Protein AF-A0A3B0K8T8-F1 (afdb_monomer)

Radius of gyration: 26.55 Å; Cα contacts (8 Å, |Δi|>4): 507; chains: 1; bounding box: 84×67×63 Å

Mean predicted aligned error: 16.22 Å

Solvent-accessible surface area (backbone atoms only — not comparable to full-atom values): 24638 Å² total; per-residue (Å²): 134,82,80,71,62,96,50,56,55,54,66,83,59,74,71,46,67,61,80,86,69,100,49,58,73,44,89,62,66,42,48,27,35,49,62,29,68,76,34,64,59,44,26,16,27,34,68,74,70,72,58,92,85,65,56,67,69,58,48,31,50,52,44,37,61,52,44,72,77,57,74,67,56,52,62,62,89,72,53,44,52,58,24,54,30,27,31,64,44,97,82,71,49,40,42,54,28,28,31,34,44,75,44,60,89,84,50,62,49,37,45,30,28,31,46,54,38,55,42,76,49,78,43,49,48,81,41,29,27,78,30,51,46,85,71,53,79,53,46,31,46,31,39,44,33,24,48,44,62,54,36,43,83,60,65,51,75,52,69,66,40,27,50,52,51,40,71,66,41,47,96,44,69,29,23,34,31,35,63,43,72,41,80,87,83,51,34,40,24,23,46,38,21,72,53,88,56,86,90,59,71,34,54,56,59,50,34,34,74,69,68,48,26,37,57,47,85,73,63,74,76,78,76,88,62,93,65,91,73,69,55,75,40,60,61,51,84,37,70,64,31,54,69,49,43,45,38,54,92,80,55,50,73,66,58,48,50,49,52,49,61,48,56,69,30,65,50,32,68,76,65,72,39,80,79,88,75,91,54,77,94,46,46,58,38,50,50,48,50,49,55,49,48,54,54,50,51,54,54,52,51,64,74,70,54,79,93,76,65,68,72,61,57,52,52,54,50,52,54,52,50,50,49,53,52,50,52,50,56,52,53,53,55,54,55,56,60,57,60,76,74,71,82,89,85,64,74,72,62,53,57,54,53,53,52,56,52,49,55,52,49,55,54,50,53,52,51,54,50,51,55,54,51,52,52,51,49,52,54,53,49,53,40,71,78,37,62,88,75,60,92,51,75,63,64,60,48,53,58,61,64,47,55,61,58,53,53,52,49,53,52,51,51,51,53,51,52,53,51,49,51,51,53,51,52,54,54,58,62,75,76,109

pLDDT: mean 72.73, std 20.95, range [30.58, 97.69]

Foldseek 3Di:
DDCPPPFFDDLQDDQAADADDPQAPDPDWFKKAWQAFLALFWTWIFGPPPDPPADPVVLQVVQQVVCVPVLDADQLQPLDFQGWWWFCDPVHTIFIWGFQDRADNPRQWTWIAGLQRGDIDIDGSSRIGTDGNVSSVHGRRTATEHEPQWAAPDLEQDPVNRVLLCVLRHPDMKIWRFHDADNVLRYTHTFIFRDPDPPGDTSRVVCVVVVRIDGNVPPPPDPPPPDDCPQPSHCPPPSVCPNNVLPDSCDDPVRVVVVCVFCVDCCCRVVVDGDDDPDPVNPSVSVSSLVVSVVVVLVVCVVVDDPDDNVPVVVVVVVVSVVVVVVVVVVNVVVVVVVVPDDDDCPPVVVVVVVVVVVVVVVVVVVVVVVVVVVVVVVLVVCVVPVVPDPDPVSVVVNVVVVVVVVVVVVVVVVVVVVVVVVVVVVVVVVD

Nearest PDB structures (foldseek):
  4b9w-assembly1_A  TM=8.469E-01  e=3.024E-16  Mus musculus
  4b9w-assembly1_B  TM=8.453E-01  e=2.388E-15  Mus musculus
  4b9x-assembly1_A  TM=8.222E-01  e=1.063E-14  Mus musculus
  5m9n-assembly1_A  TM=8.078E-01  e=5.038E-15  Homo sapiens
  5m9n-assembly2_B  TM=8.521E-01  e=5.581E-13  Homo sapiens

Organism: Drosophila guanche (NCBI:txid7266)

Secondary structure (DSSP, 8-state):
-----TTBPPTT-PPPBPPPPS-TT----EEEEEEEEEETTEEEEEESSS-TT--HHHHHHHHHHHHHH--PPPPGGG--TT-EEEEE-TTSSEEEEEE-S---TT-SEEEEEETTT--EEEEEGGGEEE-BGGGSSSPB--EEEEETTEE-SSSS--HHHHHHHHHHHTTSEEEEEEEEEETTTTEEEEEEES---TTPPPHHHHHHHTTSSEETTT-----SSSS----GGGG-S-HHHHHHTSS-TT--HHHHHHHHHHHTSHHHHHS--PPP---GGGHHHHHHHHHHHHHHHHHHHHHH--SS-HHHHHHHHHHHHHHHHHHHHHHHHHHHHHTTS--SS-HHHHHHHHHHHHHHHHHHHHHHHHHHHHHHHHHHHHHHH-GGG--SHHHHHHHHHHHHHHHHHHHHHHHHHHHHHHHHHHHHHHT-

Sequence (432 aa):
MMDEPKNEVMLDQKLRRLPMGNVAGREEKLKILITNVFSPLQFWFQFVESNNKYNLEGLHSKMSEFYAWHQAPIIRGTLLPGSICAAASKWVGWRRVRILSESPDNATHVSVFYLDYGCEENIACKDLRFLPKMFTDVPAMAVRGALSRVHPLEYMWPGEASMMFRQKVMFGVAYAQVIEEDLQEAIYYMEVYRTKKPGALSVNSLMIQNKLAVNGAELQFSNHCERRLCYVQERLPSFEMLETGAFPMDADREFQKHFRGIVCTASFVMEFKVPHTTNPFLQDLTQALLDWMIGFKKKQIEQITPQWGVMELEYELENELERDLIEWDNDQEEVQTVKKNEEPEQANDQEALQKELQELKELMELHKFTEQEELQEKYLQDIKENPEQANDQETLQMVKKKEEPEQQAKEYGKMFEDMYKEMYNEFSKVHK

InterPro domains:
  IPR002999 Tudor domain [PF00567] (28-148)
  IPR002999 Tudor domain [PS50304] (78-138)
  IPR035437 SNase-like, OB-fold superfamily [G3DSA:2.40.50.90] (33-213)
  IPR050621 Tudor domain-containing [PTHR22948] (29-359)

Structure (mmCIF, N/CA/C/O backbone):
data_AF-A0A3B0K8T8-F1
#
_entry.id   AF-A0A3B0K8T8-F1
#
loop_
_atom_site.group_PDB
_atom_site.id
_atom_site.type_symbol
_atom_site.label_atom_id
_atom_site.label_alt_id
_atom_site.label_comp_id
_atom_site.label_asym_id
_atom_site.label_entity_id
_atom_site.label_seq_id
_atom_site.pdbx_PDB_ins_code
_atom_site.Cartn_x
_atom_site.Cartn_y
_atom_site.Cartn_z
_atom_site.occupancy
_atom_site.B_iso_or_equiv
_atom_site.auth_seq_id
_atom_site.auth_comp_id
_atom_site.auth_asym_id
_atom_site.auth_atom_id
_atom_site.pdbx_PDB_model_num
ATOM 1 N N . MET A 1 1 ? 18.711 7.115 -34.138 1.00 32.31 1 MET A N 1
ATOM 2 C CA . MET A 1 1 ? 17.248 7.252 -34.025 1.00 32.31 1 MET A CA 1
ATOM 3 C C . MET A 1 1 ? 16.837 6.320 -32.913 1.00 32.31 1 MET A C 1
ATOM 5 O O . MET A 1 1 ? 16.929 5.117 -33.103 1.00 32.31 1 MET A O 1
ATOM 9 N N . MET A 1 2 ? 16.584 6.870 -31.726 1.00 39.69 2 MET A N 1
ATOM 10 C CA . MET A 1 2 ? 16.030 6.091 -30.626 1.00 39.69 2 MET A CA 1
ATOM 11 C C . MET A 1 2 ? 14.561 5.867 -30.958 1.00 39.69 2 MET A C 1
ATOM 13 O O . MET A 1 2 ? 13.837 6.836 -31.180 1.00 39.69 2 MET A O 1
ATOM 17 N N . ASP A 1 3 ? 14.147 4.610 -31.054 1.00 37.62 3 ASP A N 1
ATOM 18 C CA . ASP A 1 3 ? 12.733 4.276 -30.997 1.00 37.62 3 ASP A CA 1
ATOM 19 C C . ASP A 1 3 ? 12.279 4.568 -29.564 1.00 37.62 3 ASP A C 1
ATOM 21 O O . ASP A 1 3 ? 12.329 3.692 -28.705 1.00 37.62 3 ASP A O 1
ATOM 25 N N . GLU A 1 4 ? 11.867 5.808 -29.285 1.00 44.22 4 GLU A N 1
ATOM 26 C CA . GLU A 1 4 ? 10.870 6.020 -28.236 1.00 44.22 4 GLU A CA 1
ATOM 27 C C . GLU A 1 4 ? 9.715 5.072 -28.572 1.00 44.22 4 GLU A C 1
ATOM 29 O O . GLU A 1 4 ? 9.132 5.179 -29.666 1.00 44.22 4 GLU A O 1
ATOM 34 N N . PRO A 1 5 ? 9.398 4.088 -27.716 1.00 53.19 5 PRO A N 1
ATOM 35 C CA . PRO A 1 5 ? 8.295 3.205 -28.007 1.00 53.19 5 PRO A CA 1
ATOM 36 C C . PRO A 1 5 ? 7.038 4.071 -27.971 1.00 53.19 5 PRO A C 1
ATOM 38 O O . PRO A 1 5 ? 6.570 4.459 -26.909 1.00 53.19 5 PRO A O 1
ATOM 41 N N . LYS A 1 6 ? 6.469 4.358 -29.150 1.00 49.22 6 LYS A N 1
ATOM 42 C CA . LYS A 1 6 ? 5.278 5.209 -29.383 1.00 49.22 6 LYS A CA 1
ATOM 43 C C . LYS A 1 6 ? 4.038 4.855 -28.531 1.00 49.22 6 LYS A C 1
ATOM 45 O O . LYS A 1 6 ? 3.017 5.529 -28.623 1.00 49.22 6 LYS A O 1
ATOM 50 N N . ASN A 1 7 ? 4.122 3.805 -27.713 1.00 57.75 7 ASN A N 1
ATOM 51 C CA . ASN A 1 7 ? 3.091 3.238 -26.857 1.00 57.75 7 ASN A CA 1
ATOM 52 C C . ASN A 1 7 ? 3.515 3.125 -25.372 1.00 57.75 7 ASN A C 1
ATOM 54 O O . ASN A 1 7 ? 2.963 2.282 -24.663 1.00 57.75 7 ASN A O 1
ATOM 58 N N . GLU A 1 8 ? 4.482 3.913 -24.898 1.00 62.66 8 GLU A N 1
ATOM 59 C CA . GLU A 1 8 ? 4.900 3.939 -23.487 1.00 62.66 8 GLU A CA 1
ATOM 60 C C . GLU A 1 8 ? 3.894 4.662 -22.581 1.00 62.66 8 GLU A C 1
ATOM 62 O O . GLU A 1 8 ? 3.225 5.607 -23.003 1.00 62.66 8 GLU A O 1
ATOM 67 N N . VAL A 1 9 ? 3.766 4.200 -21.338 1.00 69.38 9 VAL A N 1
ATOM 68 C CA . VAL A 1 9 ? 3.032 4.899 -20.276 1.00 69.38 9 VAL A CA 1
ATOM 69 C C . VAL A 1 9 ? 3.740 6.218 -19.958 1.00 69.38 9 VAL A C 1
ATOM 71 O O . VAL A 1 9 ? 4.945 6.233 -19.747 1.00 69.38 9 VAL A O 1
ATOM 74 N N . MET A 1 10 ? 2.992 7.324 -19.945 1.00 64.62 10 MET A N 1
ATOM 75 C CA . MET A 1 10 ? 3.559 8.640 -19.628 1.00 64.62 10 MET A CA 1
ATOM 76 C C . MET A 1 10 ? 3.942 8.727 -18.145 1.00 64.62 10 MET A C 1
ATOM 78 O O . MET A 1 10 ? 3.340 8.051 -17.310 1.00 64.62 10 MET A O 1
ATOM 82 N N . LEU A 1 11 ? 4.905 9.594 -17.824 1.00 60.09 11 LEU A N 1
ATOM 83 C CA . LEU A 1 11 ? 5.433 9.811 -16.471 1.00 60.09 11 LEU A CA 1
ATOM 84 C C . LEU A 1 11 ? 4.344 10.086 -15.412 1.00 60.09 11 LEU A C 1
ATOM 86 O O . LEU A 1 11 ? 4.455 9.648 -14.273 1.00 60.09 11 LEU A O 1
ATOM 90 N N . ASP A 1 12 ? 3.272 10.776 -15.792 1.00 60.00 12 ASP A N 1
ATOM 91 C CA . ASP A 1 12 ? 2.165 11.195 -14.926 1.00 60.00 12 ASP A CA 1
ATOM 92 C C . ASP A 1 12 ? 0.979 10.212 -14.907 1.00 60.00 12 ASP A C 1
ATOM 94 O O . ASP A 1 12 ? 0.008 10.386 -14.161 1.00 60.00 12 ASP A O 1
ATOM 98 N N . GLN A 1 13 ? 1.026 9.156 -15.722 1.00 69.88 13 GLN A N 1
ATOM 99 C CA . GLN A 1 13 ? -0.099 8.251 -15.880 1.00 69.88 13 GLN A CA 1
ATOM 100 C C . GLN A 1 13 ? -0.230 7.327 -14.660 1.00 69.88 13 GLN A C 1
ATOM 102 O O . GLN A 1 13 ? 0.409 6.280 -14.556 1.00 69.88 13 GLN A O 1
ATOM 107 N N . LYS A 1 14 ? -1.151 7.665 -13.751 1.00 79.00 14 LYS A N 1
ATOM 108 C CA . LYS A 1 14 ? -1.553 6.773 -12.655 1.00 79.00 14 LYS A CA 1
ATOM 109 C C . LYS A 1 14 ? -2.317 5.564 -13.204 1.00 79.00 14 LYS A C 1
ATOM 111 O O . LYS A 1 14 ? -3.287 5.699 -13.954 1.00 79.00 14 LYS A O 1
ATOM 116 N N . LEU A 1 15 ? -1.922 4.360 -12.787 1.00 88.75 15 LEU A N 1
ATOM 117 C CA . LEU A 1 15 ? -2.709 3.161 -13.059 1.00 88.75 15 LEU A CA 1
ATOM 118 C C . LEU A 1 15 ? -4.043 3.252 -12.313 1.00 88.75 15 LEU A C 1
ATOM 120 O O . LEU A 1 15 ? -4.079 3.529 -11.113 1.00 88.75 15 LEU A O 1
ATOM 124 N N . ARG A 1 16 ? -5.149 3.007 -13.020 1.00 91.12 16 ARG A N 1
ATOM 125 C CA . ARG A 1 16 ? -6.486 3.078 -12.423 1.00 91.12 16 ARG A CA 1
ATOM 126 C C . ARG A 1 16 ? -6.624 2.059 -11.286 1.00 91.12 16 ARG A C 1
ATOM 128 O O . ARG A 1 16 ? -6.193 0.914 -11.429 1.00 91.12 16 ARG A O 1
ATOM 135 N N . ARG A 1 17 ? -7.271 2.444 -10.187 1.00 89.81 17 ARG A N 1
ATOM 136 C CA . ARG A 1 17 ? -7.607 1.510 -9.102 1.00 89.81 17 ARG A CA 1
ATOM 137 C C . ARG A 1 17 ? -8.715 0.557 -9.533 1.00 89.81 17 ARG A C 1
ATOM 139 O O . ARG A 1 17 ? -9.498 0.864 -10.439 1.00 89.81 17 ARG A O 1
ATOM 146 N N . LEU A 1 18 ? -8.776 -0.611 -8.897 1.00 88.62 18 LEU A N 1
ATOM 147 C CA . LEU A 1 18 ? -9.891 -1.530 -9.089 1.00 88.62 18 LEU A CA 1
ATOM 148 C C . LEU A 1 18 ? -11.191 -0.815 -8.673 1.00 88.62 18 LEU A C 1
ATOM 150 O O . LEU A 1 18 ? -11.265 -0.330 -7.544 1.00 88.62 18 LEU A O 1
ATOM 154 N N . PRO A 1 19 ? -12.207 -0.723 -9.553 1.00 88.00 19 PRO A N 1
ATOM 155 C CA . PRO A 1 19 ? -13.462 -0.075 -9.198 1.00 88.00 19 PRO A CA 1
ATOM 156 C C . PRO A 1 19 ? -14.101 -0.764 -7.997 1.00 88.00 19 PRO A C 1
ATOM 158 O O . PRO A 1 19 ? -14.224 -1.993 -7.989 1.00 88.00 19 PRO A O 1
ATOM 161 N N . MET A 1 20 ? -14.524 0.021 -7.006 1.00 86.31 20 MET A N 1
ATOM 162 C CA . MET A 1 20 ? -15.241 -0.533 -5.867 1.00 86.31 20 MET A CA 1
ATOM 163 C C . MET A 1 20 ? -16.638 -0.986 -6.297 1.00 86.31 20 MET A C 1
ATOM 165 O O . MET A 1 20 ? -17.330 -0.293 -7.044 1.00 86.31 20 MET A O 1
ATOM 169 N N . GLY A 1 21 ? -17.022 -2.194 -5.889 1.00 73.25 21 GLY A N 1
ATOM 170 C CA . GLY A 1 21 ? -18.382 -2.696 -6.073 1.00 73.25 21 GLY A CA 1
ATOM 171 C C . GLY A 1 21 ? -19.208 -2.378 -4.835 1.00 73.25 21 GLY A C 1
ATOM 172 O O . GLY A 1 21 ? -18.645 -2.321 -3.759 1.00 73.25 21 GLY A O 1
ATOM 173 N N . ASN A 1 22 ? -20.528 -2.232 -4.966 1.00 74.19 22 ASN A N 1
ATOM 174 C CA . ASN A 1 22 ? -21.427 -2.059 -3.819 1.00 74.19 22 ASN A CA 1
ATOM 175 C C . ASN A 1 22 ? -21.539 -3.380 -3.026 1.00 74.19 22 ASN A C 1
ATOM 177 O O . ASN A 1 22 ? -22.480 -4.160 -3.240 1.00 74.19 22 ASN A O 1
ATOM 181 N N . VAL A 1 23 ? -20.520 -3.696 -2.218 1.00 80.56 23 VAL A N 1
ATOM 182 C CA . VAL A 1 23 ? -20.403 -4.945 -1.446 1.00 80.56 23 VAL A CA 1
ATOM 183 C C . VAL A 1 23 ? -20.513 -4.730 0.061 1.00 80.56 23 VAL A C 1
ATOM 185 O O . VAL A 1 23 ? -20.761 -5.703 0.776 1.00 80.56 23 VAL A O 1
ATOM 188 N N . ALA A 1 24 ? -20.416 -3.488 0.532 1.00 80.75 24 ALA A N 1
ATOM 189 C CA . ALA A 1 24 ? -20.723 -3.107 1.904 1.00 80.75 24 ALA A CA 1
ATOM 190 C C . ALA A 1 24 ? -22.117 -3.576 2.347 1.00 80.75 24 ALA A C 1
ATOM 192 O O . ALA A 1 24 ? -23.088 -3.561 1.586 1.00 80.75 24 ALA A O 1
ATOM 193 N N . GLY A 1 25 ? -22.210 -4.012 3.605 1.00 77.00 25 GLY A N 1
ATOM 194 C CA . GLY A 1 25 ? -23.468 -4.449 4.216 1.00 77.00 25 GLY A CA 1
ATOM 195 C C . GLY A 1 25 ? -23.970 -5.817 3.747 1.00 77.00 25 GLY A C 1
ATOM 196 O O . GLY A 1 25 ? -25.010 -6.275 4.216 1.00 77.00 25 GLY A O 1
ATOM 197 N N . ARG A 1 26 ? -23.247 -6.508 2.856 1.00 81.50 26 ARG A N 1
ATOM 198 C CA . ARG A 1 26 ? -23.568 -7.893 2.498 1.00 81.50 26 ARG A CA 1
ATOM 199 C C . ARG A 1 26 ? -23.164 -8.838 3.630 1.00 81.50 26 ARG A C 1
ATOM 201 O O . ARG A 1 26 ? -22.093 -8.716 4.220 1.00 81.50 26 ARG A O 1
ATOM 208 N N . GLU A 1 27 ? -24.002 -9.837 3.896 1.00 79.25 27 GLU A N 1
ATOM 209 C CA . GLU A 1 27 ? -23.688 -10.898 4.867 1.00 79.25 27 GLU A CA 1
ATOM 210 C C . GLU A 1 27 ? -22.676 -11.921 4.322 1.00 79.25 27 GLU A C 1
ATOM 212 O O . GLU A 1 27 ? -22.098 -12.712 5.068 1.00 79.25 27 GLU A O 1
ATOM 217 N N . GLU A 1 28 ? -22.451 -11.924 3.008 1.00 87.50 28 GLU A N 1
ATOM 218 C CA . GLU A 1 28 ? -21.553 -12.873 2.369 1.00 87.50 28 GLU A CA 1
ATOM 219 C C . GLU A 1 28 ? -20.079 -12.566 2.665 1.00 87.50 28 GLU A C 1
ATOM 221 O O . GLU A 1 28 ? -19.583 -11.463 2.442 1.00 87.50 28 GLU A O 1
ATOM 226 N N . LYS A 1 29 ? -19.350 -13.604 3.088 1.00 91.69 29 LYS A N 1
ATOM 227 C CA . LYS A 1 29 ? -17.891 -13.574 3.189 1.00 91.69 29 LYS A CA 1
ATOM 228 C C . LYS A 1 29 ? -17.254 -13.830 1.823 1.00 91.69 29 LYS A C 1
ATOM 230 O O . LYS A 1 29 ? -17.341 -14.946 1.298 1.00 91.69 29 LYS A O 1
ATOM 235 N N . LEU A 1 30 ? -16.576 -12.813 1.302 1.00 91.94 30 LEU A N 1
ATOM 236 C CA . LEU A 1 30 ? -15.824 -12.838 0.052 1.00 91.94 30 LEU A CA 1
ATOM 237 C C . LEU A 1 30 ? -14.481 -13.534 0.250 1.00 91.94 30 LEU A C 1
ATOM 239 O O . LEU A 1 30 ? -13.796 -13.298 1.243 1.00 91.94 30 LEU A O 1
ATOM 243 N N . LYS A 1 31 ? -14.074 -14.366 -0.706 1.00 93.25 31 LYS A N 1
ATOM 244 C CA . LYS A 1 31 ? -12.747 -14.981 -0.701 1.00 93.25 31 LYS A CA 1
ATOM 245 C C . LYS A 1 31 ? -11.698 -13.972 -1.173 1.00 93.25 31 LYS A C 1
ATOM 247 O O . LYS A 1 31 ? -11.816 -13.413 -2.267 1.00 93.25 31 LYS A O 1
ATOM 252 N N . ILE A 1 32 ? -10.670 -13.760 -0.360 1.00 94.25 32 ILE A N 1
ATOM 253 C CA . ILE A 1 32 ? -9.597 -12.794 -0.611 1.00 94.25 32 ILE A CA 1
ATOM 254 C C . ILE A 1 32 ? -8.219 -13.417 -0.366 1.00 94.25 32 ILE A C 1
ATOM 256 O O . ILE A 1 32 ? -8.084 -14.425 0.329 1.00 94.25 32 ILE A O 1
ATOM 260 N N . LEU A 1 33 ? -7.191 -12.797 -0.931 1.00 94.69 33 LEU A N 1
ATOM 261 C CA . LEU A 1 33 ? -5.787 -13.085 -0.673 1.00 94.69 33 LEU A CA 1
ATOM 262 C C . LEU A 1 33 ? -5.139 -11.806 -0.148 1.00 94.69 33 LEU A C 1
ATOM 264 O O . LEU A 1 33 ? -5.057 -10.828 -0.882 1.00 94.69 33 LEU A O 1
ATOM 268 N N . ILE A 1 34 ? -4.698 -11.795 1.108 1.00 96.56 34 ILE A N 1
ATOM 269 C CA . ILE A 1 34 ? -3.968 -10.648 1.664 1.00 96.56 34 ILE A CA 1
ATOM 270 C C . ILE A 1 34 ? -2.513 -10.752 1.207 1.00 96.56 34 ILE A C 1
ATOM 272 O O . ILE A 1 34 ? -1.836 -11.737 1.503 1.00 96.56 34 ILE A O 1
ATOM 276 N N . THR A 1 35 ? -2.058 -9.760 0.444 1.00 95.00 35 THR A N 1
ATOM 277 C CA . THR A 1 35 ? -0.771 -9.777 -0.263 1.00 95.00 35 THR A CA 1
ATOM 278 C C . THR A 1 35 ? 0.323 -9.032 0.488 1.00 95.00 35 THR A C 1
ATOM 280 O O . THR A 1 35 ? 1.475 -9.452 0.441 1.00 95.00 35 THR A O 1
ATOM 283 N N . ASN A 1 36 ? -0.027 -7.971 1.218 1.00 96.44 36 ASN A N 1
ATOM 284 C CA . ASN A 1 36 ? 0.904 -7.256 2.084 1.00 96.44 36 ASN A CA 1
ATOM 285 C C . ASN A 1 36 ? 0.186 -6.680 3.309 1.00 96.44 36 ASN A C 1
ATOM 287 O O . ASN A 1 36 ? -0.986 -6.320 3.231 1.00 96.44 36 ASN A O 1
ATOM 291 N N . VAL A 1 37 ? 0.895 -6.567 4.432 1.00 96.75 37 VAL A N 1
ATOM 292 C CA . VAL A 1 37 ? 0.378 -6.014 5.691 1.00 96.75 37 VAL A CA 1
ATOM 293 C C . VAL A 1 37 ? 1.400 -5.042 6.261 1.00 96.75 37 VAL A C 1
ATOM 295 O O . VAL A 1 37 ? 2.435 -5.482 6.759 1.00 96.75 37 VAL A O 1
ATOM 298 N N . PHE A 1 38 ? 1.101 -3.745 6.253 1.00 94.88 38 PHE A N 1
ATOM 299 C CA . PHE A 1 38 ? 1.872 -2.756 7.010 1.00 94.88 38 PHE A CA 1
ATOM 300 C C . PHE A 1 38 ? 1.356 -2.680 8.454 1.00 94.88 38 PHE A C 1
ATOM 302 O O . PHE A 1 38 ? 2.110 -2.857 9.410 1.00 94.88 38 PHE A O 1
ATOM 309 N N . SER A 1 39 ? 0.041 -2.532 8.612 1.00 94.12 39 SER A N 1
ATOM 310 C CA . SER A 1 39 ? -0.642 -2.570 9.905 1.00 94.12 39 SER A CA 1
ATOM 311 C C . SER A 1 39 ? -2.049 -3.184 9.776 1.00 94.12 39 SER A C 1
ATOM 313 O O . SER A 1 39 ? -2.527 -3.407 8.661 1.00 94.12 39 SER A O 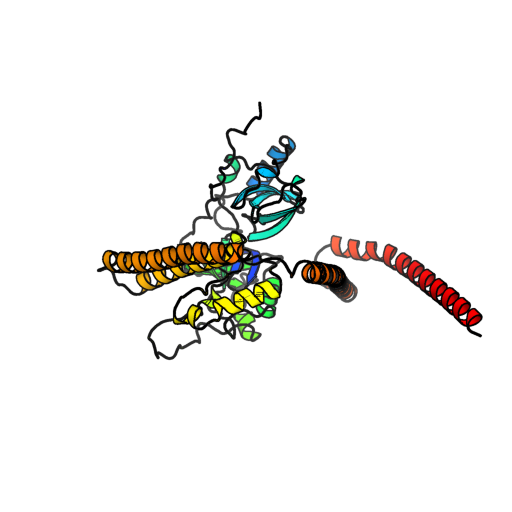1
ATOM 315 N N . PRO A 1 40 ? -2.759 -3.432 10.891 1.00 95.19 40 PRO A N 1
ATOM 316 C CA . PRO A 1 40 ? -4.169 -3.828 10.874 1.00 95.19 40 PRO A CA 1
ATOM 317 C C . PRO A 1 40 ? -5.106 -2.859 10.127 1.00 95.19 40 PRO A C 1
ATOM 319 O O . PRO A 1 40 ? -6.159 -3.281 9.652 1.00 95.19 40 PRO A O 1
ATOM 322 N N . LEU A 1 41 ? -4.746 -1.577 10.000 1.00 94.06 41 LEU A N 1
ATOM 323 C CA . LEU A 1 41 ? -5.517 -0.577 9.244 1.00 94.06 41 LEU A CA 1
ATOM 324 C C . LEU A 1 41 ? -4.906 -0.230 7.878 1.00 94.06 41 LEU A C 1
ATOM 326 O O . LEU A 1 41 ? -5.546 0.460 7.089 1.00 94.06 41 LEU A O 1
ATOM 330 N N . GLN A 1 42 ? -3.702 -0.723 7.582 1.00 95.62 42 GLN A N 1
ATOM 331 C CA . GLN A 1 42 ? -3.024 -0.527 6.303 1.00 95.62 42 GLN A CA 1
ATOM 332 C C . GLN A 1 42 ? -2.525 -1.874 5.774 1.00 95.62 42 GLN A C 1
ATOM 334 O O . GLN A 1 42 ? -1.405 -2.309 6.057 1.00 95.62 42 GLN A O 1
ATOM 339 N N . PHE A 1 43 ? -3.366 -2.559 5.004 1.00 97.56 43 PHE A N 1
ATOM 340 C CA . PHE A 1 43 ? -2.979 -3.770 4.288 1.00 97.56 43 PHE A CA 1
ATOM 341 C C . PHE A 1 43 ? -3.527 -3.773 2.864 1.00 97.56 43 PHE A C 1
ATOM 343 O O . PHE A 1 43 ? -4.464 -3.046 2.533 1.00 97.56 43 PHE A O 1
ATOM 350 N N . TRP A 1 44 ? -2.944 -4.618 2.020 1.00 97.69 44 TRP A N 1
ATOM 351 C CA . TRP A 1 44 ? -3.363 -4.804 0.639 1.00 97.69 44 TRP A CA 1
ATOM 352 C C . TRP A 1 44 ? -3.802 -6.238 0.414 1.00 97.69 44 TRP A C 1
ATOM 354 O O . TRP A 1 44 ? -3.241 -7.186 0.971 1.00 97.69 44 TRP A O 1
ATOM 364 N N . PHE A 1 45 ? -4.831 -6.395 -0.404 1.00 95.88 45 PHE A N 1
ATOM 365 C CA . PHE A 1 45 ? -5.386 -7.692 -0.738 1.00 95.88 45 PHE A CA 1
ATOM 366 C C . PHE A 1 45 ? -5.851 -7.741 -2.191 1.00 95.88 45 PHE A C 1
ATOM 368 O O . PHE A 1 45 ? -6.017 -6.724 -2.859 1.00 95.88 45 PHE A O 1
ATOM 375 N N . GLN A 1 46 ? -6.096 -8.952 -2.667 1.00 93.94 46 GLN A N 1
ATOM 376 C CA . GLN A 1 46 ? -6.708 -9.245 -3.952 1.00 93.94 46 GLN A CA 1
ATOM 377 C C . GLN A 1 46 ? -7.991 -10.032 -3.706 1.00 93.94 46 GLN A C 1
ATOM 379 O O . GLN A 1 46 ? -8.053 -10.900 -2.830 1.00 93.94 46 GLN A O 1
ATOM 384 N N . PHE A 1 47 ? -9.030 -9.767 -4.488 1.00 90.75 47 PHE A N 1
ATOM 385 C CA . PHE A 1 47 ? -10.191 -10.646 -4.503 1.00 90.75 47 PHE A CA 1
ATOM 386 C C . PHE A 1 47 ? -9.864 -11.924 -5.274 1.00 90.75 47 PHE A C 1
ATOM 388 O O . PHE A 1 47 ? -9.353 -11.861 -6.387 1.00 90.75 47 PHE A O 1
ATOM 395 N N . VAL A 1 48 ? -10.201 -13.081 -4.703 1.00 87.31 48 VAL A N 1
ATOM 396 C CA . VAL A 1 48 ? -10.025 -14.372 -5.389 1.00 87.31 48 VAL A CA 1
ATOM 397 C C . VAL A 1 48 ? -11.206 -14.654 -6.317 1.00 87.31 48 VAL A C 1
ATOM 399 O O . VAL A 1 48 ? -11.042 -15.261 -7.368 1.00 87.31 48 VAL A O 1
ATOM 402 N N . GLU A 1 49 ? -12.405 -14.221 -5.921 1.00 70.44 49 GLU A N 1
ATOM 403 C CA . GLU A 1 49 ? -13.665 -14.589 -6.583 1.00 70.44 49 GLU A CA 1
ATOM 404 C C . GLU A 1 49 ? -14.416 -13.393 -7.194 1.00 70.44 49 GLU A C 1
ATOM 406 O O . GLU A 1 49 ? -15.434 -13.593 -7.858 1.00 70.44 49 GLU A O 1
ATOM 411 N N . SER A 1 50 ? -13.956 -12.146 -7.009 1.00 55.28 50 SER A N 1
ATOM 412 C CA . SER A 1 50 ? -14.697 -10.995 -7.540 1.00 55.28 50 SER A CA 1
ATOM 413 C C . SER A 1 50 ? -14.400 -10.775 -9.032 1.00 55.28 50 SER A C 1
ATOM 415 O O . SER A 1 50 ? -13.317 -10.372 -9.440 1.00 55.28 50 SER A O 1
ATOM 417 N N . ASN A 1 51 ? -15.424 -11.075 -9.839 1.00 50.72 51 ASN A N 1
ATOM 418 C CA . ASN A 1 51 ? -15.587 -10.794 -11.265 1.00 50.72 51 ASN A CA 1
ATOM 419 C C . ASN A 1 51 ? -14.380 -11.119 -12.158 1.00 50.72 51 ASN A C 1
ATOM 421 O O . ASN A 1 51 ? -13.559 -10.239 -12.400 1.00 50.72 51 ASN A O 1
ATOM 425 N N . ASN A 1 52 ? -14.420 -12.289 -12.818 1.00 54.91 52 ASN A N 1
ATOM 426 C CA . ASN A 1 52 ? -13.670 -12.733 -14.022 1.00 54.91 52 ASN A CA 1
ATOM 427 C C . ASN A 1 52 ? -13.376 -11.674 -15.124 1.00 54.91 52 ASN A C 1
ATOM 429 O O . ASN A 1 52 ? -12.802 -11.994 -16.160 1.00 54.91 52 ASN A O 1
ATOM 433 N N . LYS A 1 53 ? -13.800 -10.422 -14.955 1.00 73.12 53 LYS A N 1
ATOM 434 C CA . LYS A 1 53 ? -13.495 -9.259 -15.778 1.00 73.12 53 LYS A CA 1
ATOM 435 C C . LYS A 1 53 ? -11.996 -8.958 -15.859 1.00 73.12 53 LYS A C 1
ATOM 437 O O . LYS A 1 53 ? -11.537 -8.576 -16.932 1.00 73.12 53 LYS A O 1
ATOM 442 N N . TYR A 1 54 ? -11.246 -9.088 -14.764 1.00 82.94 54 TYR A N 1
ATOM 443 C CA . TYR A 1 54 ? -9.809 -8.800 -14.754 1.00 82.94 54 TYR A CA 1
ATOM 444 C C . TYR A 1 54 ? -9.021 -10.050 -14.375 1.00 82.94 54 TYR A C 1
ATOM 446 O O . TYR A 1 54 ? -9.271 -10.659 -13.342 1.00 82.94 54 TYR A O 1
ATOM 454 N N . ASN A 1 55 ? -8.075 -10.432 -15.233 1.00 86.69 55 ASN A N 1
ATOM 455 C CA . ASN A 1 55 ? -7.264 -11.632 -15.072 1.00 86.69 55 ASN A CA 1
ATOM 456 C C . ASN A 1 55 ? -5.792 -11.239 -14.878 1.00 86.69 55 ASN A C 1
ATOM 458 O O . ASN A 1 55 ? -5.092 -10.961 -15.855 1.00 86.69 55 ASN A O 1
ATOM 462 N N . LEU A 1 56 ? -5.342 -11.209 -13.619 1.00 90.56 56 LEU A N 1
ATOM 463 C CA . LEU A 1 56 ? -3.964 -10.862 -13.263 1.00 90.56 56 LEU A CA 1
ATOM 464 C C . LEU A 1 56 ? -2.958 -11.905 -13.779 1.00 90.56 56 LEU A C 1
ATOM 466 O O . LEU A 1 56 ? -1.921 -11.541 -14.327 1.00 90.56 56 LEU A O 1
ATOM 470 N N . GLU A 1 57 ? -3.280 -13.197 -13.694 1.00 89.62 57 GLU A N 1
ATOM 471 C CA . GLU A 1 57 ? -2.426 -14.268 -14.232 1.00 89.62 57 GLU A CA 1
ATOM 472 C C . GLU A 1 57 ? -2.278 -14.165 -15.756 1.00 89.62 57 GLU A C 1
ATOM 474 O O . GLU A 1 57 ? -1.183 -14.304 -16.307 1.00 89.62 57 GLU A O 1
ATOM 479 N N . GLY A 1 58 ? -3.375 -13.849 -16.445 1.00 91.75 58 GLY A N 1
ATOM 480 C CA . GLY A 1 58 ? -3.385 -13.596 -17.882 1.00 91.75 58 GLY A CA 1
ATOM 481 C C . GLY A 1 58 ? -2.567 -12.363 -18.267 1.00 91.75 58 GLY A C 1
ATOM 482 O O . GLY A 1 58 ? -1.869 -12.393 -19.280 1.00 91.75 58 GLY A O 1
ATOM 483 N N . LEU A 1 59 ? -2.600 -11.299 -17.456 1.00 93.44 59 LEU A N 1
ATOM 484 C CA . LEU A 1 59 ? -1.721 -10.139 -17.626 1.00 93.44 59 LEU A CA 1
ATOM 485 C C . LEU A 1 59 ? -0.247 -10.544 -17.488 1.00 93.44 59 LEU A C 1
ATOM 487 O O . LEU A 1 59 ? 0.535 -10.269 -18.395 1.00 93.44 59 LEU A O 1
ATOM 491 N N . HIS A 1 60 ? 0.128 -11.237 -16.410 1.00 92.69 60 HIS A N 1
ATOM 492 C CA . HIS A 1 60 ? 1.512 -11.675 -16.189 1.00 92.69 60 HIS A CA 1
ATOM 493 C C . HIS A 1 60 ? 2.022 -12.602 -17.296 1.00 92.69 60 HIS A C 1
ATOM 495 O O . HIS A 1 60 ? 3.180 -12.492 -17.708 1.00 92.69 60 HIS A O 1
ATOM 501 N N . SER A 1 61 ? 1.158 -13.477 -17.815 1.00 92.94 61 SER A N 1
ATOM 502 C CA . SER A 1 61 ? 1.486 -14.366 -18.933 1.00 92.94 61 SER A CA 1
ATOM 503 C C . SER A 1 61 ? 1.777 -13.568 -20.204 1.00 92.94 61 SER A C 1
ATOM 505 O O . SER A 1 61 ? 2.829 -13.748 -20.814 1.00 92.94 61 SER A O 1
ATOM 507 N N . LYS A 1 62 ? 0.904 -12.612 -20.553 1.00 94.62 62 LYS A N 1
ATOM 508 C CA . LYS A 1 62 ? 1.093 -11.732 -21.719 1.00 94.62 62 LYS A CA 1
ATOM 509 C C . LYS A 1 62 ? 2.334 -10.852 -21.596 1.00 94.62 62 LYS A C 1
ATOM 511 O O . LYS A 1 62 ? 3.056 -10.676 -22.572 1.00 94.62 62 LYS A O 1
ATOM 516 N N . MET A 1 63 ? 2.599 -10.308 -20.407 1.00 95.12 63 MET A N 1
ATOM 517 C CA . MET A 1 63 ? 3.830 -9.558 -20.154 1.00 95.12 63 MET A CA 1
ATOM 518 C C . MET A 1 63 ? 5.057 -10.455 -20.342 1.00 95.12 63 MET A C 1
ATOM 520 O O . MET A 1 63 ? 6.011 -10.053 -20.998 1.00 95.12 63 MET A O 1
ATOM 524 N N . SER A 1 64 ? 5.024 -11.684 -19.825 1.00 93.25 64 SER A N 1
ATOM 525 C CA . SER A 1 64 ? 6.148 -12.619 -19.955 1.00 93.25 64 SER A CA 1
ATOM 526 C C . SER A 1 64 ? 6.416 -13.019 -21.406 1.00 93.25 64 SER A C 1
ATOM 528 O O . SER A 1 64 ? 7.572 -13.045 -21.818 1.00 93.25 64 SER A O 1
ATOM 530 N N . GLU A 1 65 ? 5.370 -13.242 -22.203 1.00 93.81 65 GLU A N 1
ATOM 531 C CA . GLU A 1 65 ? 5.497 -13.465 -23.647 1.00 93.81 65 GLU A CA 1
ATOM 532 C C . GLU A 1 65 ? 6.080 -12.237 -24.364 1.00 93.81 65 GLU A C 1
ATOM 534 O O . GLU A 1 65 ? 6.998 -12.363 -25.173 1.00 93.81 65 GLU A O 1
ATOM 539 N N . PHE A 1 66 ? 5.602 -11.036 -24.031 1.00 94.56 66 PHE A N 1
ATOM 540 C CA . PHE A 1 66 ? 6.081 -9.792 -24.632 1.00 94.56 66 PHE A CA 1
ATOM 541 C C . PHE A 1 66 ? 7.570 -9.548 -24.353 1.00 94.56 66 PHE A C 1
ATOM 543 O O . PHE A 1 66 ? 8.353 -9.322 -25.281 1.00 94.56 66 PHE A O 1
ATOM 550 N N . TYR A 1 67 ? 7.985 -9.631 -23.089 1.00 93.50 67 TYR A N 1
ATOM 551 C CA . TYR A 1 67 ? 9.365 -9.364 -22.687 1.00 93.50 67 TYR A CA 1
ATOM 552 C C . TYR A 1 67 ? 10.334 -10.506 -23.004 1.00 93.50 67 TYR A C 1
ATOM 554 O O . TYR A 1 67 ? 11.540 -10.281 -22.959 1.00 93.50 67 TYR A O 1
ATOM 562 N N . ALA A 1 68 ? 9.857 -11.689 -23.411 1.00 92.19 68 ALA A N 1
ATOM 563 C CA . ALA A 1 68 ? 10.731 -12.705 -23.999 1.00 92.19 68 ALA A CA 1
ATOM 564 C C . ALA A 1 68 ? 11.466 -12.161 -25.240 1.00 92.19 68 ALA A C 1
ATOM 566 O O . ALA A 1 68 ? 12.641 -12.469 -25.446 1.00 92.19 68 ALA A O 1
ATOM 567 N N . TRP A 1 69 ? 10.800 -11.288 -26.005 1.00 91.56 69 TRP A N 1
ATOM 568 C CA . TRP A 1 69 ? 11.319 -10.689 -27.239 1.00 91.56 69 TRP A CA 1
ATOM 569 C C . TRP A 1 69 ? 11.749 -9.219 -27.090 1.00 91.56 69 TRP A C 1
ATOM 571 O O . TRP A 1 69 ? 12.493 -8.718 -27.928 1.00 91.56 69 TRP A O 1
ATOM 581 N N . HIS A 1 70 ? 11.331 -8.528 -26.022 1.00 88.00 70 HIS A N 1
ATOM 582 C CA . HIS A 1 70 ? 11.577 -7.092 -25.810 1.00 88.00 70 HIS A CA 1
ATOM 583 C C . HIS A 1 70 ? 12.412 -6.832 -24.549 1.00 88.00 70 HIS A C 1
ATOM 585 O O . HIS A 1 70 ? 11.934 -6.283 -23.561 1.00 88.00 70 HIS A O 1
ATOM 591 N N . GLN A 1 71 ? 13.685 -7.226 -24.570 1.00 84.44 71 GLN A N 1
ATOM 592 C CA . GLN A 1 71 ? 14.547 -7.214 -23.380 1.00 84.44 71 GLN A CA 1
ATOM 593 C C . GLN A 1 71 ? 15.378 -5.933 -23.191 1.00 84.44 71 GLN A C 1
ATOM 595 O O . GLN A 1 71 ? 16.263 -5.922 -22.334 1.00 84.44 71 GLN A O 1
ATOM 600 N N . ALA A 1 72 ? 15.107 -4.853 -23.929 1.00 86.56 72 ALA A N 1
ATOM 601 C CA . ALA A 1 72 ? 15.860 -3.601 -23.817 1.00 86.56 72 ALA A CA 1
ATOM 602 C C . ALA A 1 72 ? 15.638 -2.925 -22.445 1.00 86.56 72 ALA A C 1
ATOM 604 O O . ALA A 1 72 ? 14.496 -2.582 -22.139 1.00 86.56 72 ALA A O 1
ATOM 605 N N . PRO A 1 73 ? 16.680 -2.750 -21.607 1.00 84.44 73 PRO A N 1
ATOM 606 C CA . PRO A 1 73 ? 16.538 -2.145 -20.282 1.00 84.44 73 PRO A CA 1
ATOM 607 C C . PRO A 1 73 ? 16.120 -0.673 -20.371 1.00 84.44 73 PRO A C 1
ATOM 609 O O . PRO A 1 73 ? 16.422 0.002 -21.356 1.00 84.44 73 PRO A O 1
ATOM 612 N N . ILE A 1 74 ? 15.465 -0.172 -19.319 1.00 85.38 74 ILE A N 1
ATOM 613 C CA . ILE A 1 74 ? 15.211 1.268 -19.179 1.00 85.38 74 ILE A CA 1
ATOM 614 C C . ILE A 1 74 ? 16.541 2.011 -18.988 1.00 85.38 74 ILE A C 1
ATOM 616 O O . ILE A 1 74 ? 17.439 1.545 -18.280 1.00 85.38 74 ILE A O 1
ATOM 620 N N . ILE A 1 75 ? 16.662 3.179 -19.620 1.00 82.25 75 ILE A N 1
ATOM 621 C CA . ILE A 1 75 ? 17.777 4.102 -19.400 1.00 82.25 75 ILE A CA 1
ATOM 622 C C . ILE A 1 75 ? 17.636 4.688 -17.992 1.00 82.25 75 ILE A C 1
ATOM 624 O O . ILE A 1 75 ? 16.617 5.276 -17.666 1.00 82.25 75 ILE A O 1
ATOM 628 N N . ARG A 1 76 ? 18.663 4.559 -17.148 1.00 78.69 76 ARG A N 1
ATOM 629 C CA . ARG A 1 76 ? 18.567 4.933 -15.722 1.00 78.69 76 ARG A CA 1
ATOM 630 C C . ARG A 1 76 ? 18.095 6.367 -15.488 1.00 78.69 76 ARG A C 1
ATOM 632 O O . ARG A 1 76 ? 17.219 6.567 -14.662 1.00 78.69 76 ARG A O 1
ATOM 639 N N . GLY A 1 77 ? 18.600 7.323 -16.269 1.00 74.88 77 GLY A N 1
ATOM 640 C CA . GLY A 1 77 ? 18.210 8.734 -16.167 1.00 74.88 77 GLY A CA 1
ATOM 641 C C . GLY A 1 77 ? 16.742 9.030 -16.508 1.00 74.88 77 GLY A C 1
ATOM 642 O O . GLY A 1 77 ? 16.321 10.171 -16.382 1.00 74.88 77 GLY A O 1
ATOM 643 N N . THR A 1 78 ? 15.957 8.037 -16.947 1.00 79.06 78 THR A N 1
ATOM 644 C CA . THR A 1 78 ? 14.509 8.172 -17.171 1.00 79.06 78 THR A CA 1
ATOM 645 C C . THR A 1 78 ? 13.669 7.504 -16.075 1.00 79.06 78 THR A C 1
ATOM 647 O O . THR A 1 78 ? 12.445 7.516 -16.165 1.00 79.06 78 THR A O 1
ATOM 650 N N . LEU A 1 79 ? 14.288 6.895 -15.053 1.00 83.44 79 LEU A N 1
ATOM 651 C CA . LEU A 1 79 ? 13.595 6.306 -13.901 1.00 83.44 79 LEU A CA 1
ATOM 652 C C . LEU A 1 79 ? 13.260 7.392 -12.876 1.00 83.44 79 LEU A C 1
ATOM 654 O O . LEU A 1 79 ? 13.962 7.574 -11.884 1.00 83.44 79 LEU A O 1
ATOM 658 N N . LEU A 1 80 ? 12.181 8.118 -13.139 1.00 87.25 80 LEU A N 1
ATOM 659 C CA . LEU A 1 80 ? 11.702 9.186 -12.267 1.00 87.25 80 LEU A CA 1
ATOM 660 C C . LEU A 1 80 ? 10.664 8.650 -11.262 1.00 87.25 80 LEU A C 1
ATOM 662 O O . LEU A 1 80 ? 9.875 7.772 -11.639 1.00 87.25 80 LEU A O 1
ATOM 666 N N . PRO A 1 81 ? 10.605 9.175 -10.022 1.00 89.31 81 PRO A N 1
ATOM 667 C CA . PRO A 1 81 ? 9.550 8.859 -9.063 1.00 89.31 81 PRO A CA 1
ATOM 668 C C . PRO A 1 81 ? 8.157 8.966 -9.683 1.00 89.31 81 PRO A C 1
ATOM 670 O O . PRO A 1 81 ? 7.873 9.856 -10.482 1.00 89.31 81 PRO A O 1
ATOM 673 N N . GLY A 1 82 ? 7.283 8.021 -9.348 1.00 90.25 82 GLY A N 1
ATOM 674 C CA . GLY A 1 82 ? 5.932 7.932 -9.903 1.00 90.25 82 GLY A CA 1
ATOM 675 C C . GLY A 1 82 ? 5.826 7.184 -11.237 1.00 90.25 82 GLY A C 1
ATOM 676 O O . GLY A 1 82 ? 4.739 6.680 -11.537 1.00 90.25 82 GLY A O 1
ATOM 677 N N . SER A 1 83 ? 6.927 7.018 -11.984 1.00 90.12 83 SER A N 1
ATOM 678 C CA . SER A 1 83 ? 6.942 6.272 -13.253 1.00 90.12 83 SER A CA 1
ATOM 679 C C . SER A 1 83 ? 6.461 4.838 -13.066 1.00 90.12 83 SER A C 1
ATOM 681 O O . SER A 1 83 ? 6.844 4.163 -12.106 1.00 90.12 83 SER A O 1
ATOM 683 N N . ILE A 1 84 ? 5.663 4.340 -14.013 1.00 93.44 84 ILE A N 1
ATOM 684 C CA . ILE A 1 84 ? 5.202 2.951 -14.011 1.00 93.44 84 ILE A CA 1
ATOM 685 C C . ILE A 1 84 ? 6.029 2.123 -14.992 1.00 93.44 84 ILE A C 1
ATOM 687 O O . ILE A 1 84 ? 6.068 2.390 -16.192 1.00 93.44 84 ILE A O 1
ATOM 691 N N . CYS A 1 85 ? 6.638 1.058 -14.482 1.00 93.44 85 CYS A N 1
ATOM 692 C CA . CYS A 1 85 ? 7.515 0.172 -15.235 1.00 93.44 85 CYS A CA 1
ATOM 693 C C . CYS A 1 85 ? 7.081 -1.293 -15.095 1.00 93.44 85 CYS A C 1
ATOM 695 O O . CYS A 1 85 ? 6.220 -1.652 -14.287 1.00 93.44 85 CYS A O 1
ATOM 697 N N . ALA A 1 86 ? 7.699 -2.158 -15.892 1.00 94.75 86 ALA A N 1
ATOM 698 C CA . ALA A 1 86 ? 7.692 -3.592 -15.667 1.00 94.75 86 ALA A CA 1
ATOM 699 C C . ALA A 1 86 ? 8.989 -4.014 -14.971 1.00 94.75 86 ALA A C 1
ATOM 701 O O . ALA A 1 86 ? 10.074 -3.622 -15.393 1.00 94.75 86 ALA A O 1
ATOM 702 N N . ALA A 1 87 ? 8.881 -4.844 -13.942 1.00 94.25 87 ALA A N 1
ATOM 703 C CA . ALA A 1 87 ? 10.012 -5.439 -13.244 1.00 94.25 87 ALA A CA 1
ATOM 704 C C . ALA A 1 87 ? 10.049 -6.946 -13.491 1.00 94.25 87 ALA A C 1
ATOM 706 O O . ALA A 1 87 ? 9.023 -7.625 -13.355 1.00 94.25 87 ALA A O 1
ATOM 707 N N . ALA A 1 88 ? 11.227 -7.474 -13.822 1.00 91.12 88 ALA A N 1
ATOM 708 C CA . ALA A 1 88 ? 11.487 -8.900 -13.725 1.00 91.12 88 ALA A CA 1
ATOM 709 C C . ALA A 1 88 ? 11.525 -9.264 -12.238 1.00 91.12 88 ALA A C 1
ATOM 711 O O . ALA A 1 88 ? 12.394 -8.818 -11.492 1.00 91.12 88 ALA A O 1
ATOM 712 N N . SER A 1 89 ? 10.533 -10.028 -11.791 1.00 71.50 89 SER A N 1
ATOM 713 C CA . SER A 1 89 ? 10.392 -10.369 -10.382 1.00 71.50 89 SER A CA 1
ATOM 714 C C . SER A 1 89 ? 11.198 -11.621 -10.042 1.00 71.50 89 SER A C 1
ATOM 716 O O . SER A 1 89 ? 11.281 -12.556 -10.842 1.00 71.50 89 SER A O 1
ATOM 718 N N . LYS A 1 90 ? 11.709 -11.692 -8.807 1.00 67.56 90 LYS A N 1
ATOM 719 C CA . LYS A 1 90 ? 12.310 -12.912 -8.234 1.00 67.56 90 LYS A CA 1
ATOM 720 C C . LYS A 1 90 ? 11.333 -14.103 -8.222 1.00 67.56 90 LYS A C 1
ATOM 722 O O . LYS A 1 90 ? 11.762 -15.249 -8.186 1.00 67.56 90 LYS A O 1
ATOM 727 N N . TRP A 1 91 ? 10.027 -13.836 -8.313 1.00 62.31 91 TRP A N 1
ATOM 728 C CA . TRP A 1 91 ? 8.926 -14.806 -8.233 1.00 62.31 91 TRP A CA 1
ATOM 729 C C . TRP A 1 91 ? 8.455 -15.354 -9.590 1.00 62.31 91 TRP A C 1
ATOM 731 O O . TRP A 1 91 ? 7.297 -15.743 -9.728 1.00 62.31 91 TRP A O 1
ATOM 741 N N . VAL A 1 92 ? 9.338 -15.371 -10.592 1.00 69.00 92 VAL A N 1
ATOM 742 C CA . VAL A 1 92 ? 9.059 -15.770 -11.981 1.00 69.00 92 VAL A CA 1
ATOM 743 C C . VAL A 1 92 ? 8.068 -14.827 -12.691 1.00 69.00 92 VAL A C 1
ATOM 745 O O . VAL A 1 92 ? 6.916 -14.598 -12.299 1.00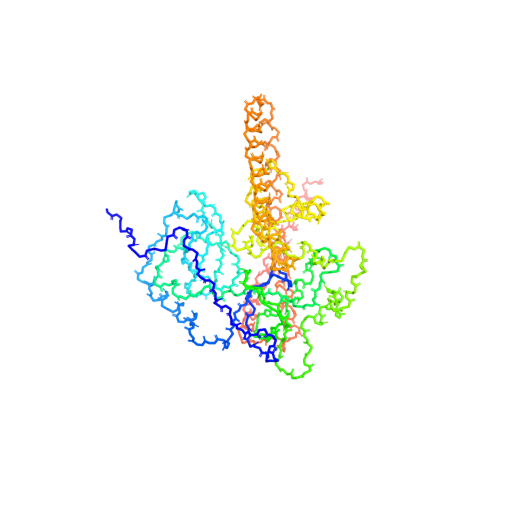 69.00 92 VAL A O 1
ATOM 748 N N . GLY A 1 93 ? 8.530 -14.290 -13.818 1.00 85.00 93 GLY A N 1
ATOM 749 C CA . GLY A 1 93 ? 7.744 -13.438 -14.703 1.00 85.00 93 GLY A CA 1
ATOM 750 C C . GLY A 1 93 ? 7.800 -11.953 -14.354 1.00 85.00 93 GLY A C 1
ATOM 751 O O . GLY A 1 93 ? 8.497 -11.505 -13.444 1.00 85.00 93 GLY A O 1
ATOM 752 N N . TRP A 1 94 ? 7.050 -11.183 -15.133 1.00 93.81 94 TRP A N 1
ATOM 753 C CA . TRP A 1 94 ? 7.065 -9.726 -15.087 1.00 93.81 94 TRP A CA 1
ATOM 754 C C . TRP A 1 94 ? 5.910 -9.185 -14.254 1.00 93.81 94 TRP A C 1
ATOM 756 O O . TRP A 1 94 ? 4.820 -9.767 -14.245 1.00 93.81 94 TRP A O 1
ATOM 766 N N . ARG A 1 95 ? 6.153 -8.085 -13.543 1.00 95.06 95 ARG A N 1
ATOM 767 C CA . ARG A 1 95 ? 5.182 -7.407 -12.675 1.00 95.06 95 ARG A CA 1
ATOM 768 C C . ARG A 1 95 ? 5.159 -5.917 -12.961 1.00 95.06 95 ARG A C 1
ATOM 770 O O . ARG A 1 95 ? 6.159 -5.366 -13.406 1.00 95.06 95 ARG A O 1
ATOM 777 N N . ARG A 1 96 ? 4.027 -5.267 -12.699 1.00 96.12 96 ARG A N 1
ATOM 778 C CA . ARG A 1 96 ? 3.901 -3.813 -12.822 1.00 96.12 96 ARG A CA 1
ATOM 779 C C . ARG A 1 96 ? 4.325 -3.159 -11.520 1.00 96.12 96 ARG A C 1
ATOM 781 O O . ARG A 1 96 ? 3.833 -3.529 -10.452 1.00 96.12 96 ARG A O 1
ATOM 788 N N . VAL A 1 97 ? 5.219 -2.190 -11.622 1.00 95.44 97 VAL A N 1
ATOM 789 C CA . VAL A 1 97 ? 5.780 -1.489 -10.472 1.00 95.44 97 VAL A CA 1
ATOM 790 C C . VAL A 1 97 ? 5.742 0.014 -10.688 1.00 95.44 97 VAL A C 1
ATOM 792 O O . VAL A 1 97 ? 5.755 0.477 -11.827 1.00 95.44 97 VAL A O 1
ATOM 795 N N . ARG A 1 98 ? 5.702 0.767 -9.593 1.00 95.06 98 ARG A N 1
ATOM 796 C CA . ARG A 1 98 ? 5.921 2.213 -9.568 1.00 95.06 98 ARG A CA 1
ATOM 797 C C . ARG A 1 98 ? 7.290 2.502 -8.967 1.00 95.06 98 ARG A C 1
ATOM 799 O O . ARG A 1 98 ? 7.617 1.908 -7.947 1.00 95.06 98 ARG A O 1
ATOM 806 N N . ILE A 1 99 ? 8.051 3.411 -9.564 1.00 93.81 99 ILE A N 1
ATOM 807 C CA . ILE A 1 99 ? 9.303 3.917 -8.987 1.00 93.81 99 ILE A CA 1
ATOM 808 C C . ILE A 1 99 ? 8.984 4.827 -7.797 1.00 93.81 99 ILE A C 1
ATOM 810 O O . ILE A 1 99 ? 8.159 5.730 -7.935 1.00 93.81 99 ILE A O 1
ATOM 814 N N . LEU A 1 100 ? 9.603 4.582 -6.640 1.00 91.88 100 LEU A N 1
ATOM 815 C CA . LEU A 1 100 ? 9.343 5.349 -5.416 1.00 91.88 100 LEU A CA 1
ATOM 816 C C . LEU A 1 100 ? 10.330 6.495 -5.201 1.00 91.88 100 LEU A C 1
ATOM 818 O O . LEU A 1 100 ? 9.933 7.555 -4.736 1.00 91.88 100 LEU A O 1
ATOM 822 N N . SER A 1 101 ? 11.597 6.303 -5.559 1.00 83.88 101 SER A N 1
ATOM 823 C CA . SER A 1 101 ? 12.657 7.277 -5.300 1.00 83.88 101 SER A CA 1
ATOM 824 C C . SER A 1 101 ? 13.503 7.550 -6.536 1.00 83.88 101 SER A C 1
ATOM 826 O O . SER A 1 101 ? 13.631 6.708 -7.431 1.00 83.88 101 SER A O 1
ATOM 828 N N . GLU A 1 102 ? 14.084 8.751 -6.587 1.00 76.81 102 GLU A N 1
ATOM 829 C CA . GLU A 1 102 ? 15.057 9.088 -7.618 1.00 76.81 102 GLU A CA 1
ATOM 830 C C . GLU A 1 102 ? 16.262 8.160 -7.503 1.00 76.81 102 GLU A C 1
ATOM 832 O O . GLU A 1 102 ? 16.788 7.898 -6.420 1.00 76.81 102 GLU A O 1
ATOM 837 N N . SER A 1 103 ? 16.702 7.655 -8.650 1.00 69.56 103 SER A N 1
ATOM 838 C CA . SER A 1 103 ? 17.917 6.861 -8.747 1.00 69.56 103 SER A CA 1
ATOM 839 C C . SER A 1 103 ? 19.052 7.752 -9.232 1.00 69.56 103 SER A C 1
ATOM 841 O O . SER A 1 103 ? 19.007 8.176 -10.387 1.00 69.56 103 SER A O 1
ATOM 843 N N . PRO A 1 104 ? 20.091 8.008 -8.415 1.00 69.50 104 PRO A N 1
ATOM 844 C CA . PRO A 1 104 ? 21.325 8.610 -8.907 1.00 69.50 104 PRO A CA 1
ATOM 845 C C . PRO A 1 104 ? 21.848 7.872 -10.148 1.00 69.50 104 PRO A C 1
ATOM 847 O O . PRO A 1 104 ? 21.666 6.660 -10.272 1.00 69.50 104 PRO A O 1
ATOM 850 N N . ASP A 1 105 ? 22.565 8.552 -11.045 1.00 70.75 105 ASP A N 1
ATOM 851 C CA . ASP A 1 105 ? 23.047 7.953 -12.306 1.00 70.75 105 ASP A CA 1
ATOM 852 C C . ASP A 1 105 ? 23.855 6.650 -12.103 1.00 70.75 105 ASP A C 1
ATOM 854 O O . ASP A 1 105 ? 23.824 5.719 -12.921 1.00 70.75 105 ASP A O 1
ATOM 858 N N . ASN A 1 106 ? 24.561 6.550 -10.974 1.00 77.44 106 ASN A N 1
ATOM 859 C CA . ASN A 1 106 ? 25.359 5.388 -10.590 1.00 77.44 106 ASN A CA 1
ATOM 860 C C . ASN A 1 106 ? 24.578 4.310 -9.810 1.00 77.44 106 ASN A C 1
ATOM 862 O O . ASN A 1 106 ? 25.132 3.233 -9.568 1.00 77.44 106 ASN A O 1
ATOM 866 N N . ALA A 1 107 ? 23.313 4.547 -9.460 1.00 79.38 107 ALA A N 1
ATOM 867 C CA . ALA A 1 107 ? 22.506 3.628 -8.673 1.00 79.38 107 ALA A CA 1
ATOM 868 C C . ALA A 1 107 ? 22.341 2.284 -9.388 1.00 79.38 107 ALA A C 1
ATOM 870 O O . ALA A 1 107 ? 22.032 2.190 -10.582 1.00 79.38 107 ALA A O 1
ATOM 871 N N . THR A 1 108 ? 22.587 1.210 -8.643 1.00 87.31 108 THR A N 1
ATOM 872 C CA . THR A 1 108 ? 22.427 -0.164 -9.133 1.00 87.31 108 THR A CA 1
ATOM 873 C C . THR A 1 108 ? 21.037 -0.715 -8.843 1.00 87.31 108 THR A C 1
ATOM 875 O O . THR A 1 108 ? 20.610 -1.638 -9.539 1.00 87.31 108 THR A O 1
ATOM 878 N N . HIS A 1 109 ? 20.351 -0.136 -7.857 1.00 91.00 109 HIS A N 1
ATOM 879 C CA . HIS A 1 109 ? 19.028 -0.516 -7.387 1.00 91.00 109 HIS A CA 1
ATOM 880 C C . HIS A 1 109 ? 18.151 0.718 -7.205 1.00 91.00 109 HIS A C 1
ATOM 882 O O . HIS A 1 109 ? 18.662 1.820 -7.010 1.00 91.00 109 HIS A O 1
ATOM 888 N N . VAL A 1 110 ? 16.843 0.496 -7.244 1.00 91.50 110 VAL A N 1
ATOM 889 C CA . VAL A 1 110 ? 15.816 1.505 -7.001 1.00 91.50 110 VAL A CA 1
ATOM 890 C C . VAL A 1 110 ? 14.689 0.893 -6.178 1.00 91.50 110 VAL A C 1
ATOM 892 O O . VAL A 1 110 ? 14.379 -0.293 -6.353 1.00 91.50 110 VAL A O 1
ATOM 895 N N . SER A 1 111 ? 14.089 1.692 -5.292 1.00 93.06 111 SER A N 1
ATOM 896 C CA . SER A 1 111 ? 12.904 1.265 -4.550 1.00 93.06 111 SER A CA 1
ATOM 897 C C . SER A 1 111 ? 11.674 1.344 -5.447 1.00 93.06 111 SER A C 1
ATOM 899 O O . SER A 1 111 ? 11.445 2.337 -6.151 1.00 93.06 111 SER A O 1
ATOM 901 N N . VAL A 1 112 ? 10.891 0.270 -5.450 1.00 94.44 112 VAL A N 1
ATOM 902 C CA . VAL A 1 112 ? 9.680 0.162 -6.253 1.00 94.44 112 VAL A CA 1
ATOM 903 C C . VAL A 1 112 ? 8.509 -0.361 -5.439 1.00 94.44 112 VAL A C 1
ATOM 905 O O . VAL A 1 112 ? 8.664 -1.198 -4.555 1.00 94.44 112 VAL A O 1
ATOM 908 N N . PHE A 1 113 ? 7.308 0.066 -5.813 1.00 96.25 113 PHE A N 1
ATOM 909 C CA . PHE A 1 113 ? 6.057 -0.437 -5.264 1.00 96.25 113 PHE A CA 1
ATOM 910 C C . PHE A 1 113 ? 5.332 -1.324 -6.275 1.00 96.25 113 PHE A C 1
ATOM 912 O O . PHE A 1 113 ? 5.002 -0.892 -7.384 1.00 96.25 113 PHE A O 1
ATOM 919 N N . TYR A 1 114 ? 5.038 -2.567 -5.896 1.00 96.31 114 TYR A N 1
ATOM 920 C CA . TYR A 1 114 ? 4.296 -3.507 -6.732 1.00 96.31 114 TYR A CA 1
ATOM 921 C C . TYR A 1 114 ? 2.806 -3.166 -6.747 1.00 96.31 114 TYR A C 1
ATOM 923 O O . TYR A 1 114 ? 2.063 -3.491 -5.820 1.00 96.31 114 TYR A O 1
ATOM 931 N N . LEU A 1 115 ? 2.345 -2.596 -7.860 1.00 96.06 115 LEU A N 1
ATOM 932 C CA . LEU A 1 115 ? 0.975 -2.093 -8.045 1.00 96.06 115 LEU A CA 1
ATOM 933 C C . LEU A 1 115 ? -0.109 -3.169 -7.905 1.00 96.06 115 LEU A C 1
ATOM 935 O O . LEU A 1 115 ? -1.274 -2.865 -7.656 1.00 96.06 115 LEU A O 1
ATOM 939 N N . ASP A 1 116 ? 0.268 -4.430 -8.087 1.00 95.31 116 ASP A N 1
ATOM 940 C CA . ASP A 1 116 ? -0.643 -5.565 -8.015 1.00 95.31 116 ASP A CA 1
ATOM 941 C C . ASP A 1 116 ? -0.610 -6.286 -6.665 1.00 95.31 116 ASP A C 1
ATOM 943 O O . ASP A 1 116 ? -1.518 -7.059 -6.386 1.00 95.31 116 ASP A O 1
ATOM 947 N N . TYR A 1 117 ? 0.381 -6.013 -5.809 1.00 94.38 117 TYR A N 1
ATOM 948 C CA . TYR A 1 117 ? 0.605 -6.751 -4.556 1.00 94.38 117 TYR A CA 1
ATOM 949 C C . TYR A 1 117 ? 0.689 -5.868 -3.310 1.00 94.38 117 TYR A C 1
ATOM 951 O O . TYR A 1 117 ? 0.509 -6.365 -2.200 1.00 94.38 117 TYR A O 1
ATOM 959 N N . GLY A 1 118 ? 0.911 -4.566 -3.466 1.00 95.06 118 GLY A N 1
ATOM 960 C CA . GLY A 1 118 ? 0.901 -3.639 -2.346 1.00 95.06 118 GLY A CA 1
ATOM 961 C C . GLY A 1 118 ? 2.172 -3.638 -1.504 1.00 95.06 118 GLY A C 1
ATOM 962 O O . GLY A 1 118 ? 2.110 -3.214 -0.356 1.00 95.06 118 GLY A O 1
ATOM 963 N N . CYS A 1 119 ? 3.288 -4.164 -2.013 1.00 93.44 119 CYS A N 1
ATOM 964 C CA . CYS A 1 119 ? 4.557 -4.252 -1.292 1.00 93.44 119 CYS A CA 1
ATOM 965 C C . CYS A 1 119 ? 5.660 -3.425 -1.957 1.00 93.44 119 CYS A C 1
ATOM 967 O O . CYS A 1 119 ? 5.667 -3.249 -3.178 1.00 93.44 119 CYS A O 1
ATOM 969 N N . GLU A 1 120 ? 6.592 -2.960 -1.133 1.00 94.06 120 GLU A N 1
ATOM 970 C CA . GLU A 1 120 ? 7.817 -2.271 -1.532 1.00 94.06 120 GLU A CA 1
ATOM 971 C C . GLU A 1 120 ? 8.991 -3.261 -1.638 1.00 94.06 120 GLU A C 1
ATOM 973 O O . GLU A 1 120 ? 9.075 -4.217 -0.863 1.00 94.06 120 GLU A O 1
ATOM 978 N N . GLU A 1 121 ? 9.884 -3.059 -2.607 1.00 92.19 121 GLU A N 1
ATOM 979 C CA . GLU A 1 121 ? 11.137 -3.811 -2.733 1.00 92.19 121 GLU A CA 1
ATOM 980 C C . GLU A 1 121 ? 12.223 -2.958 -3.403 1.00 92.19 121 GLU A C 1
ATOM 982 O O . GLU A 1 121 ? 11.949 -2.208 -4.338 1.00 92.19 121 GLU A O 1
ATOM 987 N N . ASN A 1 122 ? 13.479 -3.154 -2.997 1.00 92.38 122 ASN A N 1
ATOM 988 C CA . ASN A 1 122 ? 14.639 -2.667 -3.739 1.00 92.38 122 ASN A CA 1
ATOM 989 C C . ASN A 1 122 ? 15.036 -3.675 -4.825 1.00 92.38 122 ASN A C 1
ATOM 991 O O . ASN A 1 122 ? 15.432 -4.807 -4.526 1.00 92.38 122 ASN A O 1
ATOM 995 N N . ILE A 1 123 ? 14.959 -3.265 -6.092 1.00 91.31 123 ILE A N 1
ATOM 996 C CA . ILE A 1 123 ? 15.277 -4.123 -7.243 1.00 91.31 123 ILE A CA 1
ATOM 997 C C . ILE A 1 123 ? 16.374 -3.516 -8.106 1.00 91.31 123 ILE A C 1
ATOM 999 O O . ILE A 1 123 ? 16.561 -2.301 -8.131 1.00 91.31 123 ILE A O 1
ATOM 1003 N N . ALA A 1 124 ? 17.116 -4.357 -8.825 1.00 91.31 124 ALA A N 1
ATOM 1004 C CA . ALA A 1 124 ? 18.202 -3.874 -9.661 1.00 91.31 124 ALA A CA 1
ATOM 1005 C C . ALA A 1 124 ? 17.653 -3.123 -10.883 1.00 91.31 124 ALA A C 1
ATOM 1007 O O . ALA A 1 124 ? 16.766 -3.615 -11.581 1.00 91.31 124 ALA A O 1
ATOM 1008 N N . CYS A 1 125 ? 18.243 -1.977 -11.228 1.00 90.00 125 CYS A N 1
ATOM 1009 C CA . CYS A 1 125 ? 17.773 -1.163 -12.359 1.00 90.00 125 CYS A CA 1
ATOM 1010 C C . CYS A 1 125 ? 17.813 -1.930 -13.696 1.00 90.00 125 CYS A C 1
ATOM 1012 O O . CYS A 1 125 ? 17.033 -1.667 -14.607 1.00 90.00 125 CYS A O 1
ATOM 1014 N N . LYS A 1 126 ? 18.703 -2.926 -13.817 1.00 89.06 126 LYS A N 1
ATOM 1015 C CA . LYS A 1 126 ? 18.805 -3.810 -14.992 1.00 89.06 126 LYS A CA 1
ATOM 1016 C C . LYS A 1 126 ? 17.588 -4.725 -15.188 1.00 89.06 126 LYS A C 1
ATOM 1018 O O . LYS A 1 126 ? 17.423 -5.253 -16.287 1.00 89.06 126 LYS A O 1
ATOM 1023 N N . ASP A 1 127 ? 16.764 -4.911 -14.159 1.00 92.12 127 ASP A N 1
ATOM 1024 C CA . ASP A 1 127 ? 15.579 -5.777 -14.166 1.00 92.12 127 ASP A CA 1
ATOM 1025 C C . ASP A 1 127 ? 14.304 -4.995 -14.531 1.00 92.12 127 ASP A C 1
ATOM 1027 O O . ASP A 1 127 ? 13.223 -5.573 -14.642 1.00 92.12 127 ASP A O 1
ATOM 1031 N N . LEU A 1 128 ? 14.433 -3.688 -14.785 1.00 92.69 128 LEU A N 1
ATOM 1032 C CA . LEU A 1 128 ? 13.344 -2.800 -15.177 1.00 92.69 128 LEU A CA 1
ATOM 1033 C C . LEU A 1 128 ? 13.223 -2.650 -16.696 1.00 92.69 128 LEU A C 1
ATOM 1035 O O . LEU A 1 128 ? 14.213 -2.512 -17.423 1.00 92.69 128 LEU A O 1
ATOM 1039 N N . ARG A 1 129 ? 11.988 -2.670 -17.190 1.00 92.81 129 ARG A N 1
ATOM 1040 C CA . ARG A 1 129 ? 11.609 -2.453 -18.591 1.00 92.81 129 ARG A CA 1
ATOM 1041 C C . ARG A 1 129 ? 10.463 -1.460 -18.674 1.00 92.81 129 ARG A C 1
ATOM 1043 O O . ARG A 1 129 ? 9.637 -1.381 -17.766 1.00 92.81 129 ARG A O 1
ATOM 1050 N N . PHE A 1 130 ? 10.392 -0.731 -19.781 1.00 91.69 130 PHE A N 1
ATOM 1051 C CA . PHE A 1 130 ? 9.262 0.149 -20.061 1.00 91.69 130 PHE A CA 1
ATOM 1052 C C . PHE A 1 130 ? 7.969 -0.653 -20.066 1.00 91.69 130 PHE A C 1
ATOM 1054 O O . PHE A 1 130 ? 7.965 -1.774 -20.580 1.00 91.69 130 PHE A O 1
ATOM 1061 N N . LEU A 1 131 ? 6.889 -0.104 -19.504 1.00 93.38 131 LEU A N 1
ATOM 1062 C CA . LEU A 1 131 ? 5.573 -0.737 -19.522 1.00 93.38 131 LEU A CA 1
ATOM 1063 C C . LEU A 1 131 ? 4.765 -0.225 -20.729 1.00 93.38 131 LEU A C 1
ATOM 1065 O O . LEU A 1 131 ? 4.407 0.950 -20.765 1.00 93.38 131 LEU A O 1
ATOM 1069 N N . PRO A 1 132 ? 4.430 -1.075 -21.717 1.00 91.44 132 PRO A N 1
ATOM 1070 C CA . PRO A 1 132 ? 3.496 -0.704 -22.774 1.00 91.44 132 PRO A CA 1
ATOM 1071 C C . PRO A 1 132 ? 2.100 -0.346 -22.250 1.00 91.44 132 PRO A C 1
ATOM 1073 O O . PRO A 1 132 ? 1.555 -1.041 -21.388 1.00 91.44 132 PRO A O 1
ATOM 1076 N N . LYS A 1 133 ? 1.448 0.647 -22.871 1.00 90.12 133 LYS A N 1
ATOM 1077 C CA . LYS A 1 133 ? 0.074 1.077 -22.536 1.00 90.12 133 LYS A CA 1
ATOM 1078 C C . LYS A 1 133 ? -0.946 -0.066 -22.513 1.00 90.12 133 LYS A C 1
ATOM 1080 O O . LYS A 1 133 ? -1.827 -0.067 -21.659 1.00 90.12 133 LYS A O 1
ATOM 1085 N N . MET A 1 134 ? -0.807 -1.075 -23.378 1.00 91.25 134 MET A N 1
ATOM 1086 C CA . MET A 1 134 ? -1.699 -2.251 -23.407 1.00 91.25 134 MET A CA 1
ATOM 1087 C C . MET A 1 134 ? -1.733 -3.047 -22.089 1.00 91.25 134 MET A C 1
ATOM 1089 O O . MET A 1 134 ? -2.683 -3.781 -21.832 1.00 91.25 134 MET A O 1
ATOM 1093 N N . PHE A 1 135 ? -0.723 -2.901 -21.225 1.00 93.62 135 PHE A N 1
ATOM 1094 C CA . PHE A 1 135 ? -0.693 -3.527 -19.900 1.00 93.62 135 PHE A CA 1
ATOM 1095 C C . PHE A 1 135 ? -1.287 -2.643 -18.792 1.00 93.62 135 PHE A C 1
ATOM 1097 O O . PHE A 1 135 ? -1.308 -3.042 -17.625 1.00 93.62 135 PHE A O 1
ATOM 1104 N N . THR A 1 136 ? -1.819 -1.468 -19.140 1.00 91.75 136 THR A N 1
ATOM 1105 C CA . THR A 1 136 ? -2.545 -0.576 -18.215 1.00 91.75 136 THR A CA 1
ATOM 1106 C C . THR A 1 136 ? -4.067 -0.747 -18.273 1.00 91.75 136 THR A C 1
ATOM 1108 O O . THR A 1 136 ? -4.784 -0.216 -17.425 1.00 91.75 136 THR A O 1
ATOM 1111 N N . ASP A 1 137 ? -4.570 -1.567 -19.206 1.00 89.25 137 ASP A N 1
ATOM 1112 C CA . ASP A 1 137 ? -5.994 -1.910 -19.326 1.00 89.25 137 ASP A CA 1
ATOM 1113 C C . ASP A 1 137 ? -6.528 -2.730 -18.149 1.00 89.25 137 ASP A C 1
ATOM 1115 O O . ASP A 1 137 ? -7.739 -2.797 -17.943 1.00 89.25 137 ASP A O 1
ATOM 1119 N N . VAL A 1 138 ? -5.655 -3.367 -17.374 1.00 91.62 138 VAL A N 1
ATOM 1120 C CA . VAL A 1 138 ? -6.010 -4.019 -16.110 1.00 91.62 138 VAL A CA 1
ATOM 1121 C C . VAL A 1 138 ? -5.790 -2.997 -14.990 1.00 91.62 138 VAL A C 1
ATOM 1123 O O . VAL A 1 138 ? -4.727 -2.384 -14.955 1.00 91.62 138 VAL A O 1
ATOM 1126 N N . PRO A 1 139 ? -6.748 -2.760 -14.079 1.00 93.31 139 PRO A N 1
ATOM 1127 C CA . PRO A 1 139 ? -6.517 -1.876 -12.935 1.00 93.31 139 PRO A CA 1
ATOM 1128 C C . PRO A 1 139 ? -5.388 -2.399 -12.039 1.00 93.31 139 PRO A C 1
ATOM 1130 O O . PRO A 1 139 ? -5.034 -3.573 -12.125 1.00 93.31 139 PRO A O 1
ATOM 1133 N N . ALA A 1 140 ? -4.838 -1.553 -11.171 1.00 94.44 140 ALA A N 1
ATOM 1134 C CA . ALA A 1 140 ? -4.005 -2.008 -10.061 1.00 94.44 140 ALA A CA 1
ATOM 1135 C C . ALA A 1 140 ? -4.795 -3.041 -9.243 1.00 94.44 140 ALA A C 1
ATOM 1137 O O . ALA A 1 140 ? -5.925 -2.761 -8.828 1.00 94.44 140 ALA A O 1
ATOM 1138 N N . MET A 1 141 ? -4.239 -4.243 -9.083 1.00 94.25 141 MET A N 1
ATOM 1139 C CA . MET A 1 141 ? -4.940 -5.351 -8.428 1.00 94.25 141 MET A CA 1
ATOM 1140 C C . MET A 1 141 ? -4.729 -5.386 -6.912 1.00 94.25 141 MET A C 1
ATOM 1142 O O . MET A 1 141 ? -5.477 -6.086 -6.231 1.00 94.25 141 MET A O 1
ATOM 1146 N N . ALA A 1 142 ? -3.775 -4.615 -6.378 1.00 95.25 142 ALA A N 1
ATOM 1147 C CA . ALA A 1 142 ? -3.658 -4.387 -4.943 1.00 95.25 142 ALA A CA 1
ATOM 1148 C C . ALA A 1 142 ? -4.804 -3.485 -4.472 1.00 95.25 142 ALA A C 1
ATOM 1150 O O . ALA A 1 142 ? -4.859 -2.298 -4.795 1.00 95.25 142 ALA A O 1
ATOM 1151 N N . VAL A 1 143 ? -5.727 -4.051 -3.703 1.00 95.38 143 VAL A N 1
ATOM 1152 C CA . VAL A 1 143 ? -6.856 -3.335 -3.107 1.00 95.38 143 VAL A CA 1
ATOM 1153 C C . VAL A 1 143 ? -6.516 -2.975 -1.668 1.00 95.38 143 VAL A C 1
ATOM 1155 O O . VAL A 1 143 ? -6.033 -3.820 -0.918 1.00 95.38 143 VAL A O 1
ATOM 1158 N N . ARG A 1 144 ? -6.787 -1.729 -1.274 1.00 97.19 144 ARG A N 1
ATOM 1159 C CA . ARG A 1 144 ? -6.546 -1.226 0.082 1.00 97.19 144 ARG A CA 1
ATOM 1160 C C . ARG A 1 144 ? -7.600 -1.770 1.049 1.00 97.19 144 ARG A C 1
ATOM 1162 O O . ARG A 1 144 ? -8.803 -1.703 0.778 1.00 97.19 144 ARG A O 1
ATOM 1169 N N . GLY A 1 145 ? -7.156 -2.302 2.181 1.00 96.31 145 GLY A N 1
ATOM 1170 C CA . GLY A 1 145 ? -8.009 -2.874 3.215 1.00 96.31 145 GLY A CA 1
ATOM 1171 C C . GLY A 1 145 ? -7.638 -2.393 4.613 1.00 96.31 145 GLY A C 1
ATOM 1172 O O . GLY A 1 145 ? -6.467 -2.182 4.924 1.00 96.31 145 GLY A O 1
ATOM 1173 N N . ALA A 1 146 ? -8.657 -2.253 5.455 1.00 95.75 146 ALA A N 1
ATOM 1174 C CA . ALA A 1 146 ? -8.530 -1.931 6.868 1.00 95.75 146 ALA A CA 1
ATOM 1175 C C . ALA A 1 146 ? -9.421 -2.864 7.697 1.00 95.75 146 ALA A C 1
ATOM 1177 O O . ALA A 1 146 ? -10.528 -3.225 7.286 1.00 95.75 146 ALA A O 1
ATOM 1178 N N . LEU A 1 147 ? -8.957 -3.282 8.874 1.00 95.25 147 LEU A N 1
ATOM 1179 C CA . LEU A 1 147 ? -9.793 -4.054 9.780 1.00 95.25 147 LEU A CA 1
ATOM 1180 C C . LEU A 1 147 ? -10.873 -3.146 10.373 1.00 95.25 147 LEU A C 1
ATOM 1182 O O . LEU A 1 147 ? -10.588 -2.084 10.917 1.00 95.25 147 LEU A O 1
ATOM 1186 N N . SER A 1 148 ? -12.132 -3.568 10.295 1.00 91.19 148 SER A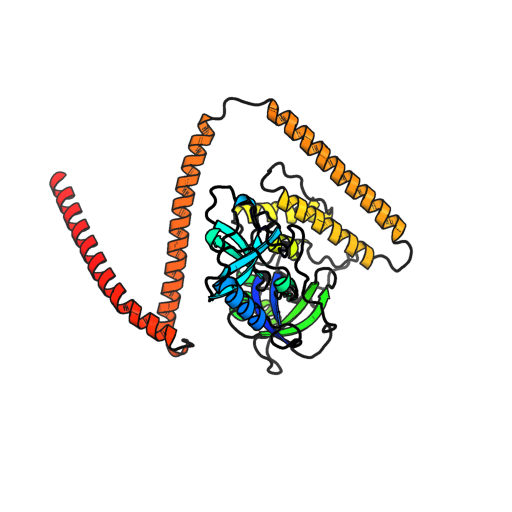 N 1
ATOM 1187 C CA . SER A 1 148 ? -13.242 -2.845 10.913 1.00 91.19 148 SER A CA 1
ATOM 1188 C C . SER A 1 148 ? -13.309 -3.099 12.421 1.00 91.19 148 SER A C 1
ATOM 1190 O O . SER A 1 148 ? -13.023 -4.212 12.875 1.00 91.19 148 SER A O 1
ATOM 1192 N N . ARG A 1 149 ? -13.810 -2.112 13.178 1.00 87.12 149 ARG A N 1
ATOM 1193 C CA . ARG A 1 149 ? -14.172 -2.231 14.609 1.00 87.12 149 ARG A CA 1
ATOM 1194 C C . ARG A 1 149 ? -13.013 -2.604 15.541 1.00 87.12 149 ARG A C 1
ATOM 1196 O O . ARG A 1 149 ? -13.246 -3.117 16.634 1.00 87.12 149 ARG A O 1
ATOM 1203 N N . VAL A 1 150 ? -11.779 -2.350 15.125 1.00 88.56 150 VAL A N 1
ATOM 1204 C CA . VAL A 1 150 ? -10.586 -2.537 15.953 1.00 88.56 150 VAL A CA 1
ATOM 1205 C C . VAL A 1 150 ? -9.796 -1.242 15.996 1.00 88.56 150 VAL A C 1
ATOM 1207 O O . VAL A 1 150 ? -9.661 -0.571 14.976 1.00 88.56 150 VAL A O 1
ATOM 1210 N N . HIS A 1 151 ? -9.263 -0.919 17.169 1.00 85.94 151 HIS A N 1
ATOM 1211 C CA . HIS A 1 151 ? -8.397 0.240 17.365 1.00 85.94 151 HIS A CA 1
ATOM 1212 C C . HIS A 1 151 ? -7.103 -0.169 18.065 1.00 85.94 151 HIS A C 1
ATOM 1214 O O . HIS A 1 151 ? -7.109 -1.154 18.819 1.00 85.94 151 HIS A O 1
ATOM 1220 N N . PRO A 1 152 ? -6.003 0.569 17.844 1.00 85.44 152 PRO A N 1
ATOM 1221 C CA . PRO A 1 152 ? -4.817 0.421 18.672 1.00 85.44 152 PRO A CA 1
ATOM 1222 C C . PRO A 1 152 ? -5.145 0.678 20.153 1.00 85.44 152 PRO A C 1
ATOM 1224 O O . PRO A 1 152 ? -6.104 1.371 20.485 1.00 85.44 152 PRO A O 1
ATOM 1227 N N . LEU A 1 153 ? -4.349 0.095 21.055 1.00 81.19 153 LEU A N 1
ATOM 1228 C CA . LEU A 1 153 ? -4.481 0.325 22.505 1.00 81.19 153 LEU A CA 1
ATOM 1229 C C . LEU A 1 153 ? -4.128 1.765 22.902 1.00 81.19 153 LEU A C 1
ATOM 1231 O O . LEU A 1 153 ? -4.601 2.270 23.915 1.00 81.19 153 LEU A O 1
ATOM 1235 N N . GLU A 1 154 ? -3.267 2.390 22.105 1.00 77.25 154 GLU A N 1
ATOM 1236 C CA . GLU A 1 154 ? -2.814 3.770 22.243 1.00 77.25 154 GLU A CA 1
ATOM 1237 C C . GLU A 1 154 ? -3.047 4.507 20.911 1.00 77.25 154 GLU A C 1
ATOM 1239 O O . GLU A 1 154 ? -3.964 4.182 20.166 1.00 77.25 154 GLU A O 1
ATOM 1244 N N . TYR A 1 155 ? -2.200 5.478 20.569 1.00 73.06 155 TYR A N 1
ATOM 1245 C CA . TYR A 1 155 ? -2.317 6.269 19.340 1.00 73.06 155 TYR A CA 1
ATOM 1246 C C . TYR A 1 155 ? -1.926 5.512 18.060 1.00 73.06 155 TYR A C 1
ATOM 1248 O O . TYR A 1 155 ? -2.299 5.924 16.968 1.00 73.06 155 TYR A O 1
ATOM 1256 N N . MET A 1 156 ? -1.146 4.432 18.171 1.00 78.44 156 MET A N 1
ATOM 1257 C CA . MET A 1 156 ? -0.606 3.674 17.035 1.00 78.44 156 MET A CA 1
ATOM 1258 C C . MET A 1 156 ? -0.602 2.177 17.311 1.00 78.44 156 MET A C 1
ATOM 1260 O O . MET A 1 156 ? -0.551 1.741 18.462 1.00 78.44 156 MET A O 1
ATOM 1264 N N . TRP A 1 157 ? -0.607 1.387 16.238 1.00 86.75 157 TRP A N 1
ATOM 1265 C CA . TRP A 1 157 ? -0.491 -0.062 16.330 1.00 86.75 157 TRP A CA 1
ATOM 1266 C C . TRP A 1 157 ? 0.893 -0.473 16.842 1.00 86.75 157 TRP A C 1
ATOM 1268 O O . TRP A 1 157 ? 1.897 -0.063 16.255 1.00 86.75 157 TRP A O 1
ATOM 1278 N N . PRO A 1 158 ? 0.974 -1.297 17.901 1.00 84.12 158 PRO A N 1
ATOM 1279 C CA . PRO A 1 158 ? 2.238 -1.904 18.287 1.00 84.12 158 PRO A CA 1
ATOM 1280 C C . PRO A 1 158 ? 2.682 -2.905 17.211 1.00 84.12 158 PRO A C 1
ATOM 1282 O O . PRO A 1 158 ? 1.846 -3.523 16.539 1.00 84.12 158 PRO A O 1
ATOM 1285 N N . GLY A 1 159 ? 3.995 -3.093 17.056 1.00 88.25 159 GLY A N 1
ATOM 1286 C CA . GLY A 1 159 ? 4.555 -4.007 16.054 1.00 88.25 159 GLY A CA 1
ATOM 1287 C C . GLY A 1 159 ? 4.025 -5.437 16.204 1.00 88.25 159 GLY A C 1
ATOM 1288 O O . GLY A 1 159 ? 3.765 -6.119 15.214 1.00 88.25 159 GLY A O 1
ATOM 1289 N N . GLU A 1 160 ? 3.753 -5.859 17.439 1.00 93.06 160 GLU A N 1
ATOM 1290 C CA . GLU A 1 160 ? 3.166 -7.150 17.790 1.00 93.06 160 GLU A CA 1
ATOM 1291 C C . GLU A 1 160 ? 1.758 -7.338 17.210 1.00 93.06 160 GLU A C 1
ATOM 1293 O O . GLU A 1 160 ? 1.418 -8.442 16.780 1.00 93.06 160 GLU A O 1
ATOM 1298 N N . ALA A 1 161 ? 0.941 -6.279 17.147 1.00 93.25 161 ALA A N 1
ATOM 1299 C CA . ALA A 1 161 ? -0.395 -6.347 16.555 1.00 93.25 161 ALA A CA 1
ATOM 1300 C C . ALA A 1 161 ? -0.313 -6.565 15.039 1.00 93.25 161 ALA A C 1
ATOM 1302 O O . ALA A 1 161 ? -0.982 -7.455 14.506 1.00 93.25 161 ALA A O 1
ATOM 1303 N N . SER A 1 162 ? 0.552 -5.807 14.358 1.00 93.81 162 SER A N 1
ATOM 1304 C CA . SER A 1 162 ? 0.816 -5.973 12.924 1.00 93.81 162 SER A CA 1
ATOM 1305 C C . SER A 1 162 ? 1.395 -7.354 12.615 1.00 93.81 162 SER A C 1
ATOM 1307 O O . SER A 1 162 ? 0.934 -8.017 11.687 1.00 93.81 162 SER A O 1
ATOM 1309 N N . MET A 1 163 ? 2.355 -7.828 13.415 1.00 94.62 163 MET A N 1
ATOM 1310 C CA . MET A 1 163 ? 2.971 -9.147 13.259 1.00 94.62 163 MET A CA 1
ATOM 1311 C C . MET A 1 163 ? 1.958 -10.276 13.463 1.00 94.62 163 MET A C 1
ATOM 1313 O O . MET A 1 163 ? 1.898 -11.200 12.652 1.00 94.62 163 MET A O 1
ATOM 1317 N N . MET A 1 164 ? 1.124 -10.194 14.502 1.00 95.12 164 MET A N 1
ATOM 1318 C CA . MET A 1 164 ? 0.070 -11.176 14.747 1.00 95.12 164 MET A CA 1
ATOM 1319 C C . MET A 1 164 ? -0.922 -11.212 13.586 1.00 95.12 164 MET A C 1
ATOM 1321 O O . MET A 1 164 ? -1.213 -12.293 13.067 1.00 95.12 164 MET A O 1
ATOM 1325 N N . PHE A 1 165 ? -1.401 -10.046 13.140 1.00 96.50 165 PHE A N 1
ATOM 1326 C CA . PHE A 1 165 ? -2.310 -9.963 12.001 1.00 96.50 165 PHE A CA 1
ATOM 1327 C C . PHE A 1 165 ? -1.677 -10.611 10.767 1.00 96.50 165 PHE A C 1
ATOM 1329 O O . PHE A 1 165 ? -2.253 -11.546 10.205 1.00 96.50 165 PHE A O 1
ATOM 1336 N N . ARG A 1 166 ? -0.442 -10.212 10.437 1.00 95.50 166 ARG A N 1
ATOM 1337 C CA . ARG A 1 166 ? 0.362 -10.751 9.337 1.00 95.50 166 ARG A CA 1
ATOM 1338 C C . ARG A 1 166 ? 0.461 -12.280 9.386 1.00 95.50 166 ARG A C 1
ATOM 1340 O O . ARG A 1 166 ? 0.099 -12.941 8.418 1.00 95.50 166 ARG A O 1
ATOM 1347 N N . GLN A 1 167 ? 0.857 -12.858 10.521 1.00 94.44 167 GLN A N 1
ATOM 1348 C CA . GLN A 1 167 ? 0.981 -14.314 10.704 1.00 94.44 167 GLN A CA 1
ATOM 1349 C C . GLN A 1 167 ? -0.349 -15.067 10.541 1.00 94.44 167 GLN A C 1
ATOM 1351 O O . GLN A 1 167 ? -0.369 -16.238 10.154 1.00 94.44 167 GLN A O 1
ATOM 1356 N N . LYS A 1 168 ? -1.483 -14.434 10.865 1.00 93.88 168 LYS A N 1
ATOM 1357 C CA . LYS A 1 168 ? -2.798 -15.072 10.729 1.00 93.88 168 LYS A CA 1
ATOM 1358 C C . LYS A 1 168 ? -3.321 -15.037 9.298 1.00 93.88 168 LYS A C 1
ATOM 1360 O O . LYS A 1 168 ? -4.059 -15.956 8.938 1.00 93.88 168 LYS A O 1
ATOM 1365 N N . VAL A 1 169 ? -2.974 -14.024 8.509 1.00 93.75 169 VAL A N 1
ATOM 1366 C CA . VAL A 1 169 ? -3.612 -13.785 7.204 1.00 93.75 169 VAL A CA 1
ATOM 1367 C C . VAL A 1 169 ? -2.722 -14.007 5.990 1.00 93.75 169 VAL A C 1
ATOM 1369 O O . VAL A 1 169 ? -3.254 -14.273 4.916 1.00 93.75 169 VAL A O 1
ATOM 1372 N N . MET A 1 170 ? -1.400 -13.908 6.135 1.00 87.75 170 MET A N 1
ATOM 1373 C CA . MET A 1 170 ? -0.480 -14.175 5.031 1.00 87.75 170 MET A CA 1
ATOM 1374 C C . MET A 1 170 ? -0.365 -15.678 4.745 1.00 87.75 170 MET A C 1
ATOM 1376 O O . MET A 1 170 ? -0.699 -16.518 5.583 1.00 87.75 170 MET A O 1
ATOM 1380 N N . PHE A 1 171 ? 0.141 -15.999 3.551 1.00 78.69 171 PHE A N 1
ATOM 1381 C CA . PHE A 1 171 ? 0.432 -17.365 3.087 1.00 78.69 171 PHE A CA 1
ATOM 1382 C C . PHE A 1 171 ? -0.799 -18.265 2.905 1.00 78.69 171 PHE A C 1
ATOM 1384 O O . PHE A 1 171 ? -0.704 -19.490 2.967 1.00 78.69 171 PHE A O 1
ATOM 1391 N N . GLY A 1 172 ? -1.968 -17.677 2.644 1.00 85.31 172 GLY A N 1
ATOM 1392 C CA . GLY A 1 172 ? -3.162 -18.451 2.341 1.00 85.31 172 GLY A CA 1
ATOM 1393 C C . GLY A 1 172 ? -4.369 -17.609 1.962 1.00 85.31 172 GLY A C 1
ATOM 1394 O O . GLY A 1 172 ? -4.362 -16.381 2.010 1.00 85.31 172 GLY A O 1
ATOM 1395 N N . VAL A 1 173 ? -5.435 -18.309 1.588 1.00 91.75 173 VAL A N 1
ATOM 1396 C CA . VAL A 1 173 ? -6.741 -17.696 1.357 1.00 91.75 173 VAL A CA 1
ATOM 1397 C C . VAL A 1 173 ? -7.344 -17.258 2.688 1.00 91.75 173 VAL A C 1
ATOM 1399 O O . VAL A 1 173 ? -7.443 -18.051 3.627 1.00 91.75 173 VAL A O 1
ATOM 1402 N N . ALA A 1 174 ? -7.849 -16.030 2.718 1.00 95.31 174 ALA A N 1
ATOM 1403 C CA . ALA A 1 174 ? -8.703 -15.519 3.775 1.00 95.31 174 ALA A CA 1
ATOM 1404 C C . ALA A 1 174 ? -10.118 -15.250 3.240 1.00 95.31 174 ALA A C 1
ATOM 1406 O O . ALA A 1 174 ? -10.403 -15.320 2.042 1.00 95.31 174 ALA A O 1
ATOM 1407 N N . TYR A 1 175 ? -11.029 -14.956 4.155 1.00 95.19 175 TYR A N 1
ATOM 1408 C CA . TYR A 1 175 ? -12.399 -14.579 3.853 1.00 95.19 175 TYR A CA 1
ATOM 1409 C C . TYR A 1 175 ? -12.696 -13.253 4.536 1.00 95.19 175 TYR A C 1
ATOM 1411 O O . TYR A 1 175 ? -12.402 -13.103 5.717 1.00 95.19 175 TYR A O 1
ATOM 1419 N N . ALA A 1 176 ? -13.285 -12.307 3.819 1.00 94.94 176 ALA A N 1
ATOM 1420 C CA . ALA A 1 176 ? -13.605 -10.988 4.337 1.00 94.94 176 ALA A CA 1
ATOM 1421 C C . ALA A 1 176 ? -15.099 -10.713 4.243 1.00 94.94 176 ALA A C 1
ATOM 1423 O O . ALA A 1 176 ? -15.720 -10.946 3.207 1.00 94.94 176 ALA A O 1
ATOM 1424 N N . GLN A 1 177 ? -15.661 -10.190 5.325 1.00 94.06 177 GLN A N 1
ATOM 1425 C CA . GLN A 1 177 ? -16.968 -9.554 5.310 1.00 94.06 177 GLN A CA 1
ATOM 1426 C C . GLN A 1 177 ? -16.760 -8.042 5.278 1.00 94.06 177 GLN A C 1
ATOM 1428 O O . GLN A 1 177 ? -16.143 -7.491 6.190 1.00 94.06 177 GLN A O 1
ATOM 1433 N N . VAL A 1 178 ? -17.247 -7.382 4.228 1.00 92.38 178 VAL A N 1
ATOM 1434 C CA . VAL A 1 178 ? -17.118 -5.927 4.074 1.00 92.38 178 VAL A CA 1
ATOM 1435 C C . VAL A 1 178 ? -18.183 -5.234 4.917 1.00 92.38 178 VAL A C 1
ATOM 1437 O O . VAL A 1 178 ? -19.380 -5.448 4.722 1.00 92.38 178 VAL A O 1
ATOM 1440 N N . ILE A 1 179 ? -17.735 -4.401 5.853 1.00 90.56 179 ILE A N 1
ATOM 1441 C CA . ILE A 1 179 ? -18.599 -3.659 6.773 1.00 90.56 179 ILE A CA 1
ATOM 1442 C C . ILE A 1 179 ? -18.846 -2.246 6.241 1.00 90.56 179 ILE A C 1
ATOM 1444 O O . ILE A 1 179 ? -19.998 -1.827 6.174 1.00 90.56 179 ILE A O 1
ATOM 1448 N N . GLU A 1 180 ? -17.789 -1.542 5.825 1.00 88.75 180 GLU A N 1
ATOM 1449 C CA . GLU A 1 180 ? -17.853 -0.161 5.319 1.00 88.75 180 GLU A CA 1
ATOM 1450 C C . GLU A 1 180 ? -16.904 0.029 4.124 1.00 88.75 180 GLU A C 1
ATOM 1452 O O . GLU A 1 180 ? -15.945 -0.725 3.938 1.00 88.75 180 GLU A O 1
ATOM 1457 N N . GLU A 1 181 ? -17.168 1.056 3.318 1.00 85.88 181 GLU A N 1
ATOM 1458 C CA . GLU A 1 181 ? -16.379 1.435 2.143 1.00 85.88 181 GLU A CA 1
ATOM 1459 C C . GLU A 1 181 ? -16.059 2.935 2.203 1.00 85.88 181 GLU A C 1
ATOM 1461 O O . GLU A 1 181 ? -16.957 3.756 2.384 1.00 85.88 181 GLU A O 1
ATOM 1466 N N . ASP A 1 182 ? -14.790 3.298 2.016 1.00 86.00 182 ASP A N 1
ATOM 1467 C CA . ASP A 1 182 ? -14.371 4.673 1.726 1.00 86.00 182 ASP A CA 1
ATOM 1468 C C . ASP A 1 182 ? -14.086 4.771 0.227 1.00 86.00 182 ASP A C 1
ATOM 1470 O O . ASP A 1 182 ? -13.034 4.343 -0.251 1.00 86.00 182 ASP A O 1
ATOM 1474 N N . LEU A 1 183 ? -15.054 5.302 -0.524 1.00 83.56 183 LEU A N 1
ATOM 1475 C CA . LEU A 1 183 ? -14.976 5.411 -1.984 1.00 83.56 183 LEU A CA 1
ATOM 1476 C C . LEU A 1 183 ? -13.918 6.417 -2.455 1.00 83.56 183 LEU A C 1
ATOM 1478 O O . LEU A 1 183 ? -13.437 6.306 -3.581 1.00 83.56 183 LEU A O 1
ATOM 1482 N N . GLN A 1 184 ? -13.558 7.388 -1.614 1.00 79.44 184 GLN A N 1
ATOM 1483 C CA . GLN A 1 184 ? -12.599 8.432 -1.960 1.00 79.44 184 GLN A CA 1
ATOM 1484 C C . GLN A 1 184 ? -11.167 7.913 -1.821 1.00 79.44 184 GLN A C 1
ATOM 1486 O O . GLN A 1 184 ? -10.368 8.048 -2.744 1.00 79.44 184 GLN A O 1
ATOM 1491 N N . GLU A 1 185 ? -10.856 7.244 -0.706 1.00 83.88 185 GLU A N 1
ATOM 1492 C CA . GLU A 1 185 ? -9.548 6.601 -0.508 1.00 83.88 185 GLU A CA 1
ATOM 1493 C C . GLU A 1 185 ? -9.442 5.216 -1.147 1.00 83.88 185 GLU A C 1
ATOM 1495 O O . GLU A 1 185 ? -8.356 4.628 -1.183 1.00 83.88 185 GLU A O 1
ATOM 1500 N N . ALA A 1 186 ? -10.557 4.704 -1.665 1.00 90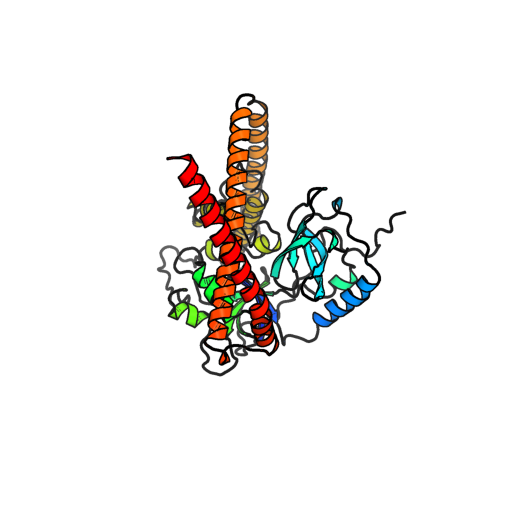.25 186 ALA A N 1
ATOM 1501 C CA . ALA A 1 186 ? -10.722 3.353 -2.175 1.00 90.25 186 ALA A CA 1
ATOM 1502 C C . ALA A 1 186 ? -10.355 2.261 -1.148 1.00 90.25 186 ALA A C 1
ATOM 1504 O O . ALA A 1 186 ? -9.613 1.331 -1.473 1.00 90.25 186 ALA A O 1
ATOM 1505 N N . ILE A 1 187 ? -10.842 2.391 0.094 1.00 92.31 187 ILE A N 1
ATOM 1506 C CA . ILE A 1 187 ? -10.543 1.475 1.210 1.00 92.31 187 ILE A CA 1
ATOM 1507 C C . ILE A 1 187 ? -11.779 0.646 1.560 1.00 92.31 187 ILE A C 1
ATOM 1509 O O . ILE A 1 187 ? -12.867 1.184 1.761 1.00 92.31 187 ILE A O 1
ATOM 1513 N N . TYR A 1 188 ? -11.592 -0.664 1.712 1.00 93.44 188 TYR A N 1
ATOM 1514 C CA . TYR A 1 188 ? -12.596 -1.546 2.308 1.00 93.44 188 TYR A CA 1
ATOM 1515 C C . TYR A 1 188 ? -12.312 -1.773 3.794 1.00 93.44 188 TYR A C 1
ATOM 1517 O O . TYR A 1 188 ? -11.254 -2.297 4.150 1.00 93.44 188 TYR A O 1
ATOM 1525 N N . TYR A 1 189 ? -13.282 -1.461 4.651 1.00 93.25 189 TYR A N 1
ATOM 1526 C CA . TYR A 1 189 ? -13.249 -1.816 6.067 1.00 93.25 189 TYR A CA 1
ATOM 1527 C C . TYR A 1 189 ? -13.947 -3.155 6.270 1.00 93.25 189 TYR A C 1
ATOM 1529 O O . TYR A 1 189 ? -15.111 -3.325 5.898 1.00 93.25 189 TYR A O 1
ATOM 1537 N N . MET A 1 190 ? -13.244 -4.123 6.853 1.00 94.75 190 MET A N 1
ATOM 1538 C CA . MET A 1 190 ? -13.701 -5.511 6.856 1.00 94.75 190 MET A CA 1
ATOM 1539 C C . MET A 1 190 ? -13.397 -6.284 8.136 1.00 94.75 190 MET A C 1
ATOM 1541 O O . MET A 1 190 ? -12.415 -6.040 8.842 1.00 94.75 190 MET A O 1
ATOM 1545 N N . GLU A 1 191 ? -14.219 -7.298 8.383 1.00 95.56 191 GLU A N 1
ATOM 1546 C CA . GLU A 1 191 ? -13.893 -8.381 9.303 1.00 95.56 191 GLU A CA 1
ATOM 1547 C C . GLU A 1 191 ? -13.249 -9.528 8.524 1.00 95.56 191 GLU A C 1
ATOM 1549 O O . GLU A 1 191 ? -13.827 -10.046 7.564 1.00 95.56 191 GLU A O 1
ATOM 1554 N N . VAL A 1 192 ? -12.051 -9.936 8.942 1.00 96.94 192 VAL A N 1
ATOM 1555 C CA . VAL A 1 192 ? -11.257 -10.958 8.247 1.00 96.94 192 VAL A CA 1
ATOM 1556 C C . VAL A 1 192 ? -11.321 -12.284 8.994 1.00 96.94 192 VAL A C 1
ATOM 1558 O O . VAL A 1 192 ? -11.246 -12.338 10.218 1.00 96.94 192 VAL A O 1
ATOM 1561 N N . TYR A 1 193 ? -11.420 -13.382 8.254 1.00 96.12 193 TYR A N 1
ATOM 1562 C CA . TYR A 1 193 ? -11.570 -14.741 8.755 1.00 96.12 193 TYR A CA 1
ATOM 1563 C C . TYR A 1 193 ? -10.609 -15.682 8.026 1.00 96.12 193 TYR A C 1
ATOM 1565 O O . TYR A 1 193 ? -10.454 -15.609 6.810 1.00 96.12 193 TYR A O 1
ATOM 1573 N N . ARG A 1 194 ? -10.022 -16.652 8.739 1.00 93.88 194 ARG A N 1
ATOM 1574 C CA . ARG A 1 194 ? -9.193 -17.705 8.109 1.00 93.88 194 ARG A CA 1
ATOM 1575 C C . ARG A 1 194 ? -10.027 -18.785 7.407 1.00 93.88 194 ARG A C 1
ATOM 1577 O O . ARG A 1 194 ? -9.501 -19.608 6.671 1.00 93.88 194 ARG A O 1
ATOM 1584 N N . THR A 1 195 ? -11.335 -18.836 7.666 1.00 90.88 195 THR A N 1
ATOM 1585 C CA . THR A 1 195 ? -12.235 -19.860 7.123 1.00 90.88 195 THR A CA 1
ATOM 1586 C C . THR A 1 195 ? -13.654 -19.323 6.931 1.00 90.88 195 THR A C 1
ATOM 1588 O O . THR A 1 195 ? -14.099 -18.451 7.677 1.00 90.88 195 THR A O 1
ATOM 1591 N N . LYS A 1 196 ? -14.387 -19.879 5.956 1.00 89.19 196 LYS A N 1
ATOM 1592 C CA . LYS A 1 196 ? -15.802 -19.561 5.684 1.00 89.19 196 LYS A CA 1
ATOM 1593 C C . LYS A 1 196 ? -16.776 -20.274 6.636 1.00 89.19 196 LYS A C 1
ATOM 1595 O O . LYS A 1 196 ? -17.979 -20.051 6.545 1.00 89.19 196 LYS A O 1
ATOM 1600 N N . LYS A 1 197 ? -16.289 -21.145 7.535 1.00 89.75 197 LYS A N 1
ATOM 1601 C CA . LYS A 1 197 ? -17.146 -21.917 8.452 1.00 89.75 197 LYS A CA 1
ATOM 1602 C C . LYS A 1 197 ? -18.020 -20.986 9.316 1.00 89.75 197 LYS A C 1
ATOM 1604 O O . LYS A 1 197 ? -17.494 -20.015 9.870 1.00 89.75 197 LYS A O 1
ATOM 1609 N N . PRO A 1 198 ? -19.327 -21.275 9.465 1.00 87.25 198 PRO A N 1
ATOM 1610 C CA . PRO A 1 198 ? -20.185 -20.554 10.401 1.00 87.25 198 PRO A CA 1
ATOM 1611 C C . PRO A 1 198 ? -19.612 -20.595 11.822 1.00 87.25 198 PRO A C 1
ATOM 1613 O O . PRO A 1 198 ? -19.049 -21.607 12.234 1.00 87.25 198 PRO A O 1
ATOM 1616 N N . GLY A 1 199 ? -19.724 -19.488 12.557 1.00 86.81 199 GLY A N 1
ATOM 1617 C CA . GLY A 1 199 ? -19.197 -19.370 13.923 1.00 86.81 199 GLY A CA 1
ATOM 1618 C C . GLY A 1 199 ? -17.670 -19.263 14.034 1.00 86.81 199 GLY A C 1
ATOM 1619 O O . GLY A 1 199 ? -17.153 -19.202 15.146 1.00 86.81 199 GLY A O 1
ATOM 1620 N N . ALA A 1 200 ? -16.930 -19.228 12.919 1.00 91.44 200 ALA A N 1
ATOM 1621 C CA . ALA A 1 200 ? -15.492 -18.986 12.959 1.00 91.44 200 ALA A CA 1
ATOM 1622 C C . ALA A 1 200 ? -15.183 -17.600 13.540 1.00 91.44 200 ALA A C 1
ATOM 1624 O O . ALA A 1 200 ? -15.760 -16.601 13.109 1.00 91.44 200 ALA A O 1
ATOM 1625 N N . LEU A 1 201 ? -14.234 -17.552 14.475 1.00 93.69 201 LEU A N 1
ATOM 1626 C CA . LEU A 1 201 ? -13.754 -16.307 15.063 1.00 93.69 201 LEU A CA 1
ATOM 1627 C C . LEU A 1 201 ? -13.018 -15.472 14.005 1.00 93.69 201 LEU A C 1
ATOM 1629 O O . LEU A 1 201 ? -12.183 -16.001 13.262 1.00 93.69 201 LEU A O 1
ATOM 1633 N N . SER A 1 202 ? -13.324 -14.175 13.936 1.00 95.88 202 SER A N 1
ATOM 1634 C CA . SER A 1 202 ? -12.588 -13.244 13.080 1.00 95.88 202 SER A CA 1
ATOM 1635 C C . SER A 1 202 ? -11.194 -12.979 13.650 1.00 95.88 202 SER A C 1
ATOM 1637 O O . SER A 1 202 ? -10.950 -13.078 14.856 1.00 95.88 202 SER A O 1
ATOM 1639 N N . VAL A 1 203 ? -10.258 -12.617 12.778 1.00 96.69 203 VAL A N 1
ATOM 1640 C CA . VAL A 1 203 ? -8.926 -12.164 13.181 1.00 96.69 203 VAL A CA 1
ATOM 1641 C C . VAL A 1 203 ? -9.041 -10.874 13.999 1.00 96.69 203 VAL A C 1
ATOM 1643 O O . VAL A 1 203 ? -8.336 -10.738 14.993 1.00 96.69 203 VAL A O 1
ATOM 1646 N N . ASN A 1 204 ? -10.005 -10.003 13.674 1.00 95.81 204 ASN A N 1
ATOM 1647 C CA . ASN A 1 204 ? -10.358 -8.811 14.451 1.00 95.81 204 ASN A CA 1
ATOM 1648 C C . ASN A 1 204 ? -10.653 -9.173 15.919 1.00 95.81 204 ASN A C 1
ATOM 1650 O O . ASN A 1 204 ? -10.017 -8.656 16.837 1.00 95.81 204 ASN A O 1
ATOM 1654 N N . SER A 1 205 ? -11.571 -10.119 16.152 1.00 95.12 205 SER A N 1
ATOM 1655 C CA . SER A 1 205 ? -11.918 -10.577 17.502 1.00 95.12 205 SER A CA 1
ATOM 1656 C C . SER A 1 205 ? -10.749 -11.275 18.193 1.00 95.12 205 SER A C 1
ATOM 1658 O O . SER A 1 205 ? -10.573 -11.121 19.399 1.00 95.12 205 SER A O 1
ATOM 1660 N N . LEU A 1 206 ? -9.922 -12.013 17.450 1.00 95.31 206 LEU A N 1
ATOM 1661 C CA . LEU A 1 206 ? -8.724 -12.639 18.003 1.00 95.31 206 LEU A CA 1
ATOM 1662 C C . LEU A 1 206 ? -7.703 -11.592 18.480 1.00 95.31 206 LEU A C 1
ATOM 1664 O O . LEU A 1 206 ? -7.077 -11.789 19.518 1.00 95.31 206 LEU A O 1
ATOM 1668 N N . MET A 1 207 ? -7.534 -10.479 17.763 1.00 95.25 207 MET A N 1
ATOM 1669 C CA . MET A 1 207 ? -6.662 -9.380 18.198 1.00 95.25 207 MET A CA 1
ATOM 1670 C C . MET A 1 207 ? -7.160 -8.750 19.499 1.00 95.25 207 MET A C 1
ATOM 1672 O O . MET A 1 207 ? -6.360 -8.523 20.406 1.00 95.25 207 MET A O 1
ATOM 1676 N N . ILE A 1 208 ? -8.475 -8.559 19.627 1.00 93.94 208 ILE A N 1
ATOM 1677 C CA . ILE A 1 208 ? -9.098 -8.062 20.861 1.00 93.94 208 ILE A CA 1
ATOM 1678 C C . ILE A 1 208 ? -8.869 -9.046 22.020 1.00 93.94 208 ILE A C 1
ATOM 1680 O O . ILE A 1 208 ? -8.414 -8.650 23.090 1.00 93.94 208 ILE A O 1
ATOM 1684 N N . GLN A 1 209 ? -9.104 -10.346 21.806 1.00 94.44 209 GLN A N 1
ATOM 1685 C CA . GLN A 1 209 ? -8.898 -11.378 22.834 1.00 94.44 209 GLN A CA 1
ATOM 1686 C C . GLN A 1 209 ? -7.446 -11.462 23.320 1.00 94.44 209 GLN A C 1
ATOM 1688 O O . GLN A 1 209 ? -7.206 -11.691 24.504 1.00 94.44 209 GLN A O 1
ATOM 1693 N N . ASN A 1 210 ? -6.479 -11.239 22.427 1.00 94.00 210 ASN A N 1
ATOM 1694 C CA . ASN A 1 210 ? -5.057 -11.200 22.774 1.00 94.00 210 ASN A CA 1
ATOM 1695 C C . ASN A 1 210 ? -4.608 -9.847 23.348 1.00 94.00 210 ASN A C 1
ATOM 1697 O O . ASN A 1 210 ? -3.416 -9.662 23.574 1.00 94.00 210 ASN A O 1
ATOM 1701 N N . LYS A 1 211 ? -5.536 -8.910 23.594 1.00 93.44 211 LYS A N 1
ATOM 1702 C CA . LYS A 1 211 ? -5.245 -7.553 24.081 1.00 93.44 211 LYS A CA 1
ATOM 1703 C C . LYS A 1 211 ? -4.270 -6.799 23.172 1.00 93.44 211 LYS A C 1
ATOM 1705 O O . LYS A 1 211 ? -3.464 -6.022 23.658 1.00 93.44 211 LYS A O 1
ATOM 1710 N N . LEU A 1 212 ? -4.337 -7.045 21.863 1.00 92.94 212 LEU A N 1
ATOM 1711 C CA . LEU A 1 212 ? -3.559 -6.339 20.836 1.00 92.94 212 LEU A CA 1
ATOM 1712 C C . LEU A 1 212 ? -4.385 -5.261 20.122 1.00 92.94 212 LEU A C 1
ATOM 1714 O O . LEU A 1 212 ? -3.838 -4.484 19.346 1.00 92.94 212 LEU A O 1
ATOM 1718 N N . ALA A 1 213 ? -5.696 -5.229 20.366 1.00 91.44 213 ALA A N 1
ATOM 1719 C CA . ALA A 1 213 ? -6.626 -4.237 19.848 1.00 91.44 213 ALA A CA 1
ATOM 1720 C C . ALA A 1 213 ? -7.744 -3.970 20.865 1.00 91.44 213 ALA A C 1
ATOM 1722 O O . ALA A 1 213 ? -8.096 -4.852 21.652 1.00 91.44 213 ALA A O 1
ATOM 1723 N N . VAL A 1 214 ? -8.340 -2.782 20.806 1.00 87.94 214 VAL A N 1
ATOM 1724 C CA . VAL A 1 214 ? -9.569 -2.436 21.534 1.00 87.94 214 VAL A CA 1
ATOM 1725 C C . VAL A 1 214 ? -10.778 -2.665 20.632 1.00 87.94 214 VAL A C 1
ATOM 1727 O O . VAL A 1 214 ? -10.717 -2.429 19.423 1.00 87.94 214 VAL A O 1
ATOM 1730 N N . ASN A 1 215 ? -11.887 -3.122 21.219 1.00 84.50 215 ASN A N 1
ATOM 1731 C CA . ASN A 1 215 ? -13.157 -3.243 20.515 1.00 84.50 215 ASN A CA 1
ATOM 1732 C C . ASN A 1 215 ? -13.742 -1.852 20.226 1.00 84.50 215 ASN A C 1
ATOM 1734 O O . ASN A 1 215 ? -14.185 -1.154 21.137 1.00 84.50 215 ASN A O 1
ATOM 1738 N N . GLY A 1 216 ? -13.804 -1.476 18.948 1.00 70.88 216 GLY A N 1
ATOM 1739 C CA . GLY A 1 216 ? -14.362 -0.191 18.522 1.00 70.88 216 GLY A CA 1
ATOM 1740 C C . GLY A 1 216 ? -15.861 -0.034 18.774 1.00 70.88 216 GLY A C 1
ATOM 1741 O O . GLY A 1 216 ? -16.347 1.089 18.839 1.00 70.88 216 GLY A O 1
ATOM 1742 N N . ALA A 1 217 ? -16.603 -1.131 18.965 1.00 65.88 217 ALA A N 1
ATOM 1743 C CA . ALA A 1 217 ? -18.024 -1.074 19.312 1.00 65.88 217 ALA A CA 1
ATOM 1744 C C . ALA A 1 217 ? -18.275 -0.710 20.790 1.00 65.88 217 ALA A C 1
ATOM 1746 O O . ALA A 1 217 ? -19.363 -0.252 21.129 1.00 65.88 217 ALA A O 1
ATOM 1747 N N . GLU A 1 218 ? -17.284 -0.915 21.664 1.00 51.12 218 GLU A N 1
ATOM 1748 C CA . GLU A 1 218 ? -17.365 -0.636 23.108 1.00 51.12 218 GLU A CA 1
ATOM 1749 C C . GLU A 1 218 ? -16.808 0.744 23.480 1.00 51.12 218 GLU A C 1
ATOM 1751 O O . GLU A 1 218 ? -16.993 1.201 24.609 1.00 51.12 218 GLU A O 1
ATOM 1756 N N . LEU A 1 219 ? -16.171 1.439 22.532 1.00 53.47 219 LEU A N 1
ATOM 1757 C CA . LEU A 1 219 ? -15.733 2.821 22.698 1.00 53.47 219 LEU A CA 1
ATOM 1758 C C . LEU A 1 219 ? -16.952 3.759 22.684 1.00 53.47 219 LEU A C 1
ATOM 1760 O O . LEU A 1 219 ? -17.285 4.389 21.682 1.00 53.47 219 LEU A O 1
ATOM 1764 N N . GLN A 1 220 ? -17.638 3.856 23.825 1.00 41.66 220 GLN A N 1
ATOM 1765 C CA . GLN A 1 220 ? -18.526 4.976 24.126 1.00 41.66 220 GLN A CA 1
ATOM 1766 C C . GLN A 1 220 ? -17.653 6.194 24.435 1.00 41.66 220 GLN A C 1
ATOM 1768 O O . GLN A 1 220 ? -17.232 6.399 25.572 1.00 41.66 220 GLN A O 1
ATOM 1773 N N . PHE A 1 221 ? -17.339 6.991 23.417 1.00 45.22 221 PHE A N 1
ATOM 1774 C CA . PHE A 1 221 ? -16.707 8.289 23.629 1.00 45.22 221 PHE A CA 1
ATOM 1775 C C . PHE A 1 221 ? -17.619 9.137 24.526 1.00 45.22 221 PHE A C 1
ATOM 1777 O O . PHE A 1 221 ? -18.781 9.382 24.196 1.00 45.22 221 PHE A O 1
ATOM 1784 N N . SER A 1 222 ? -17.119 9.559 25.687 1.00 33.22 222 SER A N 1
ATOM 1785 C CA . SER A 1 222 ? -17.813 10.527 26.525 1.00 33.22 222 SER A CA 1
ATOM 1786 C C . SER A 1 222 ? -17.841 11.868 25.790 1.00 33.22 222 SER A C 1
ATOM 1788 O O . SER A 1 222 ? -16.811 12.480 25.523 1.00 33.22 222 SER A O 1
ATOM 1790 N N . ASN A 1 223 ? -19.048 12.313 25.444 1.00 32.78 223 ASN A N 1
ATOM 1791 C CA . ASN A 1 223 ? -19.344 13.588 24.792 1.00 32.78 223 ASN A CA 1
ATOM 1792 C C . ASN A 1 223 ? -18.851 14.790 25.619 1.00 32.78 223 ASN A C 1
ATOM 1794 O O . ASN A 1 223 ? -19.631 15.392 26.350 1.00 32.78 223 ASN A O 1
ATOM 1798 N N . HIS A 1 224 ? -17.576 15.161 25.521 1.00 30.58 224 HIS A N 1
ATOM 1799 C CA . HIS A 1 224 ? -17.079 16.487 25.926 1.00 30.58 224 HIS A CA 1
ATOM 1800 C C . HIS A 1 224 ? -16.443 17.214 24.734 1.00 30.58 224 HIS A C 1
ATOM 1802 O O . HIS A 1 224 ? -15.406 17.846 24.872 1.00 30.58 224 HIS A O 1
ATOM 1808 N N . CYS A 1 225 ? -17.082 17.022 23.574 1.00 30.73 225 CYS A N 1
ATOM 1809 C CA . CYS A 1 225 ? -17.034 17.703 22.274 1.00 30.73 225 CYS A CA 1
ATOM 1810 C C . CYS A 1 225 ? -17.668 16.674 21.323 1.00 30.73 225 CYS A C 1
ATOM 1812 O O . CYS A 1 225 ? -17.068 15.629 21.111 1.00 30.73 225 CYS A O 1
ATOM 1814 N N . GLU A 1 226 ? -18.899 16.875 20.849 1.00 30.59 226 GLU A N 1
ATOM 1815 C CA . GLU A 1 226 ? -19.730 15.888 20.122 1.00 30.59 226 GLU A CA 1
ATOM 1816 C C . GLU A 1 226 ? -19.147 15.373 18.778 1.00 30.59 226 GLU A C 1
ATOM 1818 O O . GLU A 1 226 ? -19.792 15.504 17.740 1.00 30.59 226 GLU A O 1
ATOM 1823 N N . ARG A 1 227 ? -17.933 14.804 18.720 1.00 39.00 227 ARG A N 1
ATOM 1824 C CA . ARG A 1 227 ? -17.341 14.288 17.474 1.00 39.00 227 ARG A CA 1
ATOM 1825 C C . ARG A 1 227 ? -16.473 13.051 17.699 1.00 39.00 227 ARG A C 1
ATOM 1827 O O . ARG A 1 227 ? -15.595 13.015 18.554 1.00 39.00 227 ARG A O 1
ATOM 1834 N N . ARG A 1 228 ? -16.719 12.042 16.858 1.00 40.09 228 ARG A N 1
ATOM 1835 C CA . ARG A 1 228 ? -15.923 10.822 16.673 1.00 40.09 228 ARG A CA 1
ATOM 1836 C C . ARG A 1 228 ? -14.507 11.201 16.210 1.00 40.09 228 ARG A C 1
ATOM 1838 O O . ARG A 1 228 ? -14.270 11.343 15.016 1.00 40.09 228 ARG A O 1
ATOM 1845 N N . LEU A 1 229 ? -13.563 11.350 17.133 1.00 41.56 229 LEU A N 1
ATOM 1846 C CA . LEU A 1 229 ? -12.135 11.383 16.810 1.00 41.56 229 LEU A CA 1
ATOM 1847 C C . LEU A 1 229 ? -11.633 9.936 16.742 1.00 41.56 229 LEU A C 1
ATOM 1849 O O . LEU A 1 229 ? -11.091 9.405 17.705 1.00 41.56 229 LEU A O 1
ATOM 1853 N N . CYS A 1 230 ? -11.822 9.287 15.589 1.00 51.75 230 CYS A N 1
ATOM 1854 C CA . CYS A 1 230 ? -10.820 8.327 15.118 1.00 51.75 230 CYS A CA 1
ATOM 1855 C C . CYS A 1 230 ? -9.461 9.017 15.294 1.00 51.75 230 CYS A C 1
ATOM 1857 O O . CYS A 1 230 ? -9.307 10.117 14.755 1.00 51.75 230 CYS A O 1
ATOM 1859 N N . TYR A 1 231 ? -8.538 8.468 16.092 1.00 57.78 231 TYR A N 1
ATOM 1860 C CA . TYR A 1 231 ? -7.241 9.113 16.309 1.00 57.78 231 TYR A CA 1
ATOM 1861 C C . TYR A 1 231 ? -6.650 9.437 14.938 1.00 57.78 231 TYR A C 1
ATOM 1863 O O . TYR A 1 231 ? -6.501 8.538 14.117 1.00 57.78 231 TYR A O 1
ATOM 1871 N N . VAL A 1 232 ? -6.354 10.707 14.653 1.00 65.81 232 VAL A N 1
ATOM 1872 C CA . VAL A 1 232 ? -5.761 11.144 13.372 1.00 65.81 232 VAL A CA 1
ATOM 1873 C C . VAL A 1 232 ? -4.557 10.251 13.024 1.00 65.81 232 VAL A C 1
ATOM 1875 O O . VAL A 1 232 ? -4.351 9.861 11.877 1.00 65.81 232 VAL A O 1
ATOM 1878 N N . GLN A 1 233 ? -3.840 9.832 14.065 1.00 72.94 233 GLN A N 1
ATOM 1879 C CA . GLN A 1 233 ? -2.690 8.942 14.042 1.00 72.94 233 GLN A CA 1
ATOM 1880 C C . GLN A 1 233 ? -2.994 7.501 13.602 1.00 72.94 233 GLN A C 1
ATOM 1882 O O . GLN A 1 233 ? -2.113 6.855 13.052 1.00 72.94 233 GLN A O 1
ATOM 1887 N N . GLU A 1 234 ? -4.211 6.975 13.785 1.00 73.50 234 GLU A N 1
ATOM 1888 C CA . GLU A 1 234 ? -4.543 5.595 13.387 1.00 73.50 234 GLU A CA 1
ATOM 1889 C C . GLU A 1 234 ? -4.621 5.439 11.860 1.00 73.50 234 GLU A C 1
ATOM 1891 O O . GLU A 1 234 ? -4.425 4.350 11.316 1.00 73.50 234 GLU A O 1
ATOM 1896 N N . ARG A 1 235 ? -4.886 6.550 11.162 1.00 78.12 235 ARG A N 1
ATOM 1897 C CA . ARG A 1 235 ? -4.967 6.629 9.698 1.00 78.12 235 ARG A CA 1
ATOM 1898 C C . ARG A 1 235 ? -3.625 6.955 9.045 1.00 78.12 235 ARG A C 1
ATOM 1900 O O . ARG A 1 235 ? -3.561 7.053 7.820 1.00 78.12 235 ARG A O 1
ATOM 1907 N N . LEU A 1 236 ? -2.580 7.119 9.854 1.00 87.88 236 LEU A N 1
ATOM 1908 C CA . LEU A 1 236 ? -1.249 7.525 9.436 1.00 87.88 236 LEU A CA 1
ATOM 1909 C C . LEU A 1 236 ? -0.210 6.425 9.747 1.00 87.88 236 LEU A C 1
ATOM 1911 O O . LEU A 1 236 ? -0.285 5.799 10.804 1.00 87.88 236 LEU A O 1
ATOM 1915 N N . PRO A 1 237 ? 0.771 6.183 8.856 1.00 93.06 237 PRO A N 1
ATOM 1916 C CA . PRO A 1 237 ? 0.887 6.748 7.510 1.00 93.06 237 PRO A CA 1
ATOM 1917 C C . PRO A 1 237 ? -0.296 6.348 6.616 1.00 93.06 237 PRO A C 1
ATOM 1919 O O . PRO A 1 237 ? -0.909 5.289 6.781 1.00 93.06 237 PRO A O 1
ATOM 1922 N N . SER A 1 238 ? -0.663 7.250 5.707 1.00 93.38 238 SER A N 1
ATOM 1923 C CA . SER A 1 238 ? -1.766 7.009 4.781 1.00 93.38 238 SER A CA 1
ATOM 1924 C C . SER A 1 238 ? -1.345 6.002 3.712 1.00 93.38 238 SER A C 1
ATOM 1926 O O . SER A 1 238 ? -0.159 5.826 3.433 1.00 93.38 238 SER A O 1
ATOM 1928 N N . PHE A 1 239 ? -2.314 5.358 3.060 1.00 95.06 239 PHE A N 1
ATOM 1929 C CA . PHE A 1 239 ? -1.989 4.503 1.920 1.00 95.06 239 PHE A CA 1
ATOM 1930 C C . PHE A 1 239 ? -1.271 5.268 0.806 1.00 95.06 239 PHE A C 1
ATOM 1932 O O . PHE A 1 239 ? -0.399 4.698 0.170 1.00 95.06 239 PHE A O 1
ATOM 1939 N N . GLU A 1 240 ? -1.607 6.539 0.565 1.00 93.00 240 GLU A N 1
ATOM 1940 C CA . GLU A 1 240 ? -0.909 7.313 -0.464 1.00 93.00 240 GLU A CA 1
ATOM 1941 C C . GLU A 1 240 ? 0.570 7.481 -0.106 1.00 93.00 240 GLU A C 1
ATOM 1943 O O . GLU A 1 240 ? 1.409 7.172 -0.941 1.00 93.00 240 GLU A O 1
ATOM 1948 N N . MET A 1 241 ? 0.893 7.833 1.146 1.00 94.94 241 MET A N 1
ATOM 1949 C CA . MET A 1 241 ? 2.284 7.952 1.611 1.00 94.94 241 MET A CA 1
ATOM 1950 C C . MET A 1 241 ? 3.082 6.662 1.412 1.00 94.94 241 MET A C 1
ATOM 1952 O O . MET A 1 241 ? 4.235 6.702 0.991 1.00 94.94 241 MET A O 1
ATOM 1956 N N . LEU A 1 242 ? 2.454 5.525 1.711 1.00 95.62 242 LEU A N 1
ATOM 1957 C CA . LEU A 1 242 ? 3.059 4.202 1.581 1.00 95.62 242 LEU A CA 1
ATOM 1958 C C . LEU A 1 242 ? 3.221 3.772 0.112 1.00 95.62 242 LEU A C 1
ATOM 1960 O O . LEU A 1 242 ? 4.157 3.061 -0.231 1.00 95.62 242 LEU A O 1
ATOM 1964 N N . GLU A 1 243 ? 2.305 4.176 -0.769 1.00 95.12 243 GLU A N 1
ATOM 1965 C CA . GLU A 1 243 ? 2.304 3.796 -2.189 1.00 95.12 243 GLU A CA 1
ATOM 1966 C C . GLU A 1 243 ? 3.154 4.715 -3.079 1.00 95.12 243 GLU A C 1
ATOM 1968 O O . GLU A 1 243 ? 3.453 4.346 -4.224 1.00 95.12 243 GLU A O 1
ATOM 1973 N N . THR A 1 244 ? 3.492 5.914 -2.594 1.00 92.50 244 THR A N 1
ATOM 1974 C CA . THR A 1 244 ? 4.363 6.889 -3.269 1.00 92.50 244 THR A CA 1
ATOM 1975 C C . THR A 1 244 ? 5.773 6.936 -2.697 1.00 92.50 244 THR A C 1
ATOM 1977 O O . THR A 1 244 ? 6.636 7.537 -3.323 1.00 92.50 244 THR A O 1
ATOM 1980 N N . GLY A 1 245 ? 6.029 6.283 -1.559 1.00 92.25 245 GLY A N 1
ATOM 1981 C CA . GLY A 1 245 ? 7.342 6.276 -0.911 1.00 92.25 245 GLY A CA 1
ATOM 1982 C C . GLY A 1 245 ? 7.612 7.496 -0.026 1.00 92.25 245 GLY A C 1
ATOM 1983 O O . GLY A 1 245 ? 8.670 7.564 0.590 1.00 92.25 245 GLY A O 1
ATOM 1984 N N . ALA A 1 246 ? 6.652 8.423 0.116 1.00 92.62 246 ALA A N 1
ATOM 1985 C CA . ALA A 1 246 ? 6.761 9.534 1.070 1.00 92.62 246 ALA A CA 1
ATOM 1986 C C . ALA A 1 246 ? 6.890 9.036 2.524 1.00 92.62 246 ALA A C 1
ATOM 1988 O O . ALA A 1 246 ? 7.480 9.704 3.372 1.00 92.62 246 ALA A O 1
ATOM 1989 N N . PHE A 1 247 ? 6.355 7.843 2.806 1.00 93.38 247 PHE A N 1
ATOM 1990 C CA . PHE A 1 247 ? 6.699 7.052 3.982 1.00 93.38 247 PHE A CA 1
ATOM 1991 C C . PHE A 1 247 ? 7.265 5.694 3.522 1.00 93.38 247 PHE A C 1
ATOM 1993 O O . PHE A 1 247 ? 6.487 4.878 3.017 1.00 93.38 247 PHE A O 1
ATOM 2000 N N . PRO A 1 248 ? 8.569 5.417 3.716 1.00 91.31 248 PRO A N 1
ATOM 2001 C CA . PRO A 1 248 ? 9.165 4.124 3.371 1.00 91.31 248 PRO A CA 1
ATOM 2002 C C . PRO A 1 248 ? 8.568 2.989 4.210 1.00 91.31 248 PRO A C 1
ATOM 2004 O O . PRO A 1 248 ? 8.486 3.094 5.438 1.00 91.31 248 PRO A O 1
ATOM 2007 N N . MET A 1 249 ? 8.152 1.879 3.593 1.00 91.19 249 MET A N 1
ATOM 2008 C CA . MET A 1 249 ? 7.563 0.757 4.343 1.00 91.19 249 MET A CA 1
ATOM 2009 C C . MET A 1 249 ? 8.566 0.070 5.277 1.00 91.19 249 MET A C 1
ATOM 2011 O O . MET A 1 249 ? 8.165 -0.520 6.283 1.00 91.19 249 MET A O 1
ATOM 2015 N N . ASP A 1 250 ? 9.851 0.138 4.943 1.00 85.38 250 ASP A N 1
ATOM 2016 C CA . ASP A 1 250 ? 10.983 -0.361 5.722 1.00 85.38 250 ASP A CA 1
ATOM 2017 C C . ASP A 1 250 ? 11.690 0.751 6.517 1.00 85.38 250 ASP A C 1
ATOM 2019 O O . ASP A 1 250 ? 12.831 0.570 6.945 1.00 85.38 250 ASP A O 1
ATOM 2023 N N . ALA A 1 251 ? 11.001 1.881 6.746 1.00 87.00 251 ALA A N 1
ATOM 2024 C CA . ALA A 1 251 ? 11.523 3.028 7.480 1.00 87.00 251 ALA A CA 1
ATOM 2025 C C . ALA A 1 251 ? 12.249 2.611 8.763 1.00 87.00 251 ALA A C 1
ATOM 2027 O O . ALA A 1 251 ? 11.710 1.873 9.598 1.00 87.00 251 ALA A O 1
ATOM 2028 N N . ASP A 1 252 ? 13.460 3.137 8.938 1.00 88.06 252 ASP A N 1
ATOM 2029 C CA . ASP A 1 252 ? 14.265 2.864 10.116 1.00 88.06 252 ASP A CA 1
ATOM 2030 C C . ASP A 1 252 ? 13.663 3.480 11.393 1.00 88.06 252 ASP A C 1
ATOM 2032 O O . ASP A 1 252 ? 12.688 4.242 11.386 1.00 88.06 252 ASP A O 1
ATOM 2036 N N . ARG A 1 253 ? 14.255 3.129 12.537 1.00 86.88 253 ARG A N 1
ATOM 2037 C CA . ARG A 1 253 ? 13.780 3.580 13.848 1.00 86.88 253 ARG A CA 1
ATOM 2038 C C . ARG A 1 253 ? 13.809 5.104 13.991 1.00 86.88 253 ARG A C 1
ATOM 2040 O O . ARG A 1 253 ? 12.927 5.648 14.656 1.00 86.88 253 ARG A O 1
ATOM 2047 N N . GLU A 1 254 ? 14.792 5.782 13.408 1.00 87.81 254 GLU A N 1
ATOM 2048 C CA . GLU A 1 254 ? 14.931 7.233 13.533 1.00 87.81 254 GLU A CA 1
ATOM 2049 C C . GLU A 1 254 ? 13.882 7.953 12.686 1.00 87.81 254 GLU A C 1
ATOM 2051 O O . GLU A 1 254 ? 13.217 8.859 13.192 1.00 87.81 254 GLU A O 1
ATOM 2056 N N . PHE A 1 255 ? 13.634 7.492 11.457 1.00 89.56 255 PHE A N 1
ATOM 2057 C CA . PHE A 1 255 ? 12.551 7.996 10.617 1.00 89.56 255 PHE A CA 1
ATOM 2058 C C . PHE A 1 255 ? 11.192 7.781 11.286 1.00 89.56 255 PHE A C 1
ATOM 2060 O O . PHE A 1 255 ? 10.401 8.717 11.407 1.00 89.56 255 PHE A O 1
ATOM 2067 N N . GLN A 1 256 ? 10.928 6.575 11.801 1.00 87.50 256 GLN A N 1
ATOM 2068 C CA . GLN A 1 256 ? 9.692 6.290 12.531 1.00 87.50 256 GLN A CA 1
ATOM 2069 C C . GLN A 1 256 ? 9.547 7.187 13.763 1.00 87.50 256 GLN A C 1
ATOM 2071 O O . GLN A 1 256 ? 8.477 7.740 14.005 1.00 87.50 256 GLN A O 1
ATOM 2076 N N . LYS A 1 257 ? 10.614 7.372 14.547 1.00 86.69 257 LYS A N 1
ATOM 2077 C CA . LYS A 1 257 ? 10.609 8.260 15.714 1.00 86.69 257 LYS A CA 1
ATOM 2078 C C . LYS A 1 257 ? 10.330 9.706 15.315 1.00 86.69 257 LYS A C 1
ATOM 2080 O O . LYS A 1 257 ? 9.548 10.365 15.996 1.00 86.69 257 LYS A O 1
ATOM 2085 N N . HIS A 1 258 ? 10.921 10.177 14.221 1.00 87.62 258 HIS A N 1
ATOM 2086 C CA . HIS A 1 258 ? 10.668 11.508 13.688 1.00 87.62 258 HIS A CA 1
ATOM 2087 C C . HIS A 1 258 ? 9.205 11.667 13.265 1.00 87.62 258 HIS A C 1
ATOM 2089 O O . HIS A 1 258 ? 8.522 12.567 13.747 1.00 87.62 258 HIS A O 1
ATOM 2095 N N . PHE A 1 259 ? 8.692 10.740 12.455 1.00 89.56 259 PHE A N 1
ATOM 2096 C CA . PHE A 1 259 ? 7.294 10.718 12.034 1.00 89.56 259 PHE A CA 1
ATOM 2097 C C . PHE A 1 259 ? 6.335 10.739 13.229 1.00 89.56 259 PHE A C 1
ATOM 2099 O O . PHE A 1 259 ? 5.431 11.571 13.284 1.00 89.56 259 PHE A O 1
ATOM 2106 N N . ARG A 1 260 ? 6.575 9.889 14.239 1.00 85.94 260 ARG A N 1
ATOM 2107 C CA . ARG A 1 260 ? 5.816 9.886 15.503 1.00 85.94 260 ARG A CA 1
ATOM 2108 C C . ARG A 1 260 ? 5.917 11.229 16.225 1.00 85.94 260 ARG A C 1
ATOM 2110 O O . ARG A 1 260 ? 4.921 11.701 16.762 1.00 85.94 260 ARG A O 1
ATOM 2117 N N . GLY A 1 261 ? 7.100 11.838 16.226 1.00 84.56 261 GLY A N 1
ATOM 2118 C CA . GLY A 1 261 ? 7.345 13.166 16.780 1.00 84.56 261 GLY A CA 1
ATOM 2119 C C . GLY A 1 261 ? 6.487 14.250 16.133 1.00 84.56 261 GLY A C 1
ATOM 2120 O O . GLY A 1 261 ? 6.079 15.161 16.839 1.00 84.56 261 GLY A O 1
ATOM 2121 N N . ILE A 1 262 ? 6.151 14.115 14.847 1.00 86.06 262 ILE A N 1
ATOM 2122 C CA . ILE A 1 262 ? 5.241 15.016 14.131 1.00 86.06 262 ILE A CA 1
ATOM 2123 C C . ILE A 1 262 ? 3.780 14.689 14.469 1.00 86.06 262 ILE A C 1
ATOM 2125 O O . ILE A 1 262 ? 3.070 15.528 15.029 1.00 86.06 262 ILE A O 1
ATOM 2129 N N . VAL A 1 263 ? 3.327 13.469 14.157 1.00 84.62 263 VAL A N 1
ATOM 2130 C CA . VAL A 1 263 ? 1.891 13.117 14.173 1.00 84.62 263 VAL A CA 1
ATOM 2131 C C . VAL A 1 263 ? 1.294 13.016 15.579 1.00 84.62 263 VAL A C 1
ATOM 2133 O O . VAL A 1 263 ? 0.075 12.998 15.733 1.00 84.62 263 VAL A O 1
ATOM 2136 N N . CYS A 1 264 ? 2.132 12.960 16.617 1.00 80.56 264 CYS A N 1
ATOM 2137 C CA . CYS A 1 264 ? 1.699 12.962 18.015 1.00 80.56 264 CYS A CA 1
ATOM 2138 C C . CYS A 1 264 ? 1.766 14.343 18.686 1.00 80.56 264 CYS A C 1
ATOM 2140 O O . CYS A 1 264 ? 1.441 14.441 19.870 1.00 80.56 264 CYS A O 1
ATOM 2142 N N . THR A 1 265 ? 2.192 15.401 17.989 1.00 80.00 265 THR A N 1
ATOM 2143 C CA . THR A 1 265 ? 2.199 16.755 18.568 1.00 80.00 265 THR A CA 1
ATOM 2144 C C . THR A 1 265 ? 0.785 17.278 18.819 1.00 80.00 265 THR A C 1
ATOM 2146 O O . THR A 1 265 ? -0.151 16.978 18.078 1.00 80.00 265 THR A O 1
ATOM 2149 N N . ALA A 1 266 ? 0.624 18.119 19.846 1.00 71.50 266 ALA A N 1
ATOM 2150 C CA . ALA A 1 266 ? -0.651 18.786 20.107 1.00 71.50 266 ALA A CA 1
ATOM 2151 C C . ALA A 1 266 ? -1.094 19.657 18.916 1.00 71.50 266 ALA A C 1
ATOM 2153 O O . ALA A 1 266 ? -2.269 19.638 18.565 1.00 71.50 266 ALA A O 1
ATOM 2154 N N . SER A 1 267 ? -0.158 20.338 18.246 1.00 74.50 267 SER A N 1
ATOM 2155 C CA . SER A 1 267 ? -0.437 21.125 17.038 1.00 74.50 267 SER A CA 1
ATOM 2156 C C . SER A 1 267 ? -0.979 20.263 15.895 1.00 74.50 267 SER A C 1
ATOM 2158 O O . SER A 1 267 ? -1.955 20.635 15.249 1.00 74.50 267 SER A O 1
ATOM 2160 N N . PHE A 1 268 ? -0.424 19.070 15.673 1.00 78.25 268 PHE A N 1
ATOM 2161 C CA . PHE A 1 268 ? -0.924 18.169 14.635 1.00 78.25 268 PHE A CA 1
ATOM 2162 C C . PHE A 1 268 ? -2.302 17.596 14.974 1.00 78.25 268 PHE A C 1
ATOM 2164 O O . PHE A 1 268 ? -3.192 17.555 14.128 1.00 78.25 268 PHE A O 1
ATOM 2171 N N . VAL A 1 269 ? -2.490 17.162 16.220 1.00 69.12 269 VAL A N 1
ATOM 2172 C CA . VAL A 1 269 ? -3.671 16.389 16.633 1.00 69.12 269 VAL A CA 1
ATOM 2173 C C . VAL A 1 269 ? -4.867 17.276 16.969 1.00 69.12 269 VAL A C 1
ATOM 2175 O O . VAL A 1 269 ? -5.999 16.907 16.670 1.00 69.12 269 VAL A O 1
ATOM 2178 N N . MET A 1 270 ? -4.628 18.419 17.614 1.00 67.06 270 MET A N 1
ATOM 2179 C CA . MET A 1 27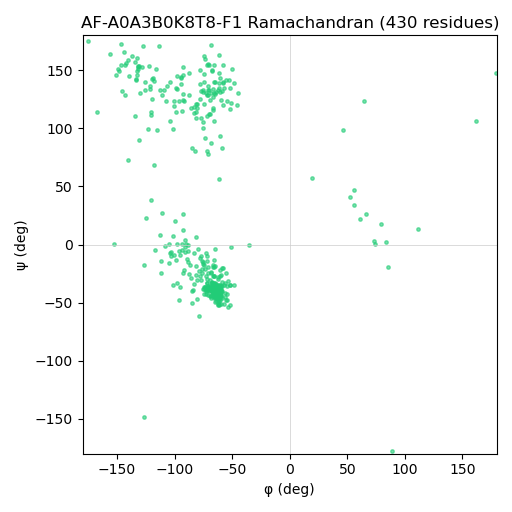0 ? -5.681 19.311 18.109 1.00 67.06 270 MET A CA 1
ATOM 2180 C C . MET A 1 270 ? -5.888 20.521 17.200 1.00 67.06 270 MET A C 1
ATOM 2182 O O . MET A 1 270 ? -7.018 20.977 17.047 1.00 67.06 270 MET A O 1
ATOM 2186 N N . GLU A 1 271 ? -4.815 21.040 16.600 1.00 67.88 271 GLU A N 1
ATOM 2187 C CA . GLU A 1 271 ? -4.863 22.256 15.775 1.00 67.88 271 GLU A CA 1
ATOM 2188 C C . GLU A 1 271 ? -4.827 21.951 14.271 1.00 67.88 271 GLU A C 1
ATOM 2190 O O . GLU A 1 271 ? -5.007 22.855 13.457 1.00 67.88 271 GLU A O 1
ATOM 2195 N N . PHE A 1 272 ? -4.625 20.684 13.888 1.00 73.25 272 PHE A N 1
ATOM 2196 C CA . PHE A 1 272 ? -4.504 20.243 12.497 1.00 73.25 272 PHE A CA 1
ATOM 2197 C C . PHE A 1 272 ? -3.455 21.041 11.706 1.00 73.25 272 PHE A C 1
ATOM 2199 O O . PHE A 1 272 ? -3.685 21.413 10.548 1.00 73.25 272 PHE A O 1
ATOM 2206 N N . LYS A 1 273 ? -2.319 21.318 12.359 1.00 77.00 273 LYS A N 1
ATOM 2207 C CA . LYS A 1 273 ? -1.149 21.995 11.792 1.00 77.00 273 LYS A CA 1
ATOM 2208 C C . LYS A 1 273 ? 0.011 21.021 11.673 1.00 77.00 273 LYS A C 1
ATOM 2210 O O . LYS A 1 273 ? 0.363 20.362 12.649 1.00 77.00 273 LYS A O 1
ATOM 2215 N N . VAL A 1 274 ? 0.617 20.942 10.492 1.00 82.50 274 VAL A N 1
ATOM 2216 C CA . VAL A 1 274 ? 1.818 20.129 10.272 1.00 82.50 274 VAL A CA 1
ATOM 2217 C C . VAL A 1 274 ? 3.039 20.948 10.707 1.00 82.50 274 VAL A C 1
ATOM 2219 O O . VAL A 1 274 ? 3.253 22.024 10.158 1.00 82.50 274 VAL A O 1
ATOM 2222 N N . PRO A 1 275 ? 3.823 20.495 11.705 1.00 78.12 275 PRO A N 1
ATOM 2223 C CA . PRO A 1 275 ? 5.065 21.152 12.096 1.00 78.12 275 PRO A CA 1
ATOM 2224 C C . PRO A 1 275 ? 6.008 21.393 10.911 1.00 78.12 275 PRO A C 1
ATOM 2226 O O . PRO A 1 275 ? 6.257 20.481 10.122 1.00 78.12 275 PRO A O 1
ATOM 2229 N N . HIS A 1 276 ? 6.583 22.595 10.833 1.00 72.81 276 HIS A N 1
ATOM 2230 C CA . HIS A 1 276 ? 7.617 22.909 9.851 1.00 72.81 276 HIS A CA 1
ATOM 2231 C C . HIS A 1 276 ? 8.880 22.081 10.114 1.00 72.81 276 HIS A C 1
ATOM 2233 O O . HIS A 1 276 ? 9.306 21.909 11.259 1.00 72.81 276 HIS A O 1
ATOM 2239 N N . THR A 1 277 ? 9.508 21.604 9.042 1.00 74.19 277 THR A N 1
ATOM 2240 C CA . THR A 1 277 ? 10.811 20.940 9.095 1.00 74.19 277 THR A CA 1
ATOM 2241 C C . THR A 1 277 ? 11.810 21.688 8.225 1.00 74.19 277 THR A C 1
ATOM 2243 O O . THR A 1 277 ? 11.506 22.090 7.106 1.00 74.19 277 THR A O 1
ATOM 2246 N N . THR A 1 278 ? 13.022 21.872 8.739 1.00 77.19 278 THR A N 1
ATOM 2247 C CA . THR A 1 278 ? 14.151 22.444 7.989 1.00 77.19 278 THR A CA 1
ATOM 2248 C C . THR A 1 278 ? 14.990 21.369 7.295 1.00 77.19 278 THR A C 1
ATOM 2250 O O . THR A 1 278 ? 15.966 21.691 6.611 1.00 77.19 278 THR A O 1
ATOM 2253 N N . ASN A 1 279 ? 14.634 20.092 7.481 1.00 79.69 279 ASN A N 1
ATOM 2254 C CA . ASN A 1 279 ? 15.345 18.961 6.907 1.00 79.69 279 ASN A CA 1
ATOM 2255 C C . ASN A 1 279 ? 14.878 18.718 5.456 1.00 79.69 279 ASN A C 1
ATOM 2257 O O . ASN A 1 279 ? 13.738 18.287 5.262 1.00 79.69 279 ASN A O 1
ATOM 2261 N N . PRO A 1 280 ? 15.741 18.933 4.444 1.00 79.88 280 PRO A N 1
ATOM 2262 C CA . PRO A 1 280 ? 15.367 18.773 3.039 1.00 79.88 280 PRO A CA 1
ATOM 2263 C C . PRO A 1 280 ? 14.964 17.334 2.690 1.00 79.88 280 PRO A C 1
ATOM 2265 O O . PRO A 1 280 ? 14.114 17.130 1.834 1.00 79.88 280 PRO A O 1
ATOM 2268 N N . PHE A 1 281 ? 15.491 16.329 3.397 1.00 77.69 281 PHE A N 1
ATOM 2269 C CA . PHE A 1 281 ? 15.157 14.919 3.161 1.00 77.69 281 PHE A CA 1
ATOM 2270 C C . PHE A 1 281 ? 13.746 14.533 3.627 1.00 77.69 281 PHE A C 1
ATOM 2272 O O . PHE A 1 281 ? 13.311 13.409 3.404 1.00 77.69 281 PHE A O 1
ATOM 2279 N N . LEU A 1 282 ? 13.039 15.437 4.310 1.00 82.81 282 LEU A N 1
ATOM 2280 C CA . LEU A 1 282 ? 11.693 15.205 4.836 1.00 82.81 282 LEU A CA 1
ATOM 2281 C C . LEU A 1 282 ? 10.632 16.060 4.141 1.00 82.81 282 LEU A C 1
ATOM 2283 O O . LEU A 1 282 ? 9.484 16.087 4.592 1.00 82.81 282 LEU A O 1
ATOM 2287 N N . GLN A 1 283 ? 10.995 16.759 3.063 1.00 84.62 283 GLN A N 1
ATOM 2288 C CA . GLN A 1 283 ? 10.061 17.592 2.309 1.00 84.62 283 GLN A CA 1
ATOM 2289 C C . GLN A 1 283 ? 8.911 16.758 1.735 1.00 84.62 283 GLN A C 1
ATOM 2291 O O . GLN A 1 283 ? 7.759 17.107 1.973 1.00 84.62 283 GLN A O 1
ATOM 2296 N N . ASP A 1 284 ? 9.199 15.604 1.126 1.00 86.50 284 ASP A N 1
ATOM 2297 C CA . ASP A 1 284 ? 8.171 14.706 0.576 1.00 86.50 284 ASP A CA 1
ATOM 2298 C C . ASP A 1 284 ? 7.192 14.212 1.648 1.00 86.50 284 ASP A C 1
ATOM 2300 O O . ASP A 1 284 ? 5.976 14.221 1.453 1.00 86.50 284 ASP A O 1
ATOM 2304 N N . LEU A 1 285 ? 7.710 13.825 2.820 1.00 90.00 285 LEU A N 1
ATOM 2305 C CA . LEU A 1 285 ? 6.880 13.413 3.951 1.00 90.00 285 LEU A CA 1
ATOM 2306 C C . LEU A 1 285 ? 6.003 14.570 4.449 1.00 90.00 285 LEU A C 1
ATOM 2308 O O . LEU A 1 285 ? 4.824 14.375 4.744 1.00 90.00 285 LEU A O 1
ATOM 2312 N N . THR A 1 286 ? 6.579 15.766 4.557 1.00 89.38 286 THR A N 1
ATOM 2313 C CA . THR A 1 286 ? 5.880 16.962 5.045 1.00 89.38 286 THR A CA 1
ATOM 2314 C C . THR A 1 286 ? 4.772 17.367 4.085 1.00 89.38 286 THR A C 1
ATOM 2316 O O . THR A 1 286 ? 3.640 17.571 4.522 1.00 89.38 286 THR A O 1
ATOM 2319 N N . GLN A 1 287 ? 5.061 17.392 2.783 1.00 89.88 287 GLN A N 1
ATOM 2320 C CA . GLN A 1 287 ? 4.071 17.659 1.748 1.00 89.88 287 GLN A CA 1
ATOM 2321 C C . GLN A 1 287 ? 2.957 16.611 1.774 1.00 89.88 287 GLN A C 1
ATOM 2323 O O . GLN A 1 287 ? 1.781 16.961 1.799 1.00 89.88 287 GLN A O 1
ATOM 2328 N N . ALA A 1 288 ? 3.300 15.325 1.880 1.00 91.50 288 ALA A N 1
ATOM 2329 C CA . ALA A 1 288 ? 2.298 14.269 1.959 1.00 91.50 288 ALA A CA 1
ATOM 2330 C C . ALA A 1 288 ? 1.407 14.393 3.210 1.00 91.50 288 ALA A C 1
ATOM 2332 O O . ALA A 1 288 ? 0.214 14.085 3.156 1.00 91.50 288 ALA A O 1
ATOM 2333 N N . LEU A 1 289 ? 1.962 14.836 4.346 1.00 91.38 289 LEU A N 1
ATOM 2334 C CA . LEU A 1 289 ? 1.196 15.110 5.566 1.00 91.38 289 LEU A CA 1
ATOM 2335 C C . LEU A 1 289 ? 0.259 16.307 5.391 1.00 91.38 289 LEU A C 1
ATOM 2337 O O . LEU A 1 289 ? -0.881 16.234 5.849 1.00 91.38 289 LEU A O 1
ATOM 2341 N N . LEU A 1 290 ? 0.713 17.370 4.723 1.00 89.19 290 LEU A N 1
ATOM 2342 C CA . LEU A 1 290 ? -0.106 18.536 4.388 1.00 89.19 290 LEU A CA 1
ATOM 2343 C C . LEU A 1 290 ? -1.265 18.145 3.468 1.00 89.19 290 LEU A C 1
ATOM 2345 O O . LEU A 1 290 ? -2.422 18.379 3.819 1.00 89.19 290 LEU A O 1
ATOM 2349 N N . ASP A 1 291 ? -0.979 17.463 2.359 1.00 88.75 291 ASP A N 1
ATOM 2350 C CA . ASP A 1 291 ? -1.983 16.996 1.397 1.00 88.75 291 ASP A CA 1
ATOM 2351 C C . ASP A 1 291 ? -3.036 16.110 2.076 1.00 88.75 291 ASP A C 1
ATOM 2353 O O . ASP A 1 291 ? -4.247 16.279 1.889 1.00 88.75 291 ASP A O 1
ATOM 2357 N N . TRP A 1 292 ? -2.580 15.181 2.923 1.00 89.12 292 TRP A N 1
ATOM 2358 C CA . TRP A 1 292 ? -3.469 14.317 3.689 1.00 89.12 292 TRP A CA 1
ATOM 2359 C C . TRP A 1 292 ? -4.328 15.112 4.679 1.00 89.12 292 TRP A C 1
ATOM 2361 O O . TRP A 1 292 ? -5.529 14.858 4.782 1.00 89.12 292 TRP A O 1
ATOM 2371 N N . MET A 1 293 ? -3.746 16.090 5.381 1.00 84.88 293 MET A N 1
ATOM 2372 C CA . MET A 1 293 ? -4.458 16.941 6.338 1.00 84.88 293 MET A CA 1
ATOM 2373 C C . MET A 1 293 ? -5.538 17.785 5.652 1.00 84.88 293 MET A C 1
ATOM 2375 O O . MET A 1 293 ? -6.654 17.893 6.165 1.00 84.88 293 MET A O 1
ATOM 2379 N N . ILE A 1 294 ? -5.240 18.341 4.474 1.00 81.38 294 ILE A N 1
ATOM 2380 C CA . ILE A 1 294 ? -6.198 19.088 3.648 1.00 81.38 294 ILE A CA 1
ATOM 2381 C C . ILE A 1 294 ? -7.374 18.183 3.273 1.00 81.38 294 ILE A C 1
ATOM 2383 O O . ILE A 1 294 ? -8.533 18.529 3.519 1.00 81.38 294 ILE A O 1
ATOM 2387 N N . GLY A 1 295 ? -7.085 16.992 2.739 1.00 78.94 295 GLY A N 1
ATOM 2388 C CA . GLY A 1 295 ? -8.114 16.010 2.396 1.00 78.94 295 GLY A CA 1
ATOM 2389 C C . GLY A 1 295 ? -8.949 15.593 3.610 1.00 78.94 295 GLY A C 1
ATOM 2390 O O . GLY A 1 295 ? -10.173 15.496 3.525 1.00 78.94 295 GLY A O 1
ATOM 2391 N N . PHE A 1 296 ? -8.309 15.404 4.763 1.00 78.06 296 PHE A N 1
ATOM 2392 C CA . PHE A 1 296 ? -8.979 15.059 6.012 1.00 78.06 296 PHE A CA 1
ATOM 2393 C C . PHE A 1 296 ? -9.938 16.164 6.486 1.00 78.06 296 PHE A C 1
ATOM 2395 O O . PHE A 1 296 ? -11.088 15.863 6.813 1.00 78.06 296 PHE A O 1
ATOM 2402 N N . LYS A 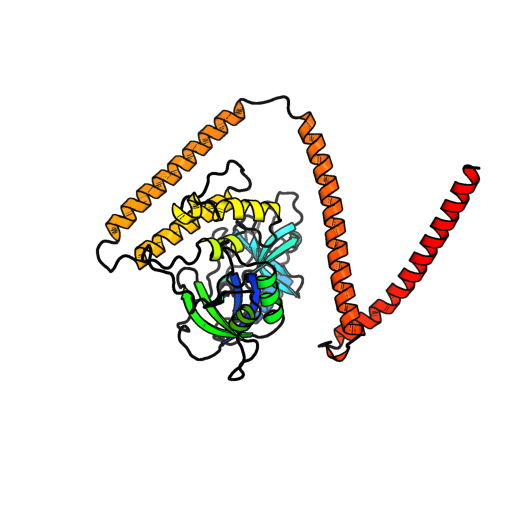1 297 ? -9.517 17.438 6.463 1.00 71.94 297 LYS A N 1
ATOM 2403 C CA . LYS A 1 297 ? -10.367 18.591 6.818 1.00 71.94 297 LYS A CA 1
ATOM 2404 C C . LYS A 1 297 ? -11.577 18.718 5.891 1.00 71.94 297 LYS A C 1
ATOM 2406 O O . LYS A 1 297 ? -12.695 18.866 6.386 1.00 71.94 297 LYS A O 1
ATOM 2411 N N . LYS A 1 298 ? -11.382 18.588 4.571 1.00 70.31 298 LYS A N 1
ATOM 2412 C CA . LYS A 1 298 ? -12.481 18.622 3.587 1.00 70.31 298 LYS A CA 1
ATOM 2413 C C . LYS A 1 298 ? -13.550 17.571 3.906 1.00 70.31 298 LYS A C 1
ATOM 2415 O O . LYS A 1 298 ? -14.722 17.911 4.053 1.00 70.31 298 LYS A O 1
ATOM 2420 N N . LYS A 1 299 ? -13.140 16.323 4.170 1.00 67.50 299 LYS A N 1
ATOM 2421 C CA . LYS A 1 299 ? -14.065 15.246 4.575 1.00 67.50 299 LYS A CA 1
ATOM 2422 C C . LYS A 1 299 ? -14.802 15.547 5.877 1.00 67.50 299 LYS A C 1
ATOM 2424 O O . LYS A 1 299 ? -15.973 15.199 6.006 1.00 67.50 299 LYS A O 1
ATOM 2429 N N . GLN A 1 300 ? -14.134 16.160 6.858 1.00 62.22 300 GLN A N 1
ATOM 2430 C CA . GLN A 1 300 ? -14.805 16.547 8.098 1.00 62.22 300 GLN A CA 1
ATOM 2431 C C . GLN A 1 300 ? -15.915 17.568 7.834 1.00 62.22 300 GLN A C 1
ATOM 2433 O O . GLN A 1 300 ? -17.012 17.414 8.366 1.00 62.22 300 GLN A O 1
ATOM 2438 N N . ILE A 1 301 ? -15.666 18.570 6.989 1.00 55.53 301 ILE A N 1
ATOM 2439 C CA . ILE A 1 301 ? -16.657 19.602 6.648 1.00 55.53 301 ILE A CA 1
ATOM 2440 C C . ILE A 1 301 ? -17.850 18.993 5.901 1.00 55.53 301 ILE A C 1
ATOM 2442 O O . ILE A 1 301 ? -18.997 19.261 6.269 1.00 55.53 301 ILE A O 1
ATOM 2446 N N . GLU A 1 302 ? -17.602 18.123 4.918 1.00 55.62 302 GLU A N 1
ATOM 2447 C CA . GLU A 1 302 ? -18.654 17.416 4.169 1.00 55.62 302 GLU A CA 1
ATOM 2448 C C . GLU A 1 302 ? -19.546 16.557 5.082 1.00 55.62 302 GLU A C 1
ATOM 2450 O O . GLU A 1 302 ? -20.757 16.478 4.881 1.00 55.62 302 GLU A O 1
ATOM 2455 N N . GLN A 1 303 ? -18.971 15.942 6.123 1.00 52.03 303 GLN A N 1
ATOM 2456 C CA . GLN A 1 303 ? -19.714 15.144 7.107 1.00 52.03 303 GLN A CA 1
ATOM 2457 C C . GLN A 1 303 ? -20.504 15.994 8.115 1.00 52.03 303 GLN A C 1
ATOM 2459 O O . GLN A 1 303 ? -21.476 15.506 8.693 1.00 52.03 303 GLN A O 1
ATOM 2464 N N . ILE A 1 304 ? -20.093 17.245 8.350 1.00 43.59 304 ILE A N 1
ATOM 2465 C CA . ILE A 1 304 ? -20.702 18.156 9.334 1.00 43.59 304 ILE A CA 1
ATOM 2466 C C . ILE A 1 304 ? -21.796 19.037 8.706 1.00 43.59 304 ILE A C 1
ATOM 2468 O O . ILE A 1 304 ? -22.692 19.481 9.424 1.00 43.59 304 ILE A O 1
ATOM 2472 N N . THR A 1 305 ? -21.765 19.279 7.393 1.00 40.00 305 THR A N 1
ATOM 2473 C CA . THR A 1 305 ? -22.625 20.280 6.735 1.00 40.00 305 THR A CA 1
ATOM 2474 C C . THR A 1 305 ? -23.790 19.618 5.983 1.00 40.00 305 THR A C 1
ATOM 2476 O O . THR A 1 305 ? -23.583 19.060 4.904 1.00 40.00 305 THR A O 1
ATOM 2479 N N . PRO A 1 306 ? -25.045 19.673 6.474 1.00 45.81 306 PRO A N 1
ATOM 2480 C CA . PRO A 1 306 ? -26.182 19.181 5.709 1.00 45.81 306 PRO A CA 1
ATOM 2481 C C . PRO A 1 306 ? -26.546 20.202 4.625 1.00 45.81 306 PRO A C 1
ATOM 2483 O O . PRO A 1 306 ? -27.044 21.273 4.943 1.00 45.81 306 PRO A O 1
ATOM 2486 N N . GLN A 1 307 ? -26.275 19.859 3.359 1.00 45.78 307 GLN A N 1
ATOM 2487 C CA . GLN A 1 307 ? -26.788 20.455 2.108 1.00 45.78 307 GLN A CA 1
ATOM 2488 C C . GLN A 1 307 ? -27.387 21.880 2.189 1.00 45.78 307 GLN A C 1
ATOM 2490 O O . GLN A 1 307 ? -28.525 22.084 1.792 1.00 45.78 307 GLN A O 1
ATOM 2495 N N . TRP A 1 308 ? -26.638 22.879 2.654 1.00 38.91 308 TRP A N 1
ATOM 2496 C CA . TRP A 1 308 ? -26.824 24.298 2.317 1.00 38.91 308 TRP A CA 1
ATOM 2497 C C . TRP A 1 308 ? -25.587 25.068 2.796 1.00 38.91 308 TRP A C 1
ATOM 2499 O O . TRP A 1 308 ? -25.340 25.142 3.994 1.00 38.91 308 TRP A O 1
ATOM 2509 N N . GLY A 1 309 ? -24.806 25.623 1.860 1.00 48.50 309 GLY A N 1
ATOM 2510 C CA . GLY A 1 309 ? -23.667 26.509 2.166 1.00 48.50 309 GLY A CA 1
ATOM 2511 C C . GLY A 1 309 ? -22.260 25.970 1.867 1.00 48.50 309 GLY A C 1
ATOM 2512 O O . GLY A 1 309 ? -21.290 26.575 2.302 1.00 48.50 309 GLY A O 1
ATOM 2513 N N . VAL A 1 310 ? -22.131 24.868 1.117 1.00 44.78 310 VAL A N 1
ATOM 2514 C CA . VAL A 1 310 ? -20.837 24.219 0.794 1.00 44.78 310 VAL A CA 1
ATOM 2515 C C . VAL A 1 310 ? -19.828 25.189 0.145 1.00 44.78 310 VAL A C 1
ATOM 2517 O O . VAL A 1 310 ? -18.650 25.165 0.468 1.00 44.78 310 VAL A O 1
ATOM 2520 N N . MET A 1 311 ? -20.301 26.118 -0.688 1.00 44.69 311 MET A N 1
ATOM 2521 C CA . MET A 1 311 ? -19.439 26.941 -1.544 1.00 44.69 311 MET A CA 1
ATOM 2522 C C . MET A 1 311 ? -18.720 28.103 -0.827 1.00 44.69 311 MET A C 1
ATOM 2524 O O . MET A 1 311 ? -17.667 28.529 -1.285 1.00 44.69 311 MET A O 1
ATOM 2528 N N . GLU A 1 312 ? -19.268 28.636 0.273 1.00 45.72 312 GLU A N 1
ATOM 2529 C CA . GLU A 1 312 ? -18.669 29.776 1.003 1.00 45.72 312 GLU A CA 1
ATOM 2530 C C . GLU A 1 312 ? -17.606 29.310 2.013 1.00 45.72 312 GLU A C 1
ATOM 2532 O O . GLU A 1 312 ? -16.534 29.904 2.095 1.00 45.72 312 GLU A O 1
ATOM 2537 N N . LEU A 1 313 ? -17.856 28.192 2.710 1.00 46.03 313 LEU A N 1
ATOM 2538 C CA . LEU A 1 313 ? -16.912 27.597 3.668 1.00 46.03 313 LEU A CA 1
ATOM 2539 C C . LEU A 1 313 ? -15.720 26.913 2.984 1.00 46.03 313 LEU A C 1
ATOM 2541 O O . LEU A 1 313 ? -14.605 26.993 3.496 1.00 46.03 313 LEU A O 1
ATOM 2545 N N . GLU A 1 314 ? -15.932 26.258 1.836 1.00 45.97 314 GLU A N 1
ATOM 2546 C CA . GLU A 1 314 ? -14.832 25.703 1.032 1.00 45.97 314 GLU A CA 1
ATOM 2547 C C . GLU A 1 314 ? -13.891 26.809 0.550 1.00 45.97 314 GLU A C 1
ATOM 2549 O O . GLU A 1 314 ? -12.678 26.680 0.694 1.00 45.97 314 GLU A O 1
ATOM 2554 N N . TYR A 1 315 ? -14.445 27.925 0.069 1.00 50.41 315 TYR A N 1
ATOM 2555 C CA . TYR A 1 315 ? -13.665 29.062 -0.412 1.00 50.41 315 TYR A CA 1
ATOM 2556 C C . TYR A 1 315 ? -12.871 29.744 0.713 1.00 50.41 315 TYR A C 1
ATOM 2558 O O . TYR A 1 315 ? -11.707 30.086 0.522 1.00 50.41 315 TYR A O 1
ATOM 2566 N N . GLU A 1 316 ? -13.448 29.936 1.903 1.00 50.09 316 GLU A N 1
ATOM 2567 C CA . GLU A 1 316 ? -12.725 30.542 3.033 1.00 50.09 316 GLU A CA 1
ATOM 2568 C C . GLU A 1 316 ? -11.561 29.673 3.533 1.00 50.09 316 GLU A C 1
ATOM 2570 O O . GLU A 1 316 ? -10.479 30.211 3.782 1.00 50.09 316 GLU A O 1
ATOM 2575 N N . LEU A 1 317 ? -11.743 28.348 3.618 1.00 48.06 317 LEU A N 1
ATOM 2576 C CA . LEU A 1 317 ? -10.686 27.432 4.058 1.00 48.06 317 LEU A CA 1
ATOM 2577 C C . LEU A 1 317 ? -9.609 27.226 2.989 1.00 48.06 317 LEU A C 1
ATOM 2579 O O . LEU A 1 317 ? -8.437 27.137 3.336 1.00 48.06 317 LEU A O 1
ATOM 2583 N N . GLU A 1 318 ? -9.982 27.152 1.706 1.00 47.31 318 GLU A N 1
ATOM 2584 C CA . GLU A 1 318 ? -9.010 27.099 0.605 1.00 47.31 318 GLU A CA 1
ATOM 2585 C C . GLU A 1 318 ? -8.142 28.356 0.589 1.00 47.31 318 GLU A C 1
ATOM 2587 O O . GLU A 1 318 ? -6.929 28.239 0.479 1.00 47.31 318 GLU A O 1
ATOM 2592 N N . ASN A 1 319 ? -8.723 29.533 0.839 1.00 52.28 319 ASN A N 1
ATOM 2593 C CA . ASN A 1 319 ? -7.953 30.769 0.984 1.00 52.28 319 ASN A CA 1
ATOM 2594 C C . ASN A 1 319 ? -7.073 30.793 2.246 1.00 52.28 319 ASN A C 1
ATOM 2596 O O . ASN A 1 319 ? -6.028 31.436 2.243 1.00 52.28 319 ASN A O 1
ATOM 2600 N N . GLU A 1 320 ? -7.483 30.164 3.351 1.00 53.84 320 GLU A N 1
ATOM 2601 C CA . GLU A 1 320 ? -6.654 30.061 4.562 1.00 53.84 320 GLU A CA 1
ATOM 2602 C C . GLU A 1 320 ? -5.495 29.073 4.371 1.00 53.84 320 GLU A C 1
ATOM 2604 O O . GLU A 1 320 ? -4.367 29.374 4.739 1.00 53.84 320 GLU A O 1
ATOM 2609 N N . LEU A 1 321 ? -5.743 27.955 3.689 1.00 47.50 321 LEU A N 1
ATOM 2610 C CA . LEU A 1 321 ? -4.737 26.944 3.360 1.00 47.50 321 LEU A CA 1
ATOM 2611 C C . LEU A 1 321 ? -3.774 27.400 2.254 1.00 47.50 321 LEU A C 1
ATOM 2613 O O . LEU A 1 321 ? -2.588 27.102 2.334 1.00 47.50 321 LEU A O 1
ATOM 2617 N N . GLU A 1 322 ? -4.243 28.140 1.244 1.00 51.09 322 GLU A N 1
ATOM 2618 C CA . GLU A 1 322 ? -3.368 28.795 0.261 1.00 51.09 322 GLU A CA 1
ATOM 2619 C C . GLU A 1 322 ? -2.492 29.858 0.927 1.00 51.09 322 GLU A C 1
ATOM 2621 O O . GLU A 1 322 ? -1.326 29.984 0.569 1.00 51.09 322 GLU A O 1
ATOM 2626 N N . ARG A 1 323 ? -3.002 30.582 1.936 1.00 55.97 323 ARG A N 1
ATOM 2627 C CA . ARG A 1 323 ? -2.172 31.490 2.744 1.00 55.97 323 ARG A CA 1
ATOM 2628 C C . ARG A 1 323 ? -1.094 30.735 3.523 1.00 55.97 323 ARG A C 1
ATOM 2630 O O . ARG A 1 323 ? 0.055 31.156 3.462 1.00 55.97 323 ARG A O 1
ATOM 2637 N N . ASP A 1 324 ? -1.434 29.616 4.164 1.00 50.06 324 ASP A N 1
ATOM 2638 C CA . ASP A 1 324 ? -0.464 28.776 4.884 1.00 50.06 324 ASP A CA 1
ATOM 2639 C C . ASP A 1 324 ? 0.600 28.174 3.934 1.00 50.06 324 ASP A C 1
ATOM 2641 O O . ASP A 1 324 ? 1.773 28.077 4.292 1.00 50.06 324 ASP A O 1
ATOM 2645 N N . LEU A 1 325 ? 0.219 27.798 2.704 1.00 48.38 325 LEU A N 1
ATOM 2646 C CA . LEU A 1 325 ? 1.142 27.314 1.663 1.00 48.38 325 LEU A CA 1
ATOM 2647 C C . LEU A 1 325 ? 2.053 28.429 1.120 1.00 48.38 325 LEU A C 1
ATOM 2649 O O . LEU A 1 325 ? 3.232 28.194 0.874 1.00 48.38 325 LEU A O 1
ATOM 2653 N N . ILE A 1 326 ? 1.535 29.650 0.962 1.00 53.06 326 ILE A N 1
ATOM 2654 C CA . ILE A 1 326 ? 2.327 30.814 0.536 1.00 53.06 326 ILE A CA 1
ATOM 2655 C C . ILE A 1 326 ? 3.288 31.263 1.649 1.00 53.06 326 ILE A C 1
ATOM 2657 O O . ILE A 1 326 ? 4.428 31.622 1.360 1.00 53.06 326 ILE A O 1
ATOM 2661 N N . GLU A 1 327 ? 2.869 31.241 2.920 1.00 53.81 327 GLU A N 1
ATOM 2662 C CA . GLU A 1 327 ? 3.779 31.449 4.058 1.00 53.81 327 GLU A CA 1
ATOM 2663 C C . GLU A 1 327 ? 4.875 30.376 4.085 1.00 53.81 327 GLU A C 1
ATOM 2665 O O . GLU A 1 327 ? 6.046 30.711 4.258 1.00 53.81 327 GLU A O 1
ATOM 2670 N N . TRP A 1 328 ? 4.529 29.114 3.802 1.00 44.97 328 TRP A N 1
ATOM 2671 C CA . TRP A 1 328 ? 5.502 28.029 3.682 1.00 44.97 328 TRP A CA 1
ATOM 2672 C C . TRP A 1 328 ? 6.553 28.291 2.591 1.00 44.97 328 TRP A C 1
ATOM 2674 O O . TRP A 1 328 ? 7.740 28.137 2.873 1.00 44.97 328 TRP A O 1
ATOM 2684 N N . ASP A 1 329 ? 6.162 28.734 1.391 1.00 43.88 329 ASP A N 1
ATOM 2685 C CA . ASP A 1 329 ? 7.105 29.060 0.306 1.00 43.88 329 ASP A CA 1
ATOM 2686 C C . ASP A 1 329 ? 8.032 30.239 0.666 1.00 43.88 329 ASP A C 1
ATOM 2688 O O . ASP A 1 329 ? 9.240 30.187 0.414 1.00 43.88 329 ASP A O 1
ATOM 2692 N N . ASN A 1 330 ? 7.495 31.281 1.309 1.00 45.91 330 ASN A N 1
ATOM 2693 C CA . ASN A 1 330 ? 8.275 32.454 1.723 1.00 45.91 330 ASN A CA 1
ATOM 2694 C C . ASN A 1 330 ? 9.298 32.114 2.824 1.00 45.91 330 ASN A C 1
ATOM 2696 O O . ASN A 1 330 ? 10.446 32.565 2.766 1.00 45.91 330 ASN A O 1
ATOM 2700 N N . ASP A 1 331 ? 8.923 31.266 3.788 1.00 47.16 331 ASP A N 1
ATOM 2701 C CA . ASP A 1 331 ? 9.827 30.798 4.844 1.00 47.16 331 ASP A CA 1
ATOM 2702 C C . ASP A 1 331 ? 10.985 29.952 4.272 1.00 47.16 331 ASP A C 1
ATOM 2704 O O . ASP A 1 331 ? 12.113 30.005 4.775 1.00 47.16 331 ASP A O 1
ATOM 2708 N N . GLN A 1 332 ? 10.758 29.195 3.187 1.00 42.84 332 GLN A N 1
ATOM 2709 C CA . GLN A 1 332 ? 11.830 28.447 2.511 1.00 42.84 332 GLN A CA 1
ATOM 2710 C C . GLN A 1 332 ? 12.863 29.377 1.848 1.00 42.84 332 GLN A C 1
ATOM 2712 O O . GLN A 1 332 ? 14.061 29.070 1.871 1.00 42.84 332 GLN A O 1
ATOM 2717 N N . GLU A 1 333 ? 12.445 30.519 1.289 1.00 48.88 333 GLU A N 1
ATOM 2718 C CA . GLU A 1 333 ? 13.356 31.502 0.679 1.00 48.88 333 GLU A CA 1
ATOM 2719 C C . GLU A 1 333 ? 14.216 32.242 1.725 1.00 48.88 333 GLU A C 1
ATOM 2721 O O . GLU A 1 333 ? 15.419 32.463 1.509 1.00 48.88 333 GLU A O 1
ATOM 2726 N N . GLU A 1 334 ? 13.658 32.560 2.898 1.00 44.50 334 GLU A N 1
ATOM 2727 C CA . GLU A 1 334 ? 14.413 33.163 4.008 1.00 44.50 334 GLU A CA 1
ATOM 2728 C C . GLU A 1 334 ? 15.454 32.193 4.599 1.00 44.50 334 GLU A C 1
ATOM 2730 O O . GLU A 1 334 ? 16.606 32.564 4.844 1.00 44.50 334 GLU A O 1
ATOM 2735 N N . VAL A 1 335 ? 15.126 30.906 4.740 1.00 45.41 335 VAL A N 1
ATOM 2736 C CA . VAL A 1 335 ? 16.086 29.900 5.234 1.00 45.41 335 VAL A CA 1
ATOM 2737 C C . VAL A 1 335 ? 17.237 29.665 4.241 1.00 45.41 335 VAL A C 1
ATOM 2739 O O . VAL A 1 335 ? 18.379 29.429 4.654 1.00 45.41 335 VAL A O 1
ATOM 2742 N N . GLN A 1 336 ? 16.992 29.768 2.929 1.00 42.22 336 GLN A N 1
ATOM 2743 C CA . GLN A 1 336 ? 18.043 29.652 1.906 1.00 42.22 336 GLN A CA 1
ATOM 2744 C C . GLN A 1 336 ? 18.992 30.858 1.862 1.00 42.22 336 GLN A C 1
ATOM 2746 O O . GLN A 1 336 ? 20.173 30.703 1.533 1.00 42.22 336 GLN A O 1
ATOM 2751 N N . THR A 1 337 ? 18.513 32.052 2.210 1.00 44.62 337 THR A N 1
ATOM 2752 C CA . THR A 1 337 ? 19.343 33.266 2.261 1.00 44.62 337 THR A CA 1
ATOM 2753 C C . THR A 1 337 ? 20.227 33.317 3.507 1.00 44.62 337 THR A C 1
ATOM 2755 O O . THR A 1 337 ? 21.361 33.790 3.421 1.00 44.62 337 THR A O 1
ATOM 2758 N N . VAL A 1 338 ? 19.782 32.735 4.626 1.00 44.44 338 VAL A N 1
ATOM 2759 C CA . VAL A 1 338 ? 20.588 32.603 5.854 1.00 44.44 338 VAL A CA 1
ATOM 2760 C C . VAL A 1 338 ? 21.716 31.570 5.692 1.00 44.44 338 VAL A C 1
ATOM 2762 O O . VAL A 1 338 ? 22.849 31.839 6.087 1.00 44.44 338 VAL A O 1
ATOM 2765 N N . LYS A 1 339 ? 21.471 30.443 5.004 1.00 44.84 339 LYS A N 1
ATOM 2766 C CA . LYS A 1 339 ? 22.488 29.394 4.749 1.00 44.84 339 LYS A CA 1
ATOM 2767 C C . LYS A 1 339 ? 23.659 29.832 3.857 1.00 44.84 339 LYS A C 1
ATOM 2769 O O . LYS A 1 339 ? 24.696 29.182 3.863 1.00 44.84 339 LYS A O 1
ATOM 2774 N N . LYS A 1 340 ? 23.531 30.921 3.087 1.00 43.31 340 LYS A N 1
ATOM 2775 C CA . LYS A 1 340 ? 24.625 31.444 2.240 1.00 43.31 340 LYS A CA 1
ATOM 2776 C C . LYS A 1 340 ? 25.695 32.230 3.005 1.00 43.31 340 LYS A C 1
ATOM 2778 O O . LYS A 1 340 ? 26.735 32.519 2.419 1.00 43.31 340 LYS A O 1
ATOM 2783 N N . ASN A 1 341 ? 25.448 32.579 4.268 1.00 42.59 341 ASN A N 1
ATOM 2784 C CA . ASN A 1 341 ? 26.305 33.496 5.025 1.00 42.59 341 ASN A CA 1
ATOM 2785 C C . ASN A 1 341 ? 27.136 32.830 6.131 1.00 42.59 341 ASN A C 1
ATOM 2787 O O . ASN A 1 341 ? 27.931 33.517 6.769 1.00 42.59 341 ASN A O 1
ATOM 2791 N N . GLU A 1 342 ? 27.012 31.519 6.333 1.00 44.38 342 GLU A N 1
ATOM 2792 C CA . GLU A 1 342 ? 27.802 30.784 7.321 1.00 44.38 342 GLU A CA 1
ATOM 2793 C C . GLU A 1 342 ? 28.561 29.640 6.649 1.00 44.38 342 GLU A C 1
ATOM 2795 O O . GLU A 1 342 ? 27.979 28.606 6.353 1.00 44.38 342 GLU A O 1
ATOM 2800 N N . GLU A 1 343 ? 29.850 29.856 6.370 1.00 49.03 343 GLU A N 1
ATOM 2801 C CA . GLU A 1 343 ? 30.957 28.909 6.609 1.00 49.03 343 GLU A CA 1
ATOM 2802 C C . GLU A 1 343 ? 32.289 29.528 6.125 1.00 49.03 343 GLU A C 1
ATOM 2804 O O . GLU A 1 343 ? 32.266 30.313 5.170 1.00 49.03 343 GLU A O 1
ATOM 2809 N N . PRO A 1 344 ? 33.455 29.242 6.759 1.00 46.69 344 PRO A N 1
ATOM 2810 C CA . PRO A 1 344 ? 33.883 27.879 7.106 1.00 46.69 344 PRO A CA 1
ATOM 2811 C C . PRO A 1 344 ? 34.636 27.721 8.447 1.00 46.69 344 PRO A C 1
ATOM 2813 O O . PRO A 1 344 ? 35.674 28.340 8.656 1.00 46.69 344 PRO A O 1
ATOM 2816 N N . GLU A 1 345 ? 34.197 26.791 9.303 1.00 43.38 345 GLU A N 1
ATOM 2817 C CA . GLU A 1 345 ? 35.078 26.169 10.320 1.00 43.38 345 GLU A CA 1
ATOM 2818 C C . GLU A 1 345 ? 34.667 24.731 10.742 1.00 43.38 345 GLU A C 1
ATOM 2820 O O . GLU A 1 345 ? 35.383 24.101 11.512 1.00 43.38 345 GLU A O 1
ATOM 2825 N N . GLN A 1 346 ? 33.589 24.139 10.196 1.00 50.41 346 GLN A N 1
ATOM 2826 C CA . GLN A 1 346 ? 33.065 22.817 10.619 1.00 50.41 346 GLN A CA 1
ATOM 2827 C C . GLN A 1 346 ? 33.427 21.621 9.712 1.00 50.41 346 GLN A C 1
ATOM 2829 O O . GLN A 1 346 ? 32.965 20.503 9.939 1.00 50.41 346 GLN A O 1
ATOM 2834 N N . ALA A 1 347 ? 34.292 21.808 8.713 1.00 44.09 347 ALA A N 1
ATOM 2835 C CA . ALA A 1 347 ? 34.606 20.757 7.738 1.00 44.09 347 ALA A CA 1
ATOM 2836 C C . ALA A 1 347 ? 35.390 19.560 8.322 1.00 44.09 347 ALA A C 1
ATOM 2838 O O . ALA A 1 347 ? 35.305 18.458 7.791 1.00 44.09 347 ALA A O 1
ATOM 2839 N N . ASN A 1 348 ? 36.136 19.751 9.417 1.00 45.09 348 ASN A N 1
ATOM 2840 C CA . ASN A 1 348 ? 37.024 18.712 9.957 1.00 45.09 348 ASN A CA 1
ATOM 2841 C C . ASN A 1 348 ? 36.323 17.750 10.940 1.00 45.09 348 ASN A C 1
ATOM 2843 O O . ASN A 1 348 ? 36.730 16.597 11.065 1.00 45.09 348 ASN A O 1
ATOM 2847 N N . ASP A 1 349 ? 35.249 18.195 11.600 1.00 50.09 349 ASP A N 1
ATOM 2848 C CA . ASP A 1 349 ? 34.495 17.370 12.556 1.00 50.09 349 ASP A CA 1
ATOM 2849 C C . ASP A 1 349 ? 33.422 16.515 11.856 1.00 50.09 349 ASP A C 1
ATOM 2851 O O . ASP A 1 349 ? 33.118 15.403 12.293 1.00 50.09 349 ASP A O 1
ATOM 2855 N N . GLN A 1 350 ? 32.891 16.979 10.717 1.00 48.31 350 GLN A N 1
ATOM 2856 C CA . GLN A 1 350 ? 31.930 16.224 9.902 1.00 48.31 350 GLN A CA 1
ATOM 2857 C C . GLN A 1 350 ? 32.535 14.968 9.266 1.00 48.31 350 GLN A C 1
ATOM 2859 O O . GLN A 1 350 ? 31.860 13.942 9.175 1.00 48.31 350 GLN A O 1
ATOM 2864 N N . GLU A 1 351 ? 33.802 15.023 8.854 1.00 48.81 351 GLU A N 1
ATOM 2865 C CA . GLU A 1 351 ? 34.481 13.886 8.225 1.00 48.81 351 GLU A CA 1
ATOM 2866 C C . GLU A 1 351 ? 34.780 12.771 9.248 1.00 48.81 351 GLU A C 1
ATOM 2868 O O . GLU A 1 351 ? 34.660 11.584 8.938 1.00 48.81 351 GLU A O 1
ATOM 2873 N N . ALA A 1 352 ? 35.064 13.139 10.505 1.00 47.88 352 ALA A N 1
ATOM 2874 C CA . ALA A 1 352 ? 35.221 12.191 11.609 1.00 47.88 352 ALA A CA 1
ATOM 2875 C C . ALA A 1 352 ? 33.889 11.507 11.980 1.00 47.88 352 ALA A C 1
ATOM 2877 O O . ALA A 1 352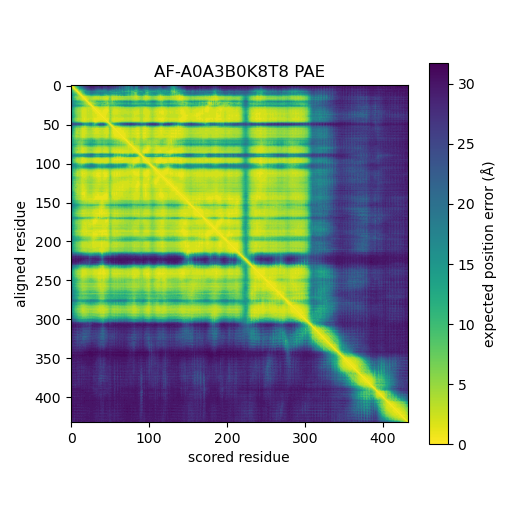 ? 33.835 10.281 12.100 1.00 47.88 352 ALA A O 1
ATOM 2878 N N . LEU A 1 353 ? 32.797 12.277 12.067 1.00 47.31 353 LEU A N 1
ATOM 2879 C CA . LEU A 1 353 ? 31.446 11.769 12.353 1.00 47.31 353 LEU A CA 1
ATOM 2880 C C . LEU A 1 353 ? 30.888 10.875 11.235 1.00 47.31 353 LEU A C 1
ATOM 2882 O O . LEU A 1 353 ? 30.220 9.880 11.516 1.00 47.31 353 LEU A O 1
ATOM 2886 N N . GLN A 1 354 ? 31.176 11.183 9.967 1.00 50.81 354 GLN A N 1
ATOM 2887 C CA . GLN A 1 354 ? 30.778 10.327 8.843 1.00 50.81 354 GLN A CA 1
ATOM 2888 C C . GLN A 1 354 ? 31.483 8.970 8.869 1.00 50.81 354 GLN A C 1
ATOM 2890 O O . GLN A 1 354 ? 30.882 7.960 8.495 1.00 50.81 354 GLN A O 1
ATOM 2895 N N . LYS A 1 355 ? 32.732 8.929 9.342 1.00 55.03 355 LYS A N 1
ATOM 2896 C CA . LYS A 1 355 ? 33.504 7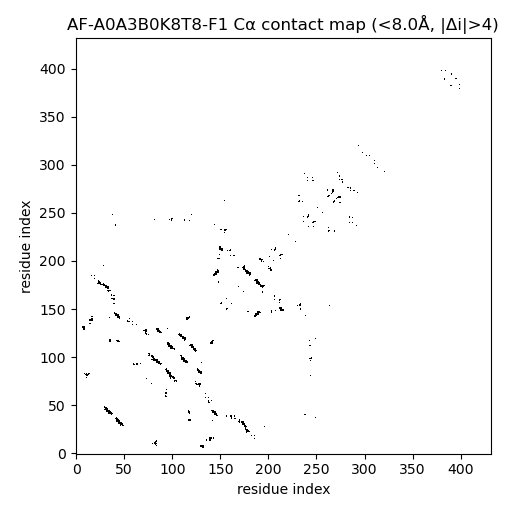.692 9.435 1.00 55.03 355 LYS A CA 1
ATOM 2897 C C . LYS A 1 355 ? 33.003 6.781 10.560 1.00 55.03 355 LYS A C 1
ATOM 2899 O O . LYS A 1 355 ? 32.800 5.595 10.319 1.00 55.03 355 LYS A O 1
ATOM 2904 N N . GLU A 1 356 ? 32.694 7.339 11.733 1.00 54.81 356 GLU A N 1
ATOM 2905 C CA . GLU A 1 356 ? 32.078 6.581 12.837 1.00 54.81 356 GLU A CA 1
ATOM 2906 C C . GLU A 1 356 ? 30.678 6.056 12.471 1.00 54.81 356 GLU A C 1
ATOM 2908 O O . GLU A 1 356 ? 30.329 4.920 12.794 1.00 54.81 356 GLU A O 1
ATOM 2913 N N . LEU A 1 357 ? 29.882 6.843 11.735 1.00 44.94 357 LEU A N 1
ATOM 2914 C CA . LEU A 1 357 ? 28.553 6.431 11.273 1.00 44.94 357 LEU A CA 1
ATOM 2915 C C . LEU A 1 357 ? 28.615 5.276 10.259 1.00 44.94 357 LEU A C 1
ATOM 2917 O O . LEU A 1 357 ? 27.717 4.433 10.227 1.00 44.94 357 LEU A O 1
ATOM 2921 N N . GLN A 1 358 ? 29.661 5.228 9.432 1.00 51.06 358 GLN A N 1
ATOM 2922 C CA . GLN A 1 358 ? 29.868 4.155 8.460 1.00 51.06 358 GLN A CA 1
ATOM 2923 C C . GLN A 1 358 ? 30.242 2.834 9.151 1.00 51.06 358 GLN A C 1
ATOM 2925 O O . GLN A 1 358 ? 29.660 1.797 8.834 1.00 51.06 358 GLN A O 1
ATOM 2930 N N . GLU A 1 359 ? 31.126 2.876 10.151 1.00 54.72 359 GLU A N 1
ATOM 2931 C CA . GLU A 1 359 ? 31.508 1.697 10.945 1.00 54.72 359 GLU A CA 1
ATOM 2932 C C . GLU A 1 359 ? 30.312 1.131 11.740 1.00 54.72 359 GLU A C 1
ATOM 2934 O O . GLU A 1 359 ? 30.108 -0.084 11.803 1.00 54.72 359 GLU A O 1
ATOM 2939 N N . LEU A 1 360 ? 29.447 2.002 12.273 1.00 45.91 360 LEU A N 1
ATOM 2940 C CA . LEU A 1 360 ? 28.210 1.604 12.959 1.00 45.91 360 LEU A CA 1
ATOM 2941 C C . LEU A 1 360 ? 27.176 0.966 12.017 1.00 45.91 360 LEU A C 1
ATOM 2943 O O . LEU A 1 360 ? 26.497 0.015 12.409 1.00 45.91 360 LEU A O 1
ATOM 2947 N N . LYS A 1 361 ? 27.069 1.445 10.771 1.00 43.19 361 LYS A N 1
ATOM 2948 C CA . LYS A 1 361 ? 26.189 0.847 9.751 1.00 43.19 361 LYS A CA 1
ATOM 2949 C C . LYS A 1 361 ? 26.643 -0.555 9.351 1.00 43.19 361 LYS A C 1
ATOM 2951 O O . LYS A 1 361 ? 25.802 -1.441 9.220 1.00 43.19 361 LYS A O 1
ATOM 2956 N N . GLU A 1 362 ? 27.947 -0.772 9.211 1.00 52.44 362 GLU A N 1
ATOM 2957 C CA . GLU A 1 362 ? 28.510 -2.089 8.886 1.00 52.44 362 GLU A CA 1
ATOM 2958 C C . GLU A 1 362 ? 28.292 -3.100 10.027 1.00 52.44 362 GLU A C 1
ATOM 2960 O O . GLU A 1 362 ? 27.921 -4.247 9.773 1.00 52.44 362 GLU A O 1
ATOM 2965 N N . LEU A 1 363 ? 28.401 -2.663 11.288 1.00 47.16 363 LEU A N 1
ATOM 2966 C CA . LEU A 1 363 ? 28.077 -3.489 12.460 1.00 47.16 363 LEU A CA 1
ATOM 2967 C C . LEU A 1 363 ? 26.580 -3.826 12.561 1.00 47.16 363 LEU A C 1
ATOM 2969 O O . LEU A 1 363 ? 26.221 -4.937 12.955 1.00 47.16 363 LEU A O 1
ATOM 2973 N N . MET A 1 364 ? 25.697 -2.893 12.193 1.00 39.56 364 MET A N 1
ATOM 2974 C CA . MET A 1 364 ? 24.249 -3.125 12.187 1.00 39.56 364 MET A CA 1
ATOM 2975 C C . MET A 1 364 ? 23.800 -4.072 11.069 1.00 39.56 364 MET A C 1
ATOM 2977 O O . MET A 1 364 ? 22.909 -4.889 11.296 1.00 39.56 364 MET A O 1
ATOM 2981 N N . GLU A 1 365 ? 24.402 -3.990 9.881 1.00 43.78 365 GLU A N 1
ATOM 2982 C CA . GLU A 1 365 ? 24.129 -4.934 8.787 1.00 43.78 365 GLU A CA 1
ATOM 2983 C C . GLU A 1 365 ? 24.598 -6.351 9.135 1.00 43.78 365 GLU A C 1
ATOM 2985 O O . GLU A 1 365 ? 23.876 -7.314 8.875 1.00 43.78 365 GLU A O 1
ATOM 2990 N N . LEU A 1 366 ? 25.736 -6.481 9.827 1.00 39.62 366 LEU A N 1
ATOM 2991 C CA . LEU A 1 366 ? 26.189 -7.772 10.340 1.00 39.62 366 LEU A CA 1
ATOM 2992 C C . LEU A 1 366 ? 25.171 -8.366 11.329 1.00 39.62 366 LEU A C 1
ATOM 2994 O O . LEU A 1 366 ? 24.828 -9.533 11.205 1.00 39.62 366 LEU A O 1
ATOM 2998 N N . HIS A 1 367 ? 24.626 -7.557 12.247 1.00 39.72 367 HIS A N 1
ATOM 2999 C CA . HIS A 1 367 ? 23.654 -8.007 13.255 1.00 39.72 367 HIS A CA 1
ATOM 3000 C C . HIS A 1 367 ? 22.285 -8.394 12.663 1.00 39.72 367 HIS A C 1
ATOM 3002 O O . HIS A 1 367 ? 21.655 -9.342 13.130 1.00 39.72 367 HIS A O 1
ATOM 3008 N N . LYS A 1 368 ? 21.821 -7.697 11.615 1.00 39.47 368 LYS A N 1
ATOM 3009 C CA . LYS A 1 368 ? 20.586 -8.056 10.889 1.00 39.47 368 LYS A CA 1
ATOM 3010 C C . LYS A 1 368 ? 20.715 -9.391 10.155 1.00 39.47 368 LYS A C 1
ATOM 3012 O O . LYS A 1 368 ? 19.740 -10.137 10.072 1.00 39.47 368 LYS A O 1
ATOM 3017 N N . PHE A 1 369 ? 21.905 -9.683 9.627 1.00 36.91 369 PHE A N 1
ATOM 3018 C CA . PHE A 1 369 ? 22.194 -10.955 8.973 1.00 36.91 369 PHE A CA 1
ATOM 3019 C C . PHE A 1 369 ? 22.170 -12.109 9.988 1.00 36.91 369 PHE A C 1
ATOM 3021 O O . PHE A 1 369 ? 21.504 -13.114 9.744 1.00 36.91 369 PHE A O 1
ATOM 3028 N N . THR A 1 370 ? 22.773 -11.924 11.171 1.00 38.47 370 THR A N 1
ATOM 3029 C CA . THR A 1 370 ? 22.744 -12.924 12.253 1.00 38.47 370 THR A CA 1
ATOM 3030 C C . THR A 1 370 ? 21.327 -13.191 12.767 1.00 38.47 370 THR A C 1
ATOM 3032 O O . THR A 1 370 ? 20.956 -14.344 12.958 1.00 38.47 370 THR A O 1
ATOM 3035 N N . GLU A 1 371 ? 20.495 -12.156 12.935 1.00 45.72 371 GLU A N 1
ATOM 3036 C CA . GLU A 1 371 ? 19.104 -12.321 13.392 1.00 45.72 371 GLU A CA 1
ATOM 3037 C C . GLU A 1 371 ? 18.221 -13.059 12.369 1.00 45.72 371 GLU A C 1
ATOM 3039 O O . GLU A 1 371 ? 17.343 -13.836 12.755 1.00 45.72 371 GLU A O 1
ATOM 3044 N N . GLN A 1 372 ? 18.448 -12.852 11.064 1.00 40.53 372 GLN A N 1
ATOM 3045 C CA . GLN A 1 372 ? 17.747 -13.601 10.015 1.00 40.53 372 GLN A CA 1
ATOM 3046 C C . GLN A 1 372 ? 18.189 -15.066 9.953 1.00 40.53 372 GLN A C 1
ATOM 3048 O O . GLN A 1 372 ? 17.332 -15.941 9.800 1.00 40.53 372 GLN A O 1
ATOM 3053 N N . GLU A 1 373 ? 19.486 -15.348 10.109 1.00 50.62 373 GLU A N 1
ATOM 3054 C CA . GLU A 1 373 ? 19.995 -16.722 10.163 1.00 50.62 373 GLU A CA 1
ATOM 3055 C C . GLU A 1 373 ? 19.499 -17.462 11.414 1.00 50.62 373 GLU A C 1
ATOM 3057 O O . GLU A 1 373 ? 19.014 -18.588 11.293 1.00 50.62 373 GLU A O 1
ATOM 3062 N N . GLU A 1 374 ? 19.482 -16.815 12.585 1.00 50.56 374 GLU A N 1
ATOM 3063 C CA . GLU A 1 374 ? 18.958 -17.396 13.829 1.00 50.56 374 GLU A CA 1
ATOM 3064 C C . GLU A 1 374 ? 17.448 -17.685 13.759 1.00 50.56 374 GLU A C 1
ATOM 3066 O O . GLU A 1 374 ? 16.992 -18.742 14.210 1.00 50.56 374 GLU A O 1
ATOM 3071 N N . LEU A 1 375 ? 16.644 -16.795 13.155 1.00 51.28 375 LEU A N 1
ATOM 3072 C CA . LEU A 1 375 ? 15.211 -17.050 12.949 1.00 51.28 375 LEU A CA 1
ATOM 3073 C C . LEU A 1 375 ? 14.968 -18.212 11.980 1.00 51.28 375 LEU A C 1
ATOM 3075 O O . LEU A 1 375 ? 14.037 -18.999 12.175 1.00 51.28 375 LEU A O 1
ATOM 3079 N N . GLN A 1 376 ? 15.790 -18.316 10.936 1.00 49.44 37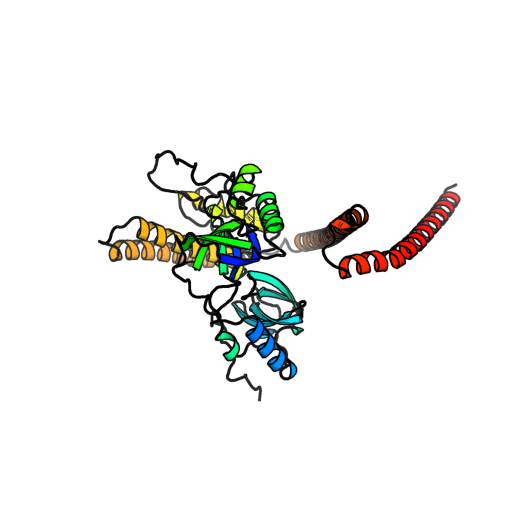6 GLN A N 1
ATOM 3080 C CA . GLN A 1 376 ? 15.673 -19.366 9.934 1.00 49.44 376 GLN A CA 1
ATOM 3081 C C . GLN A 1 376 ? 16.133 -20.725 10.485 1.00 49.44 376 GLN A C 1
ATOM 3083 O O . GLN A 1 376 ? 15.489 -21.739 10.210 1.00 49.44 376 GLN A O 1
ATOM 3088 N N . GLU A 1 377 ? 17.185 -20.762 11.307 1.00 58.75 377 GLU A N 1
ATOM 3089 C CA . GLU A 1 377 ? 17.621 -21.964 12.026 1.00 58.75 377 GLU A CA 1
ATOM 3090 C C . GLU A 1 377 ? 16.589 -22.430 13.046 1.00 58.75 377 GLU A C 1
ATOM 3092 O O . GLU A 1 377 ? 16.256 -23.614 13.072 1.00 58.75 377 GLU A O 1
ATOM 3097 N N . LYS A 1 378 ? 16.004 -21.508 13.817 1.00 61.75 378 LYS A N 1
ATOM 3098 C CA . LYS A 1 378 ? 14.940 -21.831 14.772 1.00 61.75 378 LYS A CA 1
ATOM 3099 C C . LYS A 1 378 ? 13.708 -22.420 14.081 1.00 61.75 378 LYS A C 1
ATOM 3101 O O . LYS A 1 378 ? 13.188 -23.439 14.521 1.00 61.75 378 LYS A O 1
ATOM 3106 N N . TYR A 1 379 ? 13.299 -21.847 12.949 1.00 58.00 379 TYR A N 1
ATOM 3107 C CA . TYR A 1 379 ? 12.202 -22.376 12.135 1.00 58.00 379 TYR A CA 1
ATOM 3108 C C . TYR A 1 379 ? 12.494 -23.787 11.589 1.00 58.00 379 TYR A C 1
ATOM 3110 O O . TYR A 1 379 ? 11.623 -24.655 11.594 1.00 58.00 379 TYR A O 1
ATOM 3118 N N . LEU A 1 380 ? 13.731 -24.051 11.157 1.00 54.91 380 LEU A N 1
ATOM 3119 C CA . LEU A 1 380 ? 14.158 -25.374 10.682 1.00 54.91 380 LEU A CA 1
ATOM 3120 C C . LEU A 1 380 ? 14.268 -26.406 11.820 1.00 54.91 380 LEU A C 1
ATOM 3122 O O . LEU A 1 380 ? 13.951 -27.577 11.608 1.00 54.91 380 LEU A O 1
ATOM 3126 N N . GLN A 1 381 ? 14.689 -25.984 13.014 1.00 63.72 381 GLN A N 1
ATOM 3127 C CA . GLN A 1 381 ? 14.742 -26.807 14.226 1.00 63.72 381 GLN A CA 1
ATOM 3128 C C . GLN A 1 381 ? 13.329 -27.220 14.671 1.00 63.72 381 GLN A C 1
ATOM 3130 O O . GLN A 1 381 ? 13.082 -28.403 14.907 1.00 63.72 381 GLN A O 1
ATOM 3135 N N . ASP A 1 382 ? 12.385 -26.276 14.672 1.00 62.56 382 ASP A N 1
ATOM 3136 C CA . ASP A 1 382 ? 10.976 -26.522 15.004 1.00 62.56 382 ASP A CA 1
ATOM 3137 C C . ASP A 1 382 ? 10.330 -27.529 14.025 1.00 62.56 382 ASP A C 1
ATOM 3139 O O . ASP A 1 382 ? 9.539 -28.386 14.427 1.00 62.56 382 ASP A O 1
ATOM 3143 N N . ILE A 1 383 ? 10.723 -27.500 12.743 1.00 59.22 383 ILE A N 1
ATOM 3144 C CA . ILE A 1 383 ? 10.295 -28.481 11.728 1.00 59.22 383 ILE A CA 1
ATOM 3145 C C . ILE A 1 383 ? 10.938 -29.862 11.950 1.00 59.22 383 ILE A C 1
ATOM 3147 O O . ILE A 1 383 ? 10.277 -30.880 11.731 1.00 59.22 383 ILE A O 1
ATOM 3151 N N . LYS A 1 384 ? 12.205 -29.929 12.393 1.00 62.34 384 LYS A N 1
ATOM 3152 C CA . LYS A 1 384 ? 12.880 -31.199 12.737 1.00 62.34 384 LYS A CA 1
ATOM 3153 C C . LYS A 1 384 ? 12.222 -31.881 13.942 1.00 62.34 384 LYS A C 1
ATOM 3155 O O . LYS A 1 384 ? 12.091 -33.103 13.947 1.00 62.34 384 LYS A O 1
ATOM 3160 N N . GLU A 1 385 ? 11.803 -31.110 14.943 1.00 68.75 385 GLU A N 1
ATOM 3161 C CA . GLU A 1 385 ? 11.168 -31.628 16.163 1.00 68.75 385 GLU A CA 1
ATOM 3162 C C . GLU A 1 385 ? 9.686 -31.987 15.963 1.00 68.75 385 GLU A C 1
ATOM 3164 O O . GLU A 1 385 ? 9.158 -32.827 16.695 1.00 68.75 385 GLU A O 1
ATOM 3169 N N . ASN A 1 386 ? 9.020 -31.408 14.955 1.00 65.44 386 ASN A N 1
ATOM 3170 C CA . ASN A 1 386 ? 7.597 -31.630 14.695 1.00 65.44 386 ASN A CA 1
ATOM 3171 C C . ASN A 1 386 ? 7.273 -31.740 13.184 1.00 65.44 386 ASN A C 1
ATOM 3173 O O . ASN A 1 386 ? 6.659 -30.845 12.594 1.00 65.44 386 ASN A O 1
ATOM 3177 N N . PRO A 1 387 ? 7.642 -32.858 12.530 1.00 56.91 387 PRO A N 1
ATOM 3178 C CA . PRO A 1 387 ? 7.562 -33.004 11.072 1.00 56.91 387 PRO A CA 1
ATOM 3179 C C . PRO A 1 387 ? 6.133 -32.988 10.499 1.00 56.91 387 PRO A C 1
ATOM 3181 O O . PRO A 1 387 ? 5.961 -32.810 9.296 1.00 56.91 387 PRO A O 1
ATOM 3184 N N . GLU A 1 388 ? 5.099 -33.121 11.337 1.00 62.22 388 GLU A N 1
ATOM 3185 C CA . GLU A 1 388 ? 3.688 -32.996 10.936 1.00 62.22 388 GLU A CA 1
ATOM 3186 C C . GLU A 1 388 ? 3.267 -31.546 10.610 1.00 62.22 388 GLU A C 1
ATOM 3188 O O . GLU A 1 388 ? 2.178 -31.329 10.080 1.00 62.22 388 GLU A O 1
ATOM 3193 N N . GLN A 1 389 ? 4.114 -30.547 10.902 1.00 53.44 389 GLN A N 1
ATOM 3194 C CA . GLN A 1 389 ? 3.865 -29.130 10.594 1.00 53.44 389 GLN A CA 1
ATOM 3195 C C . GLN A 1 389 ? 4.398 -28.683 9.219 1.00 53.44 389 GLN A C 1
ATOM 3197 O O . GLN A 1 389 ? 4.135 -27.553 8.800 1.00 53.44 389 GLN A O 1
ATOM 3202 N N . ALA A 1 390 ? 5.125 -29.544 8.501 1.00 54.25 390 ALA A N 1
ATOM 3203 C CA . ALA A 1 390 ? 5.633 -29.243 7.164 1.00 54.25 390 ALA A CA 1
ATOM 3204 C C . ALA A 1 390 ? 4.540 -29.466 6.104 1.00 54.25 390 ALA A C 1
ATOM 3206 O O . ALA A 1 390 ? 4.012 -30.567 5.962 1.00 54.25 390 ALA A O 1
ATOM 3207 N N . ASN A 1 391 ? 4.202 -28.420 5.344 1.00 53.38 391 ASN A N 1
ATOM 3208 C CA . ASN A 1 391 ? 3.084 -28.452 4.392 1.00 53.38 391 ASN A CA 1
ATOM 3209 C C . ASN A 1 391 ? 3.450 -28.948 2.977 1.00 53.38 391 ASN A C 1
ATOM 3211 O O . ASN A 1 391 ? 2.558 -29.030 2.133 1.00 53.38 391 ASN A O 1
ATOM 3215 N N . ASP A 1 392 ? 4.708 -29.307 2.692 1.00 57.97 392 ASP A N 1
ATOM 3216 C CA . ASP A 1 392 ? 5.110 -29.845 1.385 1.00 57.97 392 ASP A CA 1
ATOM 3217 C C . ASP A 1 392 ? 6.394 -30.709 1.405 1.00 57.97 392 ASP A C 1
ATOM 3219 O O . ASP A 1 392 ? 7.181 -30.732 2.355 1.00 57.97 392 ASP A O 1
ATOM 3223 N N . GLN A 1 393 ? 6.585 -31.470 0.319 1.00 49.12 393 GLN A N 1
ATOM 3224 C CA . GLN A 1 393 ? 7.739 -32.353 0.085 1.00 49.12 393 GLN A CA 1
ATOM 3225 C C . GLN A 1 393 ? 9.050 -31.592 -0.194 1.00 49.12 393 GLN A C 1
ATOM 3227 O O . GLN A 1 393 ? 10.124 -32.176 -0.028 1.00 49.12 393 GLN A O 1
ATOM 3232 N N . GLU A 1 394 ? 8.984 -30.317 -0.591 1.00 51.44 394 GLU A N 1
ATOM 3233 C CA . GLU A 1 394 ? 10.159 -29.468 -0.838 1.00 51.44 394 GLU A CA 1
ATOM 3234 C C . GLU A 1 394 ? 10.840 -29.064 0.475 1.00 51.44 394 GLU A C 1
ATOM 3236 O O . GLU A 1 394 ? 12.065 -29.155 0.582 1.00 51.44 394 GLU A O 1
ATOM 3241 N N . THR A 1 395 ? 10.063 -28.749 1.516 1.00 56.06 395 THR A N 1
ATOM 3242 C CA . THR A 1 395 ? 10.584 -28.399 2.847 1.00 56.06 395 THR A CA 1
ATOM 3243 C C . THR A 1 395 ? 11.366 -29.564 3.477 1.00 56.06 395 THR A C 1
ATOM 3245 O O . THR A 1 395 ? 12.454 -29.380 4.023 1.00 56.06 395 THR A O 1
ATOM 3248 N N . LEU A 1 396 ? 10.884 -30.802 3.313 1.00 53.62 396 LEU A N 1
ATOM 3249 C CA . LEU A 1 396 ? 11.574 -32.020 3.772 1.00 53.62 396 LEU A CA 1
ATOM 3250 C C . LEU A 1 396 ? 12.852 -32.333 2.970 1.00 53.62 396 LEU A C 1
ATOM 3252 O O . LEU A 1 396 ? 13.799 -32.903 3.519 1.00 53.62 396 LEU A O 1
ATOM 3256 N N . GLN A 1 397 ? 12.909 -31.969 1.684 1.00 55.59 397 GLN A N 1
ATOM 3257 C CA . GLN A 1 397 ? 14.126 -32.092 0.873 1.00 55.59 397 GLN A CA 1
ATOM 3258 C C . GLN A 1 397 ? 15.167 -31.026 1.233 1.00 55.59 397 GLN A C 1
ATOM 3260 O O . GLN A 1 397 ? 16.353 -31.345 1.267 1.00 55.59 397 GLN A O 1
ATOM 3265 N N . MET A 1 398 ? 14.749 -29.798 1.558 1.00 50.00 398 MET A N 1
ATOM 3266 C CA . MET A 1 398 ? 15.653 -28.737 2.018 1.00 50.00 398 MET A CA 1
ATOM 3267 C C . MET A 1 398 ? 16.319 -29.079 3.356 1.00 50.00 398 MET A C 1
ATOM 3269 O O . MET A 1 398 ? 17.521 -28.863 3.498 1.00 50.00 398 MET A O 1
ATOM 3273 N N . VAL A 1 399 ? 15.588 -29.692 4.297 1.00 54.44 399 VAL A N 1
ATOM 3274 C CA . VAL A 1 399 ? 16.152 -30.169 5.576 1.00 54.44 399 VAL A CA 1
ATOM 3275 C C . VAL A 1 399 ? 17.223 -31.241 5.347 1.00 54.44 399 VAL A C 1
ATOM 3277 O O . VAL A 1 399 ? 18.310 -31.144 5.909 1.00 54.44 399 VAL A O 1
ATOM 3280 N N . LYS A 1 400 ? 16.970 -32.215 4.460 1.00 54.16 400 LYS A N 1
ATOM 3281 C CA . LYS A 1 400 ? 17.947 -33.270 4.124 1.00 54.16 400 LYS A CA 1
ATOM 3282 C C . LYS A 1 400 ? 19.171 -32.747 3.368 1.00 54.16 400 LYS A C 1
ATOM 3284 O O . LYS A 1 400 ? 20.267 -33.257 3.553 1.00 54.16 400 LYS A O 1
ATOM 3289 N N . LYS A 1 401 ? 19.006 -31.718 2.531 1.00 52.03 401 LYS A N 1
ATOM 3290 C CA . LYS A 1 401 ? 20.103 -31.105 1.761 1.00 52.03 401 LYS A CA 1
ATOM 3291 C C . LYS A 1 401 ? 21.011 -30.206 2.620 1.00 52.03 401 LYS A C 1
ATOM 3293 O O . LYS A 1 401 ? 22.116 -29.896 2.190 1.00 52.03 401 LYS A O 1
ATOM 3298 N N . LYS A 1 402 ? 20.560 -29.795 3.818 1.00 51.16 402 LYS A N 1
ATOM 3299 C CA . LYS A 1 402 ? 21.330 -28.980 4.780 1.00 51.16 402 LYS A CA 1
ATOM 3300 C C . LYS A 1 402 ? 22.185 -29.816 5.753 1.00 51.16 402 LYS A C 1
ATOM 3302 O O . LYS A 1 402 ? 23.106 -29.269 6.351 1.00 51.16 402 LYS A O 1
ATOM 3307 N N . GLU A 1 403 ? 21.946 -31.127 5.868 1.00 48.88 403 GLU A N 1
ATOM 3308 C CA . GLU A 1 403 ? 22.761 -32.027 6.709 1.00 48.88 403 GLU A CA 1
ATOM 3309 C C . GLU A 1 403 ? 24.196 -32.204 6.171 1.00 48.88 403 GLU A C 1
ATOM 3311 O O . GLU A 1 403 ? 25.138 -32.277 6.957 1.00 48.88 403 GLU A O 1
ATOM 3316 N N . GLU A 1 404 ? 24.394 -32.182 4.847 1.00 44.62 404 GLU A N 1
ATOM 3317 C CA . GLU A 1 404 ? 25.726 -32.242 4.216 1.00 44.62 404 GLU A CA 1
ATOM 3318 C C . GLU A 1 404 ? 26.616 -31.011 4.529 1.00 44.62 404 GLU A C 1
ATOM 3320 O O . GLU A 1 404 ? 27.754 -31.201 4.970 1.00 44.62 404 GLU A O 1
ATOM 3325 N N . PRO A 1 405 ? 26.146 -29.752 4.374 1.00 40.47 405 PRO A N 1
ATOM 3326 C CA . PRO A 1 405 ? 26.941 -28.572 4.723 1.00 40.47 405 PRO A CA 1
ATOM 3327 C C . PRO A 1 405 ? 27.108 -28.345 6.238 1.00 40.47 405 PRO A C 1
ATOM 3329 O O . PRO A 1 405 ? 28.140 -27.811 6.637 1.00 40.47 405 PRO A O 1
ATOM 3332 N N . GLU A 1 406 ? 26.181 -28.786 7.104 1.00 42.34 406 GLU A N 1
ATOM 3333 C CA . GLU A 1 406 ? 26.362 -28.735 8.574 1.00 42.34 406 GLU A CA 1
ATOM 3334 C C . GLU A 1 406 ? 27.524 -29.626 9.048 1.00 42.34 406 GLU A C 1
ATOM 3336 O O . GLU A 1 406 ? 28.234 -29.293 10.002 1.00 42.34 406 GLU A O 1
ATOM 3341 N N . GLN A 1 407 ? 27.744 -30.761 8.380 1.00 45.56 407 GLN A N 1
ATOM 3342 C CA . GLN A 1 407 ? 28.815 -31.695 8.719 1.00 45.56 407 GLN A CA 1
ATOM 3343 C C . GLN A 1 407 ? 30.185 -31.166 8.268 1.00 45.56 407 GLN A C 1
ATOM 3345 O O . GLN A 1 407 ? 31.149 -31.236 9.031 1.00 45.56 407 GLN A O 1
ATOM 3350 N N . GLN A 1 408 ? 30.234 -30.515 7.100 1.00 39.59 408 GLN A N 1
ATOM 3351 C CA . GLN A 1 408 ? 31.402 -29.758 6.641 1.00 39.59 408 GLN A CA 1
ATOM 3352 C C . GLN A 1 408 ? 31.695 -28.546 7.536 1.00 39.59 408 GLN A C 1
ATOM 3354 O O . GLN A 1 408 ? 32.842 -28.343 7.925 1.00 39.59 408 GLN A O 1
ATOM 3359 N N . ALA A 1 409 ? 30.684 -27.766 7.931 1.00 37.78 409 ALA A N 1
ATOM 3360 C CA . ALA A 1 409 ? 30.861 -26.613 8.816 1.00 37.78 409 ALA A CA 1
ATOM 3361 C C . ALA A 1 409 ? 31.372 -27.019 10.211 1.00 37.78 409 ALA A C 1
ATOM 3363 O O . ALA A 1 409 ? 32.213 -26.326 10.781 1.00 37.78 409 ALA A O 1
ATOM 3364 N N . LYS A 1 410 ? 30.942 -28.176 10.739 1.00 42.47 410 LYS A N 1
ATOM 3365 C CA . LYS A 1 410 ? 31.490 -28.754 11.980 1.00 42.47 410 LYS A CA 1
ATOM 3366 C C . LYS A 1 410 ? 32.942 -29.212 11.834 1.00 42.47 410 LYS A C 1
ATOM 3368 O O . LYS A 1 410 ? 33.717 -29.029 12.771 1.00 42.47 410 LYS A O 1
ATOM 3373 N N . GLU A 1 411 ? 33.330 -29.773 10.688 1.00 43.03 411 GLU A N 1
ATOM 3374 C CA . GLU A 1 411 ? 34.737 -30.097 10.406 1.00 43.03 411 GLU A CA 1
ATOM 3375 C C . GLU A 1 411 ? 35.600 -28.831 10.289 1.00 43.03 411 GLU A C 1
ATOM 3377 O O . GLU A 1 411 ? 36.656 -28.760 10.918 1.00 43.03 411 GLU A O 1
ATOM 3382 N N . TYR A 1 412 ? 35.125 -27.799 9.582 1.00 38.50 412 TYR A N 1
ATOM 3383 C CA . TYR A 1 412 ? 35.821 -26.512 9.467 1.00 38.50 412 TYR A CA 1
ATOM 3384 C C . TYR A 1 412 ? 35.922 -25.775 10.807 1.00 38.50 412 TYR A C 1
ATOM 3386 O O . TYR A 1 412 ? 36.994 -25.273 11.141 1.00 38.50 412 TYR A O 1
ATOM 3394 N N . GLY A 1 413 ? 34.853 -25.753 11.609 1.00 38.97 413 GLY A N 1
ATOM 3395 C CA . GLY A 1 413 ? 34.853 -25.142 12.941 1.00 38.97 413 GLY A CA 1
ATOM 3396 C C . GLY A 1 413 ? 35.860 -25.804 13.882 1.00 38.97 413 GLY A C 1
ATOM 3397 O O . GLY A 1 413 ? 36.626 -25.113 14.550 1.00 38.97 413 GLY A O 1
ATOM 3398 N N . LYS A 1 414 ? 35.945 -27.140 13.857 1.00 41.84 414 LYS A N 1
ATOM 3399 C CA . LYS A 1 414 ? 36.935 -27.891 14.639 1.00 41.84 414 LYS A CA 1
ATOM 3400 C C . LYS A 1 414 ? 38.369 -27.606 14.179 1.00 41.84 414 LYS A C 1
ATOM 3402 O O . LYS A 1 414 ? 39.250 -27.414 15.010 1.00 41.84 414 LYS A O 1
ATOM 3407 N N . MET A 1 415 ? 38.585 -27.492 12.867 1.00 40.22 415 MET A N 1
ATOM 3408 C CA . MET A 1 415 ? 39.883 -27.134 12.289 1.00 40.22 415 MET A CA 1
ATOM 3409 C C . MET A 1 415 ? 40.330 -25.715 12.695 1.00 40.22 415 MET A C 1
ATOM 3411 O O . MET A 1 415 ? 41.499 -25.503 13.011 1.00 40.22 415 MET A O 1
ATOM 3415 N N . PHE A 1 416 ? 39.403 -24.751 12.742 1.00 37.16 416 PHE A N 1
ATOM 3416 C CA . PHE A 1 416 ? 39.674 -23.385 13.209 1.00 37.16 416 PHE A CA 1
ATOM 3417 C C . PHE A 1 416 ? 39.959 -23.320 14.712 1.00 37.16 416 PHE A C 1
ATOM 3419 O O . PHE A 1 416 ? 40.840 -22.574 15.138 1.00 37.16 416 PHE A O 1
ATOM 3426 N N . GLU A 1 417 ? 39.246 -24.103 15.518 1.00 41.91 417 GLU A N 1
ATOM 3427 C CA . GLU A 1 417 ? 39.440 -24.136 16.967 1.00 41.91 417 GLU A CA 1
ATOM 3428 C C . GLU A 1 417 ? 40.790 -24.765 17.353 1.00 41.91 417 GLU A C 1
ATOM 3430 O O . GLU A 1 417 ? 41.475 -24.270 18.253 1.00 41.91 417 GLU A O 1
ATOM 3435 N N . ASP A 1 418 ? 41.210 -25.808 16.633 1.00 43.59 418 ASP A N 1
ATOM 3436 C CA . ASP A 1 418 ? 42.525 -26.432 16.799 1.00 43.59 418 ASP A CA 1
ATOM 3437 C C . ASP A 1 418 ? 43.651 -25.468 16.378 1.00 43.59 418 ASP A C 1
ATOM 3439 O O . ASP A 1 418 ? 44.626 -25.294 17.114 1.00 43.59 418 ASP A O 1
ATOM 3443 N N . MET A 1 419 ? 43.466 -24.732 15.276 1.00 39.72 419 MET A N 1
ATOM 3444 C CA . MET A 1 419 ? 44.400 -23.695 14.821 1.00 39.72 419 MET A CA 1
ATOM 3445 C C . MET A 1 419 ? 44.527 -22.537 15.831 1.00 39.72 419 MET A C 1
ATOM 3447 O O . MET A 1 419 ? 45.631 -22.066 16.110 1.00 39.72 419 MET A O 1
ATOM 3451 N N . TYR A 1 420 ? 43.419 -22.101 16.444 1.00 37.66 420 TYR A N 1
ATOM 3452 C CA . TYR A 1 420 ? 43.438 -21.076 17.496 1.00 37.66 420 TYR A CA 1
ATOM 3453 C C . TYR A 1 420 ? 44.132 -21.560 18.775 1.00 37.66 420 TYR A C 1
ATOM 3455 O O . TYR A 1 420 ? 44.860 -20.789 19.406 1.00 37.66 420 TYR A O 1
ATOM 3463 N N . LYS A 1 421 ? 43.954 -22.832 19.154 1.00 43.00 421 LYS A N 1
ATOM 3464 C CA . LYS A 1 421 ? 44.649 -23.437 20.303 1.00 43.00 421 LYS A CA 1
ATOM 3465 C C . LYS A 1 421 ? 46.150 -23.565 20.057 1.00 43.00 421 LYS A C 1
ATOM 3467 O O . LYS A 1 421 ? 46.932 -23.304 20.972 1.00 43.00 421 LYS A O 1
ATOM 3472 N N . GLU A 1 422 ? 46.572 -23.911 18.843 1.00 43.34 422 GLU A N 1
ATOM 3473 C CA . GLU A 1 422 ? 47.990 -23.918 18.463 1.00 43.34 422 GLU A CA 1
ATOM 3474 C C . GLU A 1 422 ? 48.591 -22.511 18.507 1.00 43.34 422 GLU A C 1
ATOM 3476 O O . GLU A 1 422 ? 49.633 -22.308 19.133 1.00 43.34 422 GLU A O 1
ATOM 3481 N N . MET A 1 423 ? 47.894 -21.520 17.946 1.00 39.31 423 MET A N 1
ATOM 3482 C CA . MET A 1 423 ? 48.344 -20.128 17.937 1.00 39.31 423 MET A CA 1
ATOM 3483 C C . MET A 1 423 ? 48.442 -19.538 19.354 1.00 39.31 423 MET A C 1
ATOM 3485 O O . MET A 1 423 ? 49.408 -18.843 19.669 1.00 39.31 423 MET A O 1
ATOM 3489 N N . TYR A 1 424 ? 47.490 -19.856 20.237 1.00 38.19 424 TYR A N 1
ATOM 3490 C CA . TYR A 1 424 ? 47.511 -19.431 21.640 1.00 38.19 424 TYR A CA 1
ATOM 3491 C C . TYR A 1 424 ? 48.645 -20.099 22.434 1.00 38.19 424 TYR A C 1
ATOM 3493 O O . TYR A 1 424 ? 49.311 -19.453 23.246 1.00 38.19 424 TYR A O 1
ATOM 3501 N N . ASN A 1 425 ? 48.921 -21.379 22.168 1.00 41.50 425 ASN A N 1
ATOM 3502 C CA . ASN A 1 425 ? 50.032 -22.097 22.792 1.00 41.50 425 ASN A CA 1
ATOM 3503 C C . ASN A 1 425 ? 51.401 -21.591 22.314 1.00 41.50 425 ASN A C 1
ATOM 3505 O O . ASN A 1 425 ? 52.328 -21.519 23.119 1.00 41.50 425 ASN A O 1
ATOM 3509 N N . GLU A 1 426 ? 51.540 -21.205 21.045 1.00 42.81 426 GLU A N 1
ATOM 3510 C CA . GLU A 1 426 ? 52.742 -20.535 20.529 1.00 42.81 426 GLU A CA 1
ATOM 3511 C C . GLU A 1 426 ? 52.919 -19.148 21.170 1.00 42.81 426 GLU A C 1
ATOM 3513 O O . GLU A 1 426 ? 53.997 -18.838 21.681 1.00 42.81 426 GLU A O 1
ATOM 3518 N N . PHE A 1 427 ? 51.846 -18.355 21.276 1.00 35.66 427 PHE A N 1
ATOM 3519 C CA . PHE A 1 427 ? 51.875 -17.052 21.954 1.00 35.66 427 PHE A CA 1
ATOM 3520 C C . PHE A 1 427 ? 52.281 -17.160 23.430 1.00 35.66 427 PHE A C 1
ATOM 3522 O O . PHE A 1 427 ? 53.074 -16.353 23.926 1.00 35.66 427 PHE A O 1
ATOM 3529 N N . SER A 1 428 ? 51.789 -18.188 24.129 1.00 39.97 428 SER A N 1
ATOM 3530 C CA . SER A 1 428 ? 52.097 -18.416 25.542 1.00 39.97 428 SER A CA 1
ATOM 3531 C C . SER A 1 428 ? 53.517 -18.949 25.789 1.00 39.97 428 SER A C 1
ATOM 3533 O O . SER A 1 428 ? 53.992 -18.850 26.922 1.00 39.97 428 SER A O 1
ATOM 3535 N N . LYS A 1 429 ? 54.205 -19.494 24.774 1.00 42.25 429 LYS A N 1
ATOM 3536 C CA . LYS A 1 429 ? 55.631 -19.873 24.852 1.00 42.25 429 LYS A CA 1
ATOM 3537 C C . LYS A 1 429 ? 56.572 -18.686 24.647 1.00 42.25 429 LYS A C 1
ATOM 3539 O O . LYS A 1 429 ? 57.691 -18.734 25.133 1.00 42.25 429 LYS A O 1
ATOM 3544 N N . VAL A 1 430 ? 56.132 -17.643 23.938 1.00 44.56 430 VAL A N 1
ATOM 3545 C CA . VAL A 1 430 ? 56.936 -16.435 23.665 1.00 44.56 430 VAL A CA 1
ATOM 3546 C C . VAL A 1 430 ? 56.920 -15.451 24.847 1.00 44.56 430 VAL A C 1
ATOM 3548 O O . VAL A 1 430 ? 57.791 -14.595 24.947 1.00 44.56 430 VAL A O 1
ATOM 3551 N N . HIS A 1 431 ? 55.953 -15.584 25.763 1.00 42.72 431 HIS A N 1
ATOM 3552 C CA . HIS A 1 431 ? 55.780 -14.710 26.935 1.00 42.72 431 HIS A CA 1
ATOM 3553 C C . HIS A 1 431 ? 56.088 -15.402 28.282 1.00 42.72 431 HIS A C 1
ATOM 3555 O O . HIS A 1 431 ? 55.572 -15.008 29.330 1.00 42.72 431 HIS A O 1
ATOM 3561 N N . LYS A 1 432 ? 56.956 -16.417 28.260 1.00 39.97 432 LYS A N 1
ATOM 3562 C CA . LYS A 1 432 ? 57.704 -16.946 29.411 1.00 39.97 432 LYS A CA 1
ATOM 3563 C C . LYS A 1 432 ? 59.179 -16.972 29.050 1.00 39.97 432 LYS A C 1
ATOM 3565 O O . LYS A 1 432 ? 59.990 -16.811 29.987 1.00 39.97 432 LYS A O 1
#